Protein AF-0000000078980377 (afdb_homodimer)

Foldseek 3Di:
DEEEDDPLLLLDAQAWFDDPNDIDGQLQHSCLLVLQVLLCVLLVYDYDYFDDPDCVLQCVQAPPVQLVLLVCLQVLQVPDPPGDQWLFADDADPDLPDDQDDHSNSLSRNAEPGRNATRHPSRSVSLSRLLRQLQRLLVCVLVPDLEYEYEGPPFALQHANRHDYDSHRTHNLLSSCVSNVVSPFQEEEEEEAQADSNRSCRRCQQPLSYAYEYEHADLCPPPPNPDLDQVSQGDHNSRNRYGRDHDHFAAEQPVSVVVVVVVLVSCVVSVGQEYEYADALCLDLQRPVRRYHYHLQSLLVVLLVVLVSVHRYYYRYHYDGDDDCRSVSSSNNSNSNVVND/DEEEDDPLLLLDAQAWFDDPNDIDGQLQHSCLLVLQVLLCVLLVYDYDYFDDPDCVLQCVQAPPVQLVLLVCLQVLQVPDPPGDQWLFADDADPDLPDDQDDHSNSLSRNAEPGRNATRHPSRSVSLSRLLRQLQRLLVCVLVPDLEYEYEGPPFALQHANRHDYDSHRTHNLLSSCSSNVVSPFQEEEEEEAQADSNRSCRRCQQPLSYAYEYEHADLCPPPPNPDLDQPSQGDHNRRNRYGRDHDHFAAEQPVSVVVVVVVLVSCVVSVGQEYEYADALCLDLFRPVRRYHYHLQSLLVVLLVVLVSVHRYYYRYHYDGDDDCRSVSSSNNSNSNVVND

Nearest PDB structures (foldseek):
  3men-assembly1_B  TM=9.681E-01  e=3.713E-42  Burkholderia pseudomallei 1710b
  3q9b-assembly3_C  TM=9.750E-01  e=2.917E-39  Mycoplana ramosa
  6phr-assembly1_A  TM=9.713E-01  e=1.056E-38  Marinobacter subterrani
  3q9c-assembly1_I  TM=9.751E-01  e=1.187E-38  Mycoplana ramosa
  9gkz-assembly1_B  TM=9.531E-01  e=1.436E-36  Pseudomonas sp. M30-35

pLDDT: mean 97.23, std 2.34, range [86.38, 98.94]

Sequence (682 aa):
MKAVFDTRQWRHDPQHFMANGAVLPNPEQPRRIEVLRAGAEAAGCVFAAPGDAGLGPIAALHSPEYLTFLQTIHARWRRIPGAGAEVIPNIHPGARTDGYPKSAVGQAGYHQADTACPIAEGTWEAAYWSAQSAITGADLIIQGERSAYVLSRPPGHHAFGDLAGGFCFLNNSAIAAERLRAAGLRPAILDIDVHHGNGTQGIFYERDDVLTVSIHADPARFYPFFWGHAQERGAGRGLGYNLNLPLARGTGDDDYLDTLSVALRQVASFGSRVLVVALGLDASIDDPFQGLAITQDGFARIGAALAGTRVPVLFVQEGGYLCDSLGDTLTRVLTGFQEALMKAVFDTRQWRHDPQHFMANGAVLPNPEQPRRIEVLRAGAEAAGCVFAAPGDAGLGPIAALHSPEYLTFLQTIHARWRRIPGAGAEVIPNIHPGARTDGYPKSAVGQAGYHQADTACPIAEGTWEAAYWSAQSAITGADLIIQGERSAYVLSRPPGHHAFGDLAGGFCFLNNSAIAAERLRAAGLRPAILDIDVHHGNGTQGIFYERDDVLTVSIHADPARFYPFFWGHAQERGAGRGLGYNLNLPLARGTGDDDYLDTLSVALRQVASFGSRVLVVALGLDASIDDPFQGLAITQDGFARIGAALAGTRVPVLFVQEGGYLCDSLGDTLTRVLTGFQEAL

InterPro domains:
  IPR000286 Histone deacetylase HDAC [PR01270] (154-177)
  IPR000286 Histone deacetylase HDAC [PR01270] (186-201)
  IPR000286 Histone deacetylase HDAC [PR01270] (272-282)
  IPR023696 Ureohydrolase domain superfamily [SSF52768] (3-338)
  IPR023801 Histone deacetylase domain [PF00850] (27-335)
  IPR037138 Histone deacetylase domain superfamily [G3DSA:3.40.800.20] (1-340)

Secondary structure (DSSP, 8-state):
-EEE--GGGGG----EEEETTEEEE-S--THHHHHHHHHHHHTT-EEEPPP---SHHHHTTS-HHHHHHHHHHHHHHTTSTT--SSB---B--SBTTSPPPSSHHHHHHHHB-BSS--B-TTHHHHHHHHHHHHHHHHHHHHTT-SEEEE--SS--TT--SS-BBTTBSS-HHHHHHHHHHHTT--EEEEE-SSS--HHHHHHHTT-SSSEEEEEEE-GGGSTTSSS--TT----GGGTTSEEEEEE-TT--HHHHHHHHHHHHHHHHHHT-SEEEEEE--TTBTT-TT-S--B-HHHHHHHHHHHHTT-S-EEEEE----S-TTHHHHHHHHHHHHHHH-/-EEE--GGGGG----EEEETTEEEE-S--THHHHHHHHHHHHTT-EEEPPP---SHHHHTTS-HHHHHHHHHHHHHHTTSTT--SSB---B--SBTTSPPPSSHHHHHHHHB-BSS--B-TTHHHHHHHHHHHHHHHHHHHHTT-SEEEE--SS--TT--SS-BBTTBSS-HHHHHHHHHHHTT--EEEEE-SSS--HHHHHHHTT-SSSEEEEEEE-GGGSTTSSS--TT----GGGTTSEEEEEE-TT--HHHHHHHHHHHHHHHHHHT-SEEEEEEE-TTBTT-TT-S--B-HHHHHHHHHHHHTT-S-EEEEEEE--S-TTHHHHHHHHHHHHHHH-

Organism: Ruegeria pomeroyi (strain ATCC 700808 / DSM 15171 / DSS-3) (NCBI:txid246200)

Solvent-accessible surface area (backbone atoms only — not comparable to full-atom values): 31781 Å² total; per-residue (Å²): 83,48,25,23,38,49,76,60,25,59,47,30,62,54,62,57,23,46,51,57,44,27,82,39,75,36,75,66,45,48,64,49,55,60,41,45,51,52,12,38,42,73,42,54,36,48,75,40,69,46,62,83,80,67,63,59,64,55,52,73,60,28,43,70,70,40,53,51,43,60,72,41,42,46,69,55,41,72,68,41,86,84,39,33,88,38,52,34,44,40,42,44,59,69,32,80,84,46,50,81,34,72,28,63,65,41,39,35,10,63,32,32,38,26,23,55,44,46,34,40,91,31,30,46,61,3,34,50,42,15,36,26,13,24,42,38,41,34,49,42,43,75,72,63,42,56,48,30,38,17,63,30,35,51,20,9,40,34,6,30,35,54,30,22,17,80,46,6,66,46,30,24,54,52,37,17,38,50,54,38,34,74,71,71,44,38,26,27,37,43,30,49,17,29,46,42,42,46,6,47,46,59,62,38,27,56,30,64,70,40,38,40,36,32,45,18,31,40,16,48,72,30,66,68,20,31,43,47,49,64,84,54,26,42,38,82,68,2,50,77,27,30,46,33,46,53,34,63,70,55,45,34,42,66,65,48,51,55,51,47,51,55,53,50,50,51,43,56,72,71,58,45,56,29,38,35,32,30,38,19,55,29,25,21,52,74,27,93,78,48,36,23,31,25,43,55,67,35,34,18,50,50,19,27,55,55,32,67,68,75,46,35,38,39,36,30,36,44,46,55,58,85,49,92,55,46,23,57,35,48,19,30,20,53,34,25,19,61,71,53,95,82,47,25,22,38,49,76,60,23,58,46,32,62,54,63,58,24,48,50,57,43,28,82,40,74,37,72,67,45,50,64,49,56,59,41,45,50,51,12,38,42,73,43,54,34,47,77,40,68,47,62,84,79,66,62,59,63,57,51,72,60,27,42,68,70,38,53,51,43,60,72,42,43,49,69,55,41,70,67,41,87,83,40,33,90,38,52,33,46,38,42,44,60,69,33,79,84,45,50,80,34,72,27,62,64,41,39,37,10,63,32,32,40,26,23,55,45,44,35,40,91,31,30,46,60,3,33,50,41,15,37,26,12,26,43,38,40,32,48,44,42,75,75,64,40,57,48,31,39,18,63,31,35,53,20,8,39,35,6,30,35,53,30,22,17,78,46,6,66,47,30,26,52,53,38,18,38,51,55,36,33,74,72,72,45,37,25,28,37,42,31,49,17,28,47,43,42,46,6,46,46,60,62,36,27,56,31,66,71,41,39,39,36,32,44,18,32,39,15,49,72,32,66,71,20,31,45,46,49,63,85,55,26,42,38,82,68,2,50,79,28,30,45,34,47,52,36,64,70,54,44,34,42,67,66,47,52,55,51,47,51,55,53,52,49,52,44,5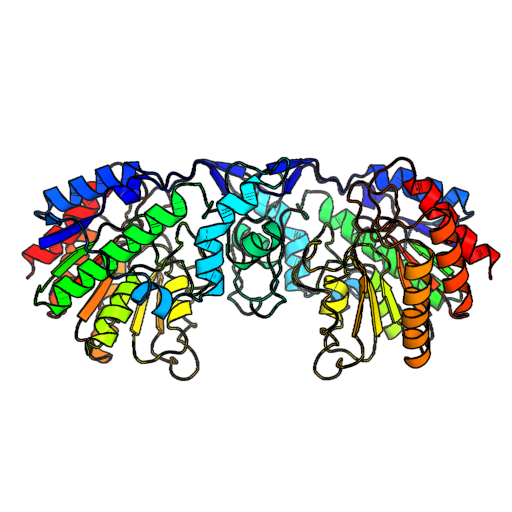5,73,71,59,46,57,30,39,36,32,30,39,19,55,28,25,22,52,75,27,93,79,48,38,23,31,26,43,55,66,35,34,18,50,50,19,27,54,56,34,67,68,74,46,34,37,38,38,30,34,42,46,54,58,86,48,91,55,45,23,57,36,48,18,28,22,54,34,26,20,60,71,54,94

Radius of gyration: 27.53 Å; Cα contacts (8 Å, |Δi|>4): 1806; chains: 2; bounding box: 44×84×58 Å

Structure (mmCIF, N/CA/C/O backbone):
data_AF-0000000078980377-model_v1
#
loop_
_entity.id
_entity.type
_entity.pdbx_description
1 polymer 'acetylputrescine deacetylase'
#
loop_
_atom_site.group_PDB
_atom_site.id
_atom_site.type_symbol
_atom_site.label_atom_id
_atom_site.label_alt_id
_atom_site.label_comp_id
_atom_site.label_asym_id
_atom_site.label_entity_id
_atom_site.label_seq_id
_atom_site.pdbx_PDB_ins_code
_atom_site.Cartn_x
_atom_site.Cartn_y
_atom_site.Cartn_z
_atom_site.occupancy
_atom_site.B_iso_or_equiv
_atom_site.auth_seq_id
_atom_site.auth_comp_id
_atom_site.auth_asym_id
_atom_site.auth_atom_id
_atom_site.pdbx_PDB_model_num
ATOM 1 N N . MET A 1 1 ? -4.973 36.188 20.078 1 96.88 1 MET A N 1
ATOM 2 C CA . MET A 1 1 ? -5.469 35.469 18.891 1 96.88 1 MET A CA 1
ATOM 3 C C . MET A 1 1 ? -6.504 34.438 19.281 1 96.88 1 MET A C 1
ATOM 5 O O . MET A 1 1 ? -6.348 33.75 20.297 1 96.88 1 MET A O 1
ATOM 9 N N . LYS A 1 2 ? -7.641 34.344 18.625 1 98.44 2 LYS A N 1
ATOM 10 C CA . LYS A 1 2 ? -8.625 33.312 18.891 1 98.44 2 LYS A CA 1
ATOM 11 C C . LYS A 1 2 ? -8.086 31.922 18.5 1 98.44 2 LYS A C 1
ATOM 13 O O . LYS A 1 2 ? -7.371 31.797 17.5 1 98.44 2 LYS A O 1
ATOM 18 N N . ALA A 1 3 ? -8.445 30.984 19.312 1 98.88 3 ALA A N 1
ATOM 19 C CA . ALA A 1 3 ? -8.062 29.609 19.031 1 98.88 3 ALA A CA 1
ATOM 20 C C . ALA A 1 3 ? -9.258 28.672 19.172 1 98.88 3 ALA A C 1
ATOM 22 O O . ALA A 1 3 ? -10.219 28.969 19.875 1 98.88 3 ALA A O 1
ATOM 23 N N . VAL A 1 4 ? -9.219 27.594 18.438 1 98.94 4 VAL A N 1
ATOM 24 C CA . VAL A 1 4 ? -10.336 26.656 18.422 1 98.94 4 VAL A CA 1
ATOM 25 C C . VAL A 1 4 ? -9.836 25.266 18.797 1 98.94 4 VAL A C 1
ATOM 27 O O . VAL A 1 4 ? -8.797 24.812 18.297 1 98.94 4 VAL A O 1
ATOM 30 N N . PHE A 1 5 ? -10.523 24.562 19.672 1 98.81 5 PHE A N 1
ATOM 31 C CA . PHE A 1 5 ? -10.234 23.188 20.062 1 98.81 5 PHE A CA 1
ATOM 32 C C . PHE A 1 5 ? -11.484 22.516 20.625 1 98.81 5 PHE A C 1
ATOM 34 O O . PHE A 1 5 ? -12.305 23.156 21.281 1 98.81 5 PHE A O 1
ATOM 41 N N . ASP A 1 6 ? -11.641 21.281 20.297 1 98.81 6 ASP A N 1
ATOM 42 C CA . ASP A 1 6 ? -12.711 20.469 20.875 1 98.81 6 ASP A CA 1
ATOM 43 C C . ASP A 1 6 ? -12.141 19.312 21.703 1 98.81 6 ASP A C 1
ATOM 45 O O . ASP A 1 6 ? -11.258 18.594 21.234 1 98.81 6 ASP A O 1
ATOM 49 N N . THR A 1 7 ? -12.719 19 22.828 1 98.44 7 THR A N 1
ATOM 50 C CA . THR A 1 7 ? -12.211 18 23.766 1 98.44 7 THR A CA 1
ATOM 51 C C . THR A 1 7 ? -12.398 16.594 23.203 1 98.44 7 THR A C 1
ATOM 53 O O . THR A 1 7 ? -11.695 15.664 23.609 1 98.44 7 THR A O 1
ATOM 56 N N . ARG A 1 8 ? -13.352 16.469 22.375 1 98.38 8 ARG A N 1
ATOM 57 C CA . ARG A 1 8 ? -13.586 15.148 21.812 1 98.38 8 ARG A CA 1
ATOM 58 C C . ARG A 1 8 ? -12.383 14.672 21 1 98.38 8 ARG A C 1
ATOM 60 O O . ARG A 1 8 ? -12.266 13.484 20.703 1 98.38 8 ARG A O 1
ATOM 67 N N . GLN A 1 9 ? -11.453 15.5 20.609 1 98.69 9 GLN A N 1
ATOM 68 C CA . GLN A 1 9 ? -10.234 15.141 19.891 1 98.69 9 GLN A CA 1
ATOM 69 C C . GLN A 1 9 ? -9.328 14.258 20.734 1 98.69 9 GLN A C 1
ATOM 71 O O . GLN A 1 9 ? -8.477 13.539 20.203 1 98.69 9 GLN A O 1
ATOM 76 N N . TRP A 1 10 ? -9.516 14.25 22.094 1 98.19 10 TRP A N 1
ATOM 77 C CA . TRP A 1 10 ? -8.734 13.43 23.016 1 98.19 10 TRP A CA 1
ATOM 78 C C . TRP A 1 10 ? -8.984 11.945 22.766 1 98.19 10 TRP A C 1
ATOM 80 O O . TRP A 1 10 ? -8.195 11.094 23.172 1 98.19 10 TRP A O 1
ATOM 90 N N . ARG A 1 11 ? -10.008 11.656 22.109 1 97.56 11 ARG A N 1
ATOM 91 C CA . ARG A 1 11 ? -10.469 10.273 22 1 97.56 11 ARG A CA 1
ATOM 92 C C . ARG A 1 11 ? -9.617 9.484 21.016 1 97.56 11 ARG A C 1
ATOM 94 O O . ARG A 1 11 ? -9.672 8.25 21 1 97.56 11 ARG A O 1
ATOM 101 N N . HIS A 1 12 ? -8.945 10.117 20.141 1 97.69 12 HIS A N 1
ATOM 102 C CA . HIS A 1 12 ? -7.992 9.422 19.281 1 97.69 12 HIS A CA 1
ATOM 103 C C . HIS A 1 12 ? -6.719 9.07 20.031 1 97.69 12 HIS A C 1
ATOM 105 O O . HIS A 1 12 ? -5.961 9.953 20.438 1 97.69 12 HIS A O 1
ATOM 111 N N . ASP A 1 13 ? -6.539 7.824 20.266 1 96.81 13 ASP A N 1
ATOM 112 C CA . ASP A 1 13 ? -5.406 7.359 21.062 1 96.81 13 ASP A CA 1
ATOM 113 C C . ASP A 1 13 ? -4.824 6.07 20.484 1 96.81 13 ASP A C 1
ATOM 115 O O . ASP A 1 13 ? -4.863 5.023 21.141 1 96.81 13 ASP A O 1
ATOM 119 N N . PRO A 1 14 ? -4.262 6.199 19.25 1 95 14 PRO A N 1
ATOM 120 C CA . PRO A 1 14 ? -3.615 5.012 18.688 1 95 14 PRO A CA 1
ATOM 121 C C . PRO A 1 14 ? -2.449 4.516 19.531 1 95 14 PRO A C 1
ATOM 123 O O . PRO A 1 14 ? -1.697 5.32 20.094 1 95 14 PRO A O 1
ATOM 126 N N . GLN A 1 15 ? -2.287 3.248 19.641 1 94.25 15 GLN A N 1
ATOM 127 C CA . GLN A 1 15 ? -1.314 2.691 20.578 1 94.25 15 GLN A CA 1
ATOM 128 C C . GLN A 1 15 ? -0.027 2.297 19.859 1 94.25 15 GLN A C 1
ATOM 130 O O . GLN A 1 15 ? 1.071 2.584 20.344 1 94.25 15 GLN A O 1
ATOM 135 N N . HIS A 1 16 ? -0.15 1.595 18.734 1 90.31 16 HIS A N 1
ATOM 136 C CA . HIS A 1 16 ? 1.033 1.072 18.062 1 90.31 16 HIS A CA 1
ATOM 137 C C . HIS A 1 16 ? 0.937 1.268 16.547 1 90.31 16 HIS A C 1
ATOM 139 O O . HIS A 1 16 ? -0.147 1.524 16.031 1 90.31 16 HIS A O 1
ATOM 145 N N . PHE A 1 17 ? 2.109 1.322 15.898 1 88.44 17 PHE A N 1
ATOM 146 C CA . PHE A 1 17 ? 2.227 1.226 14.445 1 88.44 17 PHE A CA 1
ATOM 147 C C . PHE A 1 17 ? 3.467 0.429 14.055 1 88.44 17 PHE A C 1
ATOM 149 O O . PHE A 1 17 ? 4.285 0.086 14.914 1 88.44 17 PHE A O 1
ATOM 156 N N . MET A 1 18 ? 3.48 0.041 12.82 1 88.62 18 MET A N 1
ATOM 157 C CA . MET A 1 18 ? 4.656 -0.655 12.305 1 88.62 18 MET A CA 1
ATOM 158 C C . MET A 1 18 ? 5.59 0.314 11.586 1 88.62 18 MET A C 1
ATOM 160 O O . MET A 1 18 ? 5.141 1.143 10.797 1 88.62 18 MET A O 1
ATOM 164 N N . ALA A 1 19 ? 6.852 0.294 11.938 1 88.69 19 ALA A N 1
ATOM 165 C CA . ALA A 1 19 ? 7.895 1.037 11.242 1 88.69 19 ALA A CA 1
ATOM 166 C C . ALA A 1 19 ? 9.148 0.184 11.055 1 88.69 19 ALA A C 1
ATOM 168 O O . ALA A 1 19 ? 9.633 -0.427 12.016 1 88.69 19 ALA A O 1
ATOM 169 N N . ASN A 1 20 ? 9.664 0.135 9.828 1 88.94 20 ASN A N 1
ATOM 170 C CA . ASN A 1 20 ? 10.867 -0.623 9.492 1 88.94 20 ASN A CA 1
ATOM 171 C C . ASN A 1 20 ? 10.766 -2.074 9.953 1 88.94 20 ASN A C 1
ATOM 173 O O . ASN A 1 20 ? 11.711 -2.615 10.523 1 88.94 20 ASN A O 1
ATOM 177 N N . GLY A 1 21 ? 9.602 -2.574 9.828 1 86.44 21 GLY A N 1
ATOM 178 C CA . GLY A 1 21 ? 9.406 -3.979 10.141 1 86.44 21 GLY A CA 1
ATOM 179 C C . GLY A 1 21 ? 9.258 -4.242 11.625 1 86.44 21 GLY A C 1
ATOM 180 O O . GLY A 1 21 ? 9.289 -5.391 12.07 1 86.44 21 GLY A O 1
ATOM 181 N N . ALA A 1 22 ? 9.094 -3.227 12.414 1 88.38 22 ALA A N 1
ATOM 182 C CA . ALA A 1 22 ? 8.969 -3.363 13.867 1 88.38 22 ALA A CA 1
ATOM 183 C C . ALA A 1 22 ? 7.711 -2.666 14.375 1 88.38 22 ALA A C 1
ATOM 185 O O . ALA A 1 22 ? 7.258 -1.677 13.789 1 88.38 22 ALA A O 1
ATOM 186 N N . VAL A 1 23 ? 7.141 -3.26 15.445 1 89.44 23 VAL A N 1
ATOM 187 C CA . VAL A 1 23 ? 6.016 -2.613 16.109 1 89.44 23 VAL A CA 1
ATOM 188 C C . VAL A 1 23 ? 6.535 -1.584 17.109 1 89.44 23 VAL A C 1
ATOM 190 O O . VAL A 1 23 ? 7.336 -1.911 17.984 1 89.44 23 VAL A O 1
ATOM 193 N N . LEU A 1 24 ? 6.16 -0.376 17 1 91.69 24 LEU A N 1
ATOM 194 C CA . LEU A 1 24 ? 6.59 0.724 17.859 1 91.69 24 LEU A CA 1
ATOM 195 C C . LEU A 1 24 ? 5.387 1.468 18.438 1 91.69 24 LEU A C 1
ATOM 197 O O . LEU A 1 24 ? 4.289 1.399 17.891 1 91.69 24 LEU A O 1
ATOM 201 N N . PRO A 1 25 ? 5.621 2.08 19.594 1 93.25 25 PRO A N 1
ATOM 202 C CA . PRO A 1 25 ? 4.551 2.971 20.047 1 93.25 25 PRO A CA 1
ATOM 203 C C . PRO A 1 25 ? 4.223 4.07 19.047 1 93.25 25 PRO A C 1
ATOM 205 O O . PRO A 1 25 ? 5.125 4.605 18.391 1 93.25 25 PRO A O 1
ATOM 208 N N . ASN A 1 26 ? 2.941 4.32 18.891 1 95 26 ASN A N 1
ATOM 209 C CA . ASN A 1 26 ? 2.537 5.387 17.984 1 95 26 ASN A CA 1
ATOM 210 C C . ASN A 1 26 ? 2.93 6.762 18.516 1 95 26 ASN A C 1
ATOM 212 O O . ASN A 1 26 ? 2.607 7.105 19.656 1 95 26 ASN A O 1
ATOM 216 N N . PRO A 1 27 ? 3.561 7.57 17.703 1 93.19 27 PRO A N 1
ATOM 217 C CA . PRO A 1 27 ? 3.998 8.891 18.172 1 93.19 27 PRO A CA 1
ATOM 218 C C . PRO A 1 27 ? 2.846 9.883 18.312 1 93.19 27 PRO A C 1
ATOM 220 O O . PRO A 1 27 ? 2.982 10.906 18.984 1 93.19 27 PRO A O 1
ATOM 223 N N . GLU A 1 28 ? 1.781 9.648 17.594 1 94.75 28 GLU A N 1
ATOM 224 C CA . GLU A 1 28 ? 0.603 10.5 17.703 1 94.75 28 GLU A CA 1
ATOM 225 C C . GLU A 1 28 ? -0.155 10.227 19 1 94.75 28 GLU A C 1
ATOM 227 O O . GLU A 1 28 ? -1.081 9.414 19.031 1 94.75 28 GLU A O 1
ATOM 232 N N . GLN A 1 29 ? 0.25 10.938 20.062 1 95.06 29 GLN A N 1
ATOM 233 C CA . GLN A 1 29 ? -0.258 10.695 21.406 1 95.06 29 GLN A CA 1
ATOM 234 C C . GLN A 1 29 ? -1.146 11.836 21.875 1 95.06 29 GLN A C 1
ATOM 236 O O . GLN A 1 29 ? -0.879 13 21.578 1 95.06 29 GLN A O 1
ATOM 241 N N . PRO A 1 30 ? -2.158 11.5 22.703 1 96.31 30 PRO A N 1
ATOM 242 C CA . PRO A 1 30 ? -3.088 12.531 23.188 1 96.31 30 PRO A CA 1
ATOM 243 C C . PRO A 1 30 ? -2.385 13.656 23.938 1 96.31 30 PRO A C 1
ATOM 245 O O . PRO A 1 30 ? -2.83 14.805 23.891 1 96.31 30 PRO A O 1
ATOM 248 N N . ARG A 1 31 ? -1.272 13.398 24.547 1 96.81 31 ARG A N 1
ATOM 249 C CA . ARG A 1 31 ? -0.542 14.391 25.328 1 96.81 31 ARG A CA 1
ATOM 250 C C . ARG A 1 31 ? -0.135 15.578 24.453 1 96.81 31 ARG A C 1
ATOM 252 O O . ARG A 1 31 ? 0.117 16.672 24.969 1 96.81 31 ARG A O 1
ATOM 259 N N . ARG A 1 32 ? -0.096 15.43 23.203 1 97 32 ARG A N 1
ATOM 260 C CA . ARG A 1 32 ? 0.201 16.531 22.297 1 97 32 ARG A CA 1
ATOM 261 C C . ARG A 1 32 ? -0.793 17.672 22.469 1 97 32 ARG A C 1
ATOM 263 O O . ARG A 1 32 ? -0.441 18.844 22.312 1 97 32 ARG A O 1
ATOM 270 N N . ILE A 1 33 ? -2.066 17.312 22.797 1 98 33 ILE A N 1
ATOM 271 C CA . ILE A 1 33 ? -3.104 18.328 23 1 98 33 ILE A CA 1
ATOM 272 C C . ILE A 1 33 ? -2.732 19.219 24.188 1 98 33 ILE A C 1
ATOM 274 O O . ILE A 1 33 ? -2.779 20.438 24.078 1 98 33 ILE A O 1
ATOM 278 N N . GLU A 1 34 ? -2.324 18.562 25.266 1 97.81 34 GLU A N 1
ATOM 279 C CA . GLU A 1 34 ? -1.962 19.297 26.469 1 97.81 34 GLU A CA 1
ATOM 280 C C . GLU A 1 34 ? -0.804 20.266 26.219 1 97.81 34 GLU A C 1
ATOM 282 O O . GLU A 1 34 ? -0.87 21.438 26.578 1 97.81 34 GLU A O 1
ATOM 287 N N . VAL A 1 35 ? 0.179 19.781 25.562 1 98.31 35 VAL A N 1
ATOM 288 C CA . VAL A 1 35 ? 1.411 20.531 25.344 1 98.31 35 VAL A CA 1
ATOM 289 C C . VAL A 1 35 ? 1.146 21.688 24.375 1 98.31 35 VAL A C 1
ATOM 291 O O . VAL A 1 35 ? 1.57 22.828 24.625 1 98.31 35 VAL A O 1
ATOM 294 N N . LEU A 1 36 ? 0.44 21.438 23.344 1 98.56 36 LEU A N 1
ATOM 295 C CA . LEU A 1 36 ? 0.177 22.453 22.328 1 98.56 36 LEU A CA 1
ATOM 296 C C . LEU A 1 36 ? -0.807 23.484 22.844 1 98.56 36 LEU A C 1
ATOM 298 O O . LEU A 1 36 ? -0.67 24.672 22.547 1 98.56 36 LEU A O 1
ATOM 302 N N . ARG A 1 37 ? -1.828 23.031 23.562 1 98.56 37 ARG A N 1
ATOM 303 C CA . ARG A 1 37 ? -2.76 23.984 24.156 1 98.56 37 ARG A CA 1
ATOM 304 C C . ARG A 1 37 ? -2.033 24.953 25.078 1 98.56 37 ARG A C 1
ATOM 306 O O . ARG A 1 37 ? -2.248 26.172 25.016 1 98.56 37 ARG A O 1
ATOM 313 N N . ALA A 1 38 ? -1.177 24.406 25.922 1 98.62 38 ALA A N 1
ATOM 314 C CA . ALA A 1 38 ? -0.409 25.234 26.844 1 98.62 38 ALA A CA 1
ATOM 315 C C . ALA A 1 38 ? 0.462 26.234 26.094 1 98.62 38 ALA A C 1
ATOM 317 O O . ALA A 1 38 ? 0.576 27.391 26.484 1 98.62 38 ALA A O 1
ATOM 318 N N . GLY A 1 39 ? 1.113 25.734 25.031 1 98.75 39 GLY A N 1
ATOM 319 C CA . GLY A 1 39 ? 1.938 26.625 24.203 1 98.75 39 GLY A CA 1
ATOM 320 C C . GLY A 1 39 ? 1.154 27.75 23.578 1 98.75 39 GLY A C 1
ATOM 321 O O . GLY A 1 39 ? 1.614 28.891 23.547 1 98.75 39 GLY A O 1
ATOM 322 N N . ALA A 1 40 ? 0.013 27.438 23.016 1 98.81 40 ALA A N 1
ATOM 323 C CA . ALA A 1 40 ? -0.84 28.453 22.391 1 98.81 40 ALA A CA 1
ATOM 324 C C . ALA A 1 40 ? -1.337 29.453 23.422 1 98.81 40 ALA A C 1
ATOM 326 O O . ALA A 1 40 ? -1.374 30.656 23.156 1 98.81 40 ALA A O 1
ATOM 327 N N . GLU A 1 41 ? -1.75 28.969 24.578 1 98.75 41 GLU A N 1
ATOM 328 C CA . GLU A 1 41 ? -2.199 29.859 25.656 1 98.75 41 GLU A CA 1
ATOM 329 C C . GLU A 1 41 ? -1.075 30.781 26.109 1 98.75 41 GLU A C 1
ATOM 331 O O . GLU A 1 41 ? -1.307 31.969 26.391 1 98.75 41 GLU A O 1
ATOM 336 N N . ALA A 1 42 ? 0.09 30.234 26.188 1 98.69 42 ALA A N 1
ATOM 337 C CA . ALA A 1 42 ? 1.258 31.031 26.562 1 98.69 42 ALA A CA 1
ATOM 338 C C . ALA A 1 42 ? 1.511 32.125 25.531 1 98.69 42 ALA A C 1
ATOM 340 O O . ALA A 1 42 ? 2.064 33.188 25.875 1 98.69 42 ALA A O 1
ATOM 341 N N . ALA A 1 43 ? 1.138 31.906 24.344 1 98.69 43 ALA A N 1
ATOM 342 C CA . ALA A 1 43 ? 1.283 32.906 23.281 1 98.69 43 ALA A CA 1
ATOM 343 C C . ALA A 1 43 ? 0.127 33.906 23.312 1 98.69 43 ALA A C 1
ATOM 345 O O . ALA A 1 43 ? 0.053 34.812 22.469 1 98.69 43 ALA A O 1
ATOM 346 N N . GLY A 1 44 ? -0.827 33.719 24.188 1 98.19 44 GLY A N 1
ATOM 347 C CA . GLY A 1 44 ? -1.917 34.688 24.359 1 98.19 44 GLY A CA 1
ATOM 348 C C . GLY A 1 44 ? -3.191 34.25 23.656 1 98.19 44 GLY A C 1
ATOM 349 O O . GLY A 1 44 ? -4.137 35.031 23.547 1 98.19 44 GLY A O 1
ATOM 350 N N . CYS A 1 45 ? -3.242 33 23.188 1 98.44 45 CYS A N 1
ATOM 351 C CA . CYS A 1 45 ? -4.441 32.531 22.516 1 98.44 45 CYS A CA 1
ATOM 352 C C . CYS A 1 45 ? -5.562 32.25 23.5 1 98.44 45 CYS A C 1
ATOM 354 O O . CYS A 1 45 ? -5.309 31.859 24.641 1 98.44 45 CYS A O 1
ATOM 356 N N . VAL A 1 46 ? -6.746 32.469 23.078 1 98.62 46 VAL A N 1
ATOM 357 C CA . VAL A 1 46 ? -7.938 32.156 23.859 1 98.62 46 VAL A CA 1
ATOM 358 C C . VAL A 1 46 ? -8.773 31.125 23.141 1 98.62 46 VAL A C 1
ATOM 360 O O . VAL A 1 46 ? -9.273 31.375 22.031 1 98.62 46 VAL A O 1
ATOM 363 N N . PHE A 1 47 ? -9.023 29.984 23.797 1 98.69 47 PHE A N 1
ATOM 364 C CA . PHE A 1 47 ? -9.648 28.844 23.141 1 98.69 47 PHE A CA 1
ATOM 365 C C . PHE A 1 47 ? -11.164 28.906 23.281 1 98.69 47 PHE A C 1
ATOM 367 O O . PHE A 1 47 ? -11.688 29.281 24.328 1 98.69 47 PHE A O 1
ATOM 374 N N . ALA A 1 48 ? -11.789 28.578 22.25 1 98.38 48 ALA A N 1
ATOM 375 C CA . ALA A 1 48 ? -13.219 28.312 22.25 1 98.38 48 ALA A CA 1
ATOM 376 C C . ALA A 1 48 ? -13.531 26.984 21.547 1 98.38 48 ALA A C 1
ATOM 378 O O . ALA A 1 48 ? -12.719 26.484 20.766 1 98.38 48 ALA A O 1
ATOM 379 N N . ALA A 1 49 ? -14.695 26.359 21.828 1 98.44 49 ALA A N 1
ATOM 380 C CA . ALA A 1 49 ? -15.148 25.141 21.172 1 98.44 49 ALA A CA 1
ATOM 381 C C . ALA A 1 49 ? -15.688 25.438 19.781 1 98.44 49 ALA A C 1
ATOM 383 O O . ALA A 1 49 ? -16.234 26.516 19.531 1 98.44 49 ALA A O 1
ATOM 384 N N . PRO A 1 50 ? -15.484 24.5 18.906 1 98.81 50 PRO A N 1
ATOM 385 C CA . PRO A 1 50 ? -16.031 24.703 17.562 1 98.81 50 PRO A CA 1
ATOM 386 C C . PRO A 1 50 ? -17.547 24.5 17.516 1 98.81 50 PRO A C 1
ATOM 388 O O . PRO A 1 50 ? -18.125 23.875 18.406 1 98.81 50 PRO A O 1
ATOM 391 N N . GLY A 1 51 ? -18.156 25.172 16.453 1 98.25 51 GLY A N 1
ATOM 392 C CA . GLY A 1 51 ? -19.5 24.734 16.062 1 98.25 51 GLY A CA 1
ATOM 393 C C . GLY A 1 51 ? -19.5 23.438 15.289 1 98.25 51 GLY A C 1
ATOM 394 O O . GLY A 1 51 ? -18.438 22.844 15.055 1 98.25 51 GLY A O 1
ATOM 395 N N . ASP A 1 52 ? -20.656 22.891 15.039 1 98.56 52 ASP A N 1
ATOM 396 C CA . ASP A 1 52 ? -20.859 21.734 14.188 1 98.56 52 ASP A CA 1
ATOM 397 C C . ASP A 1 52 ? -21.5 22.125 12.859 1 98.56 52 ASP A C 1
ATOM 399 O O . ASP A 1 52 ? -22.719 22.344 12.789 1 98.56 52 ASP A O 1
ATOM 403 N N . ALA A 1 53 ? -20.656 22.219 11.828 1 98.38 53 ALA A N 1
ATOM 404 C CA . ALA A 1 53 ? -21.125 22.641 10.516 1 98.38 53 ALA A CA 1
ATOM 405 C C . ALA A 1 53 ? -21.672 21.453 9.719 1 98.38 53 ALA A C 1
ATOM 407 O O . ALA A 1 53 ? -22 21.594 8.539 1 98.38 53 ALA A O 1
ATOM 408 N N . GLY A 1 54 ? -21.734 20.281 10.312 1 97.56 54 GLY A N 1
ATOM 409 C CA . GLY A 1 54 ? -22.156 19.078 9.617 1 97.56 54 GLY A CA 1
ATOM 410 C C . GLY A 1 54 ? -21.078 18.484 8.734 1 97.56 54 GLY A C 1
ATOM 411 O O . GLY A 1 54 ? -19.922 18.953 8.758 1 97.56 54 GLY A O 1
ATOM 412 N N . LEU A 1 55 ? -21.406 17.484 7.969 1 97.75 55 LEU A N 1
ATOM 413 C CA . LEU A 1 55 ? -20.469 16.703 7.18 1 97.75 55 LEU A CA 1
ATOM 414 C C . LEU A 1 55 ? -20.141 17.422 5.863 1 97.75 55 LEU A C 1
ATOM 416 O O . LEU A 1 55 ? -19.172 17.078 5.195 1 97.75 55 LEU A O 1
ATOM 420 N N . GLY A 1 56 ? -20.938 18.328 5.453 1 97.06 56 GLY A N 1
ATOM 421 C CA . GLY A 1 56 ? -20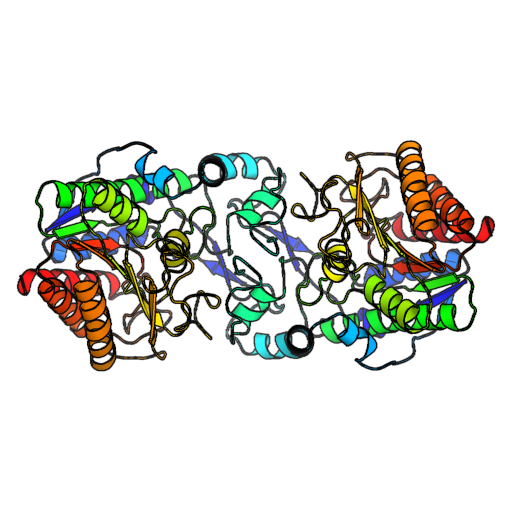.875 18.984 4.152 1 97.06 56 GLY A CA 1
ATOM 422 C C . GLY A 1 56 ? -19.484 19.5 3.805 1 97.06 56 GLY A C 1
ATOM 423 O O . GLY A 1 56 ? -18.906 19.094 2.789 1 97.06 56 GLY A O 1
ATOM 424 N N . PRO A 1 57 ? -18.922 20.391 4.648 1 97.88 57 PRO A N 1
ATOM 425 C CA . PRO A 1 57 ? -17.594 20.922 4.352 1 97.88 57 PRO A CA 1
ATOM 426 C C . PRO A 1 57 ? -16.531 19.844 4.25 1 97.88 57 PRO A C 1
ATOM 428 O O . PRO A 1 57 ? -15.586 19.969 3.469 1 97.88 57 PRO A O 1
ATOM 431 N N . ILE A 1 58 ? -16.656 18.781 5.062 1 98.69 58 ILE A N 1
ATOM 432 C CA . ILE A 1 58 ? -15.727 17.656 5.023 1 98.69 58 ILE A CA 1
ATOM 433 C C . ILE A 1 58 ? -15.906 16.891 3.719 1 98.69 58 ILE A C 1
ATOM 435 O O . ILE A 1 58 ? -14.938 16.594 3.025 1 98.69 58 ILE A O 1
ATOM 439 N N . ALA A 1 59 ? -17.156 16.688 3.285 1 97.62 59 ALA A N 1
ATOM 440 C CA . ALA A 1 59 ? -17.516 15.906 2.105 1 97.62 59 ALA A CA 1
ATOM 441 C C . ALA A 1 59 ? -17.219 16.688 0.824 1 97.62 59 ALA A C 1
ATOM 443 O O . ALA A 1 59 ? -17.219 16.109 -0.268 1 97.62 59 ALA A O 1
ATOM 444 N N . ALA A 1 60 ? -16.953 17.953 0.958 1 97.25 60 ALA A N 1
ATOM 445 C CA . ALA A 1 60 ? -16.578 18.734 -0.214 1 97.25 60 ALA A CA 1
ATOM 446 C C . ALA A 1 60 ? -15.242 18.25 -0.794 1 97.25 60 ALA A C 1
ATOM 448 O O . ALA A 1 60 ? -14.992 18.406 -1.99 1 97.25 60 ALA A O 1
ATOM 449 N N . LEU A 1 61 ? -14.414 17.625 0.052 1 98.31 61 LEU A N 1
ATOM 450 C CA . LEU A 1 61 ? -13.086 17.234 -0.408 1 98.31 61 LEU A CA 1
ATOM 451 C C . LEU A 1 61 ? -12.883 15.734 -0.276 1 98.31 61 LEU A C 1
ATOM 453 O O . LEU A 1 61 ? -12.016 15.156 -0.943 1 98.31 61 LEU A O 1
ATOM 457 N N . HIS A 1 62 ? -13.578 15.102 0.622 1 98.62 62 HIS A N 1
ATOM 458 C CA . HIS A 1 62 ? -13.422 13.672 0.86 1 98.62 62 HIS A CA 1
ATOM 459 C C . HIS A 1 62 ? -14.586 12.883 0.259 1 98.62 62 HIS A C 1
ATOM 461 O O . HIS A 1 62 ? -15.742 13.281 0.393 1 98.62 62 HIS A O 1
ATOM 467 N N . SER A 1 63 ? -14.273 11.805 -0.421 1 97.19 63 SER A N 1
ATOM 468 C CA . SER A 1 63 ? -15.297 11.039 -1.13 1 97.19 63 SER A CA 1
ATOM 469 C C . SER A 1 63 ? -16.266 10.375 -0.158 1 97.19 63 SER A C 1
ATOM 471 O O . SER A 1 63 ? -15.891 10.039 0.968 1 97.19 63 SER A O 1
ATOM 473 N N . PRO A 1 64 ? -17.531 10.203 -0.6 1 96.25 64 PRO A N 1
ATOM 474 C CA . PRO A 1 64 ? -18.5 9.523 0.264 1 96.25 64 PRO A CA 1
ATOM 475 C C . PRO A 1 64 ? -18.078 8.102 0.623 1 96.25 64 PRO A C 1
ATOM 477 O O . PRO A 1 64 ? -18.328 7.637 1.737 1 96.25 64 PRO A O 1
ATOM 480 N N . GLU A 1 65 ? -17.438 7.402 -0.331 1 96.12 65 GLU A N 1
ATOM 481 C CA . GLU A 1 65 ? -16.938 6.055 -0.086 1 96.12 65 GLU A CA 1
ATOM 482 C C . GLU A 1 65 ? -15.914 6.043 1.042 1 96.12 65 GLU A C 1
ATOM 484 O O . GLU A 1 65 ? -15.961 5.184 1.924 1 96.12 65 GLU A O 1
ATOM 489 N N . TYR A 1 66 ? -15.055 6.938 1.035 1 98.31 66 TYR A N 1
ATOM 490 C CA . TYR A 1 66 ? -14.016 7.066 2.043 1 98.31 66 TYR A CA 1
ATOM 491 C C . TYR A 1 66 ? -14.602 7.434 3.398 1 98.31 66 TYR A C 1
ATOM 493 O O . TYR A 1 66 ? -14.219 6.871 4.426 1 98.31 66 TYR A O 1
ATOM 501 N N . LEU A 1 67 ? -15.5 8.438 3.424 1 98.5 67 LEU A N 1
ATOM 502 C CA . LEU A 1 67 ? -16.125 8.859 4.668 1 98.5 67 LEU A CA 1
ATOM 503 C C . LEU A 1 67 ? -16.922 7.711 5.289 1 98.5 67 LEU A C 1
ATOM 505 O O . LEU A 1 67 ? -16.891 7.523 6.508 1 98.5 67 LEU A O 1
ATOM 509 N N . THR A 1 68 ? -17.625 6.941 4.426 1 98 68 THR A N 1
ATOM 510 C CA . THR A 1 68 ? -18.312 5.754 4.914 1 98 68 THR A CA 1
ATOM 511 C C . THR A 1 68 ? -17.328 4.766 5.527 1 98 68 THR A C 1
ATOM 513 O O . THR A 1 68 ? -17.578 4.207 6.598 1 98 68 THR A O 1
ATOM 516 N N . PHE A 1 69 ? -16.281 4.566 4.875 1 98.56 69 PHE A N 1
ATOM 517 C CA . PHE A 1 69 ? -15.227 3.695 5.391 1 98.56 69 PHE A CA 1
ATOM 518 C C . PHE A 1 69 ? -14.773 4.145 6.773 1 98.56 69 PHE A C 1
ATOM 520 O O . PHE A 1 69 ? -14.789 3.359 7.723 1 98.56 69 PHE A O 1
ATOM 527 N N . LEU A 1 70 ? -14.367 5.43 6.969 1 98.75 70 LEU A N 1
ATOM 528 C CA . LEU A 1 70 ? -13.859 5.949 8.234 1 98.75 70 LEU A CA 1
ATOM 529 C C . LEU A 1 70 ? -14.891 5.789 9.344 1 98.75 70 LEU A C 1
ATOM 531 O O . LEU A 1 70 ? -14.539 5.512 10.492 1 98.75 70 LEU A O 1
ATOM 535 N N . GLN A 1 71 ? -16.125 5.918 9 1 98.06 71 GLN A N 1
ATOM 536 C CA . GLN A 1 71 ? -17.203 5.906 9.984 1 98.06 71 GLN A CA 1
ATOM 537 C C . GLN A 1 71 ? -17.516 4.48 10.438 1 98.06 71 GLN A C 1
ATOM 539 O O . GLN A 1 71 ? -18 4.273 11.555 1 98.06 71 GLN A O 1
ATOM 544 N N . THR A 1 72 ? -17.188 3.488 9.547 1 98.06 72 THR A N 1
ATOM 545 C CA . THR A 1 72 ? -17.781 2.184 9.812 1 98.06 72 THR A CA 1
ATOM 546 C C . THR A 1 72 ? -16.703 1.118 9.977 1 98.06 72 THR A C 1
ATOM 548 O O . THR A 1 72 ? -16.984 0.025 10.477 1 98.06 72 THR A O 1
ATOM 551 N N . ILE A 1 73 ? -15.523 1.389 9.656 1 98.44 73 ILE A N 1
ATOM 552 C CA . ILE A 1 73 ? -14.539 0.335 9.453 1 98.44 73 ILE A CA 1
ATOM 553 C C . ILE A 1 73 ? -14.195 -0.317 10.789 1 98.44 73 ILE A C 1
ATOM 555 O O . ILE A 1 73 ? -13.992 -1.531 10.867 1 98.44 73 ILE A O 1
ATOM 559 N N . HIS A 1 74 ? -14.094 0.483 11.852 1 98 74 HIS A N 1
ATOM 560 C CA . HIS A 1 74 ? -13.711 -0.091 13.141 1 98 74 HIS A CA 1
ATOM 561 C C . HIS A 1 74 ? -14.711 -1.15 13.586 1 98 74 HIS A C 1
ATOM 563 O O . HIS A 1 74 ? -14.312 -2.238 14.016 1 98 74 HIS A O 1
ATOM 569 N N . ALA A 1 75 ? -15.992 -0.792 13.531 1 97.5 75 ALA A N 1
ATOM 570 C CA . ALA A 1 75 ? -17.031 -1.745 13.914 1 97.5 75 ALA A CA 1
ATOM 571 C C . ALA A 1 75 ? -16.953 -3.012 13.07 1 97.5 75 ALA A C 1
ATOM 573 O O . ALA A 1 75 ? -17.078 -4.121 13.586 1 97.5 75 ALA A O 1
ATOM 574 N N . ARG A 1 76 ? -16.75 -2.84 11.766 1 97.38 76 ARG A N 1
ATOM 575 C CA . ARG A 1 76 ? -16.656 -3.98 10.859 1 97.38 76 ARG A CA 1
ATOM 576 C C . ARG A 1 76 ? -15.422 -4.812 11.156 1 97.38 76 ARG A C 1
ATOM 578 O O . ARG A 1 76 ? -15.461 -6.043 11.109 1 97.38 76 ARG A O 1
ATOM 585 N N . TRP A 1 77 ? -14.375 -4.133 11.469 1 97.19 77 TRP A N 1
ATOM 586 C CA . TRP A 1 77 ? -13.102 -4.777 11.789 1 97.19 77 TRP A CA 1
ATOM 587 C C . TRP A 1 77 ? -13.227 -5.648 13.031 1 97.19 77 TRP A C 1
ATOM 589 O O . TRP A 1 77 ? -12.68 -6.754 13.086 1 97.19 77 TRP A O 1
ATOM 599 N N . ARG A 1 78 ? -13.961 -5.23 14.039 1 95.75 78 ARG A N 1
ATOM 600 C CA . ARG A 1 78 ? -14.125 -5.93 15.305 1 95.75 78 ARG A CA 1
ATOM 601 C C . ARG A 1 78 ? -14.859 -7.25 15.117 1 95.75 78 ARG A C 1
ATOM 603 O O . ARG A 1 78 ? -14.82 -8.125 15.984 1 95.75 78 ARG A O 1
ATOM 610 N N . ARG A 1 79 ? -15.492 -7.434 13.977 1 95.31 79 ARG A N 1
ATOM 611 C CA . ARG A 1 79 ? -16.234 -8.664 13.703 1 95.31 79 ARG A CA 1
ATOM 612 C C . ARG A 1 79 ? -15.32 -9.727 13.109 1 95.31 79 ARG A C 1
ATOM 614 O O . ARG A 1 79 ? -15.711 -10.891 12.984 1 95.31 79 ARG A O 1
ATOM 621 N N . ILE A 1 80 ? -14.164 -9.367 12.711 1 93.75 80 ILE A N 1
ATOM 622 C CA . ILE A 1 80 ? -13.227 -10.328 12.133 1 93.75 80 ILE A CA 1
ATOM 623 C C . ILE A 1 80 ? -12.602 -11.164 13.242 1 93.75 80 ILE A C 1
ATOM 625 O O . ILE A 1 80 ? -11.906 -10.633 14.117 1 93.75 80 ILE A O 1
ATOM 629 N N . PRO A 1 81 ? -12.758 -12.422 13.211 1 91.56 81 PRO A N 1
ATOM 630 C CA . PRO A 1 81 ? -12.156 -13.258 14.258 1 91.56 81 PRO A CA 1
ATOM 631 C C . PRO A 1 81 ? -10.633 -13.148 14.289 1 91.56 81 PRO A C 1
ATOM 633 O O . PRO A 1 81 ? -9.977 -13.281 13.258 1 91.56 81 PRO A O 1
ATOM 636 N N . GLY A 1 82 ? -10.117 -12.836 15.461 1 90.56 82 GLY A N 1
ATOM 637 C CA . GLY A 1 82 ? -8.672 -12.82 15.648 1 90.56 82 GLY A CA 1
ATOM 638 C C . GLY A 1 82 ? -8.023 -11.523 15.195 1 90.56 82 GLY A C 1
ATOM 639 O O . GLY A 1 82 ? -6.797 -11.391 15.25 1 90.56 82 GLY A O 1
ATOM 640 N N . ALA A 1 83 ? -8.805 -10.562 14.781 1 92.19 83 ALA A N 1
ATOM 641 C CA . ALA A 1 83 ? -8.258 -9.297 14.305 1 92.19 83 ALA A CA 1
ATOM 642 C C . ALA A 1 83 ? -7.664 -8.484 15.453 1 92.19 83 ALA A C 1
ATOM 644 O O . ALA A 1 83 ? -8.109 -8.602 16.594 1 92.19 83 ALA A O 1
ATOM 645 N N . GLY A 1 84 ? -6.59 -7.699 15.141 1 91.75 84 GLY A N 1
ATOM 646 C CA . GLY A 1 84 ? -6.062 -6.75 16.109 1 91.75 84 GLY A CA 1
ATOM 647 C C . GLY A 1 84 ? -7.086 -5.719 16.547 1 91.75 84 GLY A C 1
ATOM 648 O O . GLY A 1 84 ? -8.117 -5.547 15.898 1 91.75 84 GLY A O 1
ATOM 649 N N . ALA A 1 85 ? -6.762 -5.055 17.594 1 92.56 85 ALA A N 1
ATOM 650 C CA . ALA A 1 85 ? -7.68 -4.082 18.188 1 92.56 85 ALA A CA 1
ATOM 651 C C . ALA A 1 85 ? -7.852 -2.867 17.281 1 92.56 85 ALA A C 1
ATOM 653 O O . ALA A 1 85 ? -8.914 -2.244 17.25 1 92.56 85 ALA A O 1
ATOM 654 N N . GLU A 1 86 ? -6.852 -2.545 16.531 1 95.69 86 GLU A N 1
ATOM 655 C CA . GLU A 1 86 ? -6.859 -1.378 15.648 1 95.69 86 GLU A CA 1
ATOM 656 C C . GLU A 1 86 ? -6.828 -1.789 14.18 1 95.69 86 GLU A C 1
ATOM 658 O O . GLU A 1 86 ? -6.238 -2.812 13.828 1 95.69 86 GLU A O 1
ATOM 663 N N . VAL A 1 87 ? -7.504 -1.036 13.367 1 97.44 87 VAL A N 1
ATOM 664 C CA . VAL A 1 87 ? -7.527 -1.286 11.93 1 97.44 87 VAL A CA 1
ATOM 665 C C . VAL A 1 87 ? -6.188 -0.89 11.312 1 97.44 87 VAL A C 1
ATOM 667 O O . VAL A 1 87 ? -5.879 0.299 11.195 1 97.44 87 VAL A O 1
ATOM 670 N N . ILE A 1 88 ? -5.383 -1.836 10.953 1 96 88 ILE A N 1
ATOM 671 C CA . ILE A 1 88 ? -4.094 -1.646 10.297 1 96 88 ILE A CA 1
ATOM 672 C C . ILE A 1 88 ? -4.047 -2.471 9.008 1 96 88 ILE A C 1
ATOM 674 O O . ILE A 1 88 ? -4.262 -3.684 9.039 1 96 88 ILE A O 1
ATOM 678 N N . PRO A 1 89 ? -3.826 -1.806 7.926 1 95.69 89 PRO A N 1
ATOM 679 C CA . PRO A 1 89 ? -3.838 -2.527 6.652 1 95.69 89 PRO A CA 1
ATOM 680 C C . PRO A 1 89 ? -2.635 -3.453 6.484 1 95.69 89 PRO A C 1
ATOM 682 O O . PRO A 1 89 ? -1.563 -3.182 7.035 1 95.69 89 PRO A O 1
ATOM 685 N N . ASN A 1 90 ? -2.832 -4.52 5.664 1 95.25 90 ASN A N 1
ATOM 686 C CA . ASN A 1 90 ? -1.734 -5.445 5.414 1 95.25 90 ASN A CA 1
ATOM 687 C C . ASN A 1 90 ? -1.551 -5.703 3.92 1 95.25 90 ASN A C 1
ATOM 689 O O . ASN A 1 90 ? -0.71 -6.512 3.523 1 95.25 90 ASN A O 1
ATOM 693 N N . ILE A 1 91 ? -2.305 -5.09 3.086 1 96.31 91 ILE A N 1
ATOM 694 C CA . ILE A 1 91 ? -2.221 -5.211 1.635 1 96.31 91 ILE A CA 1
ATOM 695 C C . ILE A 1 91 ? -2.723 -3.924 0.979 1 96.31 91 ILE A C 1
ATOM 697 O O . ILE A 1 91 ? -3.633 -3.271 1.495 1 96.31 91 ILE A O 1
ATOM 701 N N . HIS A 1 92 ? -2.17 -3.58 -0.143 1 97.25 92 HIS A N 1
ATOM 702 C CA . HIS A 1 92 ? -2.535 -2.359 -0.853 1 97.25 92 HIS A CA 1
ATOM 703 C C . HIS A 1 92 ? -2.678 -2.611 -2.35 1 97.25 92 HIS A C 1
ATOM 705 O O . HIS A 1 92 ? -2.002 -3.484 -2.902 1 97.25 92 HIS A O 1
ATOM 711 N N . PRO A 1 93 ? -3.586 -1.868 -2.99 1 96.25 93 PRO A N 1
ATOM 712 C CA . PRO A 1 93 ? -3.662 -1.97 -4.449 1 96.25 93 PRO A CA 1
ATOM 713 C C . PRO A 1 93 ? -2.443 -1.367 -5.145 1 96.25 93 PRO A C 1
ATOM 715 O O . PRO A 1 93 ? -1.615 -0.721 -4.5 1 96.25 93 PRO A O 1
ATOM 718 N N . GLY A 1 94 ? -2.277 -1.66 -6.406 1 93.75 94 GLY A N 1
ATOM 719 C CA . GLY A 1 94 ? -1.222 -1.049 -7.199 1 93.75 94 GLY A CA 1
ATOM 720 C C . GLY A 1 94 ? -1.546 0.368 -7.633 1 93.75 94 GLY A C 1
ATOM 721 O O . GLY A 1 94 ? -0.644 1.162 -7.906 1 93.75 94 GLY A O 1
ATOM 722 N N . ALA A 1 95 ? -2.832 0.605 -7.738 1 93 95 ALA A N 1
ATOM 723 C CA . ALA A 1 95 ? -3.334 1.928 -8.102 1 93 95 ALA A CA 1
ATOM 724 C C . ALA A 1 95 ? -4.723 2.17 -7.516 1 93 95 ALA A C 1
ATOM 726 O O . ALA A 1 95 ? -5.441 1.22 -7.199 1 93 95 ALA A O 1
ATOM 727 N N . ARG A 1 96 ? -5.098 3.436 -7.465 1 91.38 96 ARG A N 1
ATOM 728 C CA . ARG A 1 96 ? -6.402 3.809 -6.93 1 91.38 96 ARG A CA 1
ATOM 729 C C . ARG A 1 96 ? -7.516 3.443 -7.906 1 91.38 96 ARG A C 1
ATOM 731 O O . ARG A 1 96 ? -8.695 3.445 -7.539 1 91.38 96 ARG A O 1
ATOM 738 N N . THR A 1 97 ? -7.121 3.09 -9.125 1 89 97 THR A N 1
ATOM 739 C CA . THR A 1 97 ? -8.102 2.721 -10.141 1 89 97 THR A CA 1
ATOM 740 C C . THR A 1 97 ? -8.391 1.223 -10.094 1 89 97 THR A C 1
ATOM 742 O O . THR A 1 97 ? -9.25 0.728 -10.828 1 89 97 THR A O 1
ATOM 745 N N . ASP A 1 98 ? -7.66 0.471 -9.258 1 93.5 98 ASP A N 1
ATOM 746 C CA . ASP A 1 98 ? -7.969 -0.944 -9.086 1 93.5 98 ASP A CA 1
ATOM 747 C C . ASP A 1 98 ? -9.352 -1.131 -8.453 1 93.5 98 ASP A C 1
ATOM 749 O O . ASP A 1 98 ? -9.961 -0.166 -7.988 1 93.5 98 ASP A O 1
ATOM 753 N N . GLY A 1 99 ? -9.828 -2.379 -8.484 1 93.62 99 GLY A N 1
ATOM 754 C CA . GLY A 1 99 ? -11.18 -2.658 -8.008 1 93.62 99 GLY A CA 1
ATOM 755 C C . GLY A 1 99 ? -11.367 -2.338 -6.535 1 93.62 99 GLY A C 1
ATOM 756 O O . GLY A 1 99 ? -10.461 -2.557 -5.727 1 93.62 99 GLY A O 1
ATOM 757 N N . TYR A 1 100 ? -12.477 -1.796 -6.199 1 94.44 100 TYR A N 1
ATOM 758 C CA . TYR A 1 100 ? -12.805 -1.489 -4.809 1 94.44 100 TYR A CA 1
ATOM 759 C C . TYR A 1 100 ? -13.32 -2.727 -4.086 1 94.44 100 TYR A C 1
ATOM 761 O O . TYR A 1 100 ? -14.297 -3.35 -4.52 1 94.44 100 TYR A O 1
ATOM 769 N N . PRO A 1 101 ? -12.773 -3.148 -3.072 1 94.19 101 PRO A N 1
ATOM 770 C CA . PRO A 1 101 ? -13.141 -4.383 -2.373 1 94.19 101 PRO A CA 1
ATOM 771 C C . PRO A 1 101 ? -14.359 -4.203 -1.472 1 94.19 101 PRO A C 1
ATOM 773 O O . PRO A 1 101 ? -14.695 -3.076 -1.097 1 94.19 101 PRO A O 1
ATOM 776 N N . LYS A 1 102 ? -14.938 -5.32 -1.124 1 94 102 LYS A N 1
ATOM 777 C CA . LYS A 1 102 ? -16.062 -5.297 -0.188 1 94 102 LYS A CA 1
ATOM 778 C C . LYS A 1 102 ? -15.609 -5.68 1.219 1 94 102 LYS A C 1
ATOM 780 O O . LYS A 1 102 ? -16.266 -5.344 2.201 1 94 102 LYS A O 1
ATOM 785 N N . SER A 1 103 ? -14.5 -6.355 1.328 1 94.56 103 SER A N 1
ATOM 786 C CA . SER A 1 103 ? -14.016 -6.816 2.625 1 94.56 103 SER A CA 1
ATOM 787 C C . SER A 1 103 ? -13.453 -5.66 3.445 1 94.56 103 SER A C 1
ATOM 789 O O . SER A 1 103 ? -12.891 -4.711 2.893 1 94.56 103 SER A O 1
ATOM 791 N N . ALA A 1 104 ? -13.547 -5.754 4.828 1 96.44 104 ALA A N 1
ATOM 792 C CA . ALA A 1 104 ? -12.945 -4.762 5.719 1 96.44 104 ALA A CA 1
ATOM 793 C C . ALA A 1 104 ? -11.438 -4.703 5.539 1 96.44 104 ALA A C 1
ATOM 795 O O . ALA A 1 104 ? -10.852 -3.619 5.512 1 96.44 104 ALA A O 1
ATOM 796 N N . VAL A 1 105 ? -10.883 -5.832 5.359 1 95.94 105 VAL A N 1
ATOM 797 C CA . VAL A 1 105 ? -9.438 -5.934 5.188 1 95.94 105 VAL A CA 1
ATOM 798 C C . VAL A 1 105 ? -9.016 -5.234 3.896 1 95.94 105 VAL A C 1
ATOM 800 O O . VAL A 1 105 ? -8.094 -4.414 3.895 1 95.94 105 VAL A O 1
ATOM 803 N N . GLY A 1 106 ? -9.688 -5.547 2.814 1 96.62 106 GLY A N 1
ATOM 804 C CA . GLY A 1 106 ? -9.398 -4.906 1.544 1 96.62 106 GLY A CA 1
ATOM 805 C C . GLY A 1 106 ? -9.609 -3.404 1.571 1 96.62 106 GLY A C 1
ATOM 806 O O . GLY A 1 106 ? -8.812 -2.648 1.007 1 96.62 106 GLY A O 1
ATOM 807 N N . GLN A 1 107 ? -10.68 -3.004 2.242 1 97.56 107 GLN A N 1
ATOM 808 C CA . GLN A 1 107 ? -10.969 -1.575 2.281 1 97.56 107 GLN A CA 1
ATOM 809 C C . GLN A 1 107 ? -9.953 -0.825 3.133 1 97.56 107 GLN A C 1
ATOM 811 O O . GLN A 1 107 ? -9.625 0.327 2.844 1 97.56 107 GLN A O 1
ATOM 816 N N . ALA A 1 108 ? -9.469 -1.477 4.223 1 98 108 ALA A N 1
ATOM 817 C CA . ALA A 1 108 ? -8.375 -0.875 4.98 1 98 108 ALA A CA 1
ATOM 818 C C . ALA A 1 108 ? -7.16 -0.631 4.09 1 98 108 ALA A C 1
ATOM 820 O O . ALA A 1 108 ? -6.566 0.45 4.121 1 98 108 ALA A O 1
ATOM 821 N N . GLY A 1 109 ? -6.875 -1.584 3.301 1 97.44 109 GLY A N 1
ATOM 822 C CA . GLY A 1 109 ? -5.766 -1.453 2.367 1 97.44 109 GLY A CA 1
ATOM 823 C C . GLY A 1 109 ? -5.992 -0.374 1.324 1 97.44 109 GLY A C 1
ATOM 824 O O . GLY A 1 109 ? -5.047 0.298 0.906 1 97.44 109 GLY A O 1
ATOM 825 N N . TYR A 1 110 ? -7.199 -0.226 0.898 1 97.81 110 TYR A N 1
ATOM 826 C CA . TYR A 1 110 ? -7.555 0.738 -0.137 1 97.81 110 TYR A CA 1
ATOM 827 C C . TYR A 1 110 ? -7.461 2.164 0.391 1 97.81 110 TYR A C 1
ATOM 829 O O . TYR A 1 110 ? -7.008 3.066 -0.317 1 97.81 110 TYR A O 1
ATOM 837 N N . HIS A 1 111 ? -7.805 2.367 1.688 1 98.56 111 HIS A N 1
ATOM 838 C CA . HIS A 1 111 ? -8.016 3.725 2.174 1 98.56 111 HIS A CA 1
ATOM 839 C C . HIS A 1 111 ? -6.941 4.129 3.176 1 98.56 111 HIS A C 1
ATOM 841 O O . HIS A 1 111 ? -6.938 5.262 3.664 1 98.56 111 HIS A O 1
ATOM 847 N N . GLN A 1 112 ? -6.043 3.268 3.568 1 97.94 112 GLN A N 1
ATOM 848 C CA . GLN A 1 112 ? -4.918 3.598 4.441 1 97.94 112 GLN A CA 1
ATOM 849 C C . GLN A 1 112 ? -3.588 3.309 3.756 1 97.94 112 GLN A C 1
ATOM 851 O O . GLN A 1 112 ? -3.264 2.152 3.477 1 97.94 112 GLN A O 1
ATOM 856 N N . ALA A 1 113 ? -2.807 4.336 3.6 1 97.25 113 ALA A N 1
ATOM 857 C CA . ALA A 1 113 ? -1.593 4.219 2.797 1 97.25 113 ALA A CA 1
ATOM 858 C C . ALA A 1 113 ? -0.456 3.604 3.607 1 97.25 113 ALA A C 1
ATOM 860 O O . ALA A 1 113 ? 0.557 3.18 3.047 1 97.25 113 ALA A O 1
ATOM 861 N N . ASP A 1 114 ? -0.561 3.576 4.852 1 97.25 114 ASP A N 1
ATOM 862 C CA . ASP A 1 114 ? 0.538 3.129 5.703 1 97.25 114 ASP A CA 1
ATOM 863 C C . ASP A 1 114 ? 0.015 2.561 7.023 1 97.25 114 ASP A C 1
ATOM 865 O O . ASP A 1 114 ? -1.195 2.428 7.211 1 97.25 114 ASP A O 1
ATOM 869 N N . THR A 1 115 ? 0.908 2.166 7.902 1 95.25 115 THR A N 1
ATOM 870 C CA . THR A 1 115 ? 0.551 1.576 9.188 1 95.25 115 THR A CA 1
ATOM 871 C C . THR A 1 115 ? 0.51 2.641 10.281 1 95.25 115 THR A C 1
ATOM 873 O O . THR A 1 115 ? 0.243 2.334 11.445 1 95.25 115 THR A O 1
ATOM 876 N N . ALA A 1 116 ? 0.663 3.922 9.891 1 95.88 116 ALA A N 1
ATOM 877 C CA . ALA A 1 116 ? 0.748 5.008 10.859 1 95.88 116 ALA A CA 1
ATOM 878 C C . ALA A 1 116 ? -0.633 5.586 11.156 1 95.88 116 ALA A C 1
ATOM 880 O O . ALA A 1 116 ? -0.785 6.414 12.062 1 95.88 116 ALA A O 1
ATOM 881 N N . CYS A 1 117 ? -1.633 5.082 10.508 1 96.44 117 CYS A N 1
ATOM 882 C CA . CYS A 1 117 ? -2.992 5.57 10.711 1 96.44 117 CYS A CA 1
ATOM 883 C C . CYS A 1 117 ? -3.902 4.453 11.219 1 96.44 117 CYS A C 1
ATOM 885 O O . CYS A 1 117 ? -4.949 4.184 10.625 1 96.44 117 CYS A O 1
ATOM 887 N N . PRO A 1 118 ? -3.535 3.869 12.305 1 96.75 118 PRO A N 1
ATOM 888 C CA . PRO A 1 118 ? -4.492 2.914 12.867 1 96.75 118 PRO A CA 1
ATOM 889 C C . PRO A 1 118 ? -5.824 3.561 13.234 1 96.75 118 PRO A C 1
ATOM 891 O O . PRO A 1 118 ? -5.855 4.695 13.719 1 96.75 118 PRO A O 1
ATOM 894 N N . ILE A 1 119 ? -6.859 2.879 12.961 1 98 119 ILE A N 1
ATOM 895 C CA . ILE A 1 119 ? -8.188 3.385 13.289 1 98 119 ILE A CA 1
ATOM 896 C C . ILE A 1 119 ? -8.75 2.615 14.484 1 98 119 ILE A C 1
ATOM 898 O O . ILE A 1 119 ? -8.891 1.391 14.43 1 98 119 ILE A O 1
ATOM 902 N N . ALA A 1 120 ? -8.969 3.314 15.516 1 96.12 120 ALA A N 1
ATOM 903 C CA . ALA A 1 120 ? -9.547 2.77 16.75 1 96.12 120 ALA A CA 1
ATOM 904 C C . ALA A 1 120 ? -10.93 3.354 17 1 96.12 120 ALA A C 1
ATOM 906 O O . ALA A 1 120 ? -11.461 4.109 16.188 1 96.12 120 ALA A O 1
ATOM 907 N N . GLU A 1 121 ? -11.555 2.918 18.062 1 94.94 121 GLU A N 1
ATOM 908 C CA . GLU A 1 121 ? -12.93 3.271 18.375 1 94.94 121 GLU A CA 1
ATOM 909 C C . GLU A 1 121 ? -13.125 4.785 18.391 1 94.94 121 GLU A C 1
ATOM 911 O O . GLU A 1 121 ? -14.148 5.289 17.922 1 94.94 121 GLU A O 1
ATOM 916 N N . GLY A 1 122 ? -12.25 5.578 18.844 1 97.31 122 GLY A N 1
ATOM 917 C CA . GLY A 1 122 ? -12.398 7.016 19.016 1 97.31 122 GLY A CA 1
ATOM 918 C C . GLY A 1 122 ? -11.867 7.812 17.844 1 97.31 122 GLY A C 1
ATOM 919 O O . GLY A 1 122 ? -11.992 9.039 17.812 1 97.31 122 GLY A O 1
ATOM 920 N N . THR A 1 123 ? -11.391 7.117 16.812 1 98.31 123 THR A N 1
ATOM 921 C CA . THR A 1 123 ? -10.664 7.793 15.742 1 98.31 123 THR A CA 1
ATOM 922 C C . THR A 1 123 ? -11.602 8.68 14.93 1 98.31 123 THR A C 1
ATOM 924 O O . THR A 1 123 ? -11.32 9.867 14.727 1 98.31 123 THR A O 1
ATOM 927 N N . TRP A 1 124 ? -12.742 8.156 14.523 1 98.56 124 TRP A N 1
ATOM 928 C CA . TRP A 1 124 ? -13.648 8.93 13.68 1 98.56 124 TRP A CA 1
ATOM 929 C C . TRP A 1 124 ? -14.133 10.18 14.406 1 98.56 124 TRP A C 1
ATOM 931 O O . TRP A 1 124 ? -14.094 11.281 13.859 1 98.56 124 TRP A O 1
ATOM 941 N N . GLU A 1 125 ? -14.555 9.953 15.602 1 98.56 125 GLU A N 1
ATOM 942 C CA . GLU A 1 125 ? -15.07 11.086 16.359 1 98.56 125 GLU A CA 1
ATOM 943 C C . GLU A 1 125 ? -14.016 12.18 16.516 1 98.56 125 GLU A C 1
ATOM 945 O O . GLU A 1 125 ? -14.305 13.359 16.312 1 98.56 125 GLU A O 1
ATOM 950 N N . ALA A 1 126 ? -12.836 11.797 16.875 1 98.81 126 ALA A N 1
ATOM 951 C CA . ALA A 1 126 ? -11.75 12.758 17.031 1 98.81 126 ALA A CA 1
ATOM 952 C C . ALA A 1 126 ? -11.445 13.477 15.727 1 98.81 126 ALA A C 1
ATOM 954 O O . ALA A 1 126 ? -11.273 14.703 15.703 1 98.81 126 ALA A O 1
ATOM 955 N N . ALA A 1 127 ? -11.352 12.727 14.641 1 98.88 127 ALA A N 1
ATOM 956 C CA . ALA A 1 127 ? -11.055 13.305 13.336 1 98.88 127 ALA A CA 1
ATOM 957 C C . ALA A 1 127 ? -12.141 14.281 12.906 1 98.88 127 ALA A C 1
ATOM 959 O O . ALA A 1 127 ? -11.844 15.344 12.352 1 98.88 127 ALA A O 1
ATOM 960 N N . TYR A 1 128 ? -13.375 13.898 13.141 1 98.88 128 TYR A N 1
ATOM 961 C CA . TYR A 1 128 ? -14.508 14.758 12.805 1 98.88 128 TYR A CA 1
ATOM 962 C C . TYR A 1 128 ? -14.406 16.094 13.523 1 98.88 128 TYR A C 1
ATOM 964 O O . TYR A 1 128 ? -14.531 17.156 12.898 1 98.88 128 TYR A O 1
ATOM 972 N N . TRP A 1 129 ? -14.125 16.031 14.727 1 98.88 129 TRP A N 1
ATOM 973 C CA . TRP A 1 129 ? -14.109 17.266 15.508 1 98.88 129 TRP A CA 1
ATOM 974 C C . TRP A 1 129 ? -12.82 18.047 15.266 1 98.88 129 TRP A C 1
ATOM 976 O O . TRP A 1 129 ? -12.797 19.281 15.414 1 98.88 129 TRP A O 1
ATOM 986 N N . SER A 1 130 ? -11.766 17.344 14.922 1 98.88 130 SER A N 1
ATOM 987 C CA . SER A 1 130 ? -10.586 18.031 14.414 1 98.88 130 SER A CA 1
ATOM 988 C C . SER A 1 130 ? -10.922 18.859 13.18 1 98.88 130 SER A C 1
ATOM 990 O O . SER A 1 130 ? -10.555 20.047 13.102 1 98.88 130 SER A O 1
ATOM 992 N N . ALA A 1 131 ? -11.641 18.297 12.266 1 98.94 131 ALA A N 1
ATOM 993 C CA . ALA A 1 131 ? -12.07 18.984 11.055 1 98.94 131 ALA A CA 1
ATOM 994 C C . ALA A 1 131 ? -13.031 20.125 11.383 1 98.94 131 ALA A C 1
ATOM 996 O O . ALA A 1 131 ? -12.938 21.203 10.797 1 98.94 131 ALA A O 1
ATOM 997 N N . GLN A 1 132 ? -13.945 19.875 12.297 1 98.94 132 GLN A N 1
ATOM 998 C CA . GLN A 1 132 ? -14.875 20.922 12.703 1 98.94 132 GLN A CA 1
ATOM 999 C C . GLN A 1 132 ? -14.141 22.109 13.305 1 98.94 132 GLN A C 1
ATOM 1001 O O . GLN A 1 132 ? -14.562 23.266 13.148 1 98.94 132 GLN A O 1
ATOM 1006 N N . SER A 1 133 ? -13.078 21.812 14.023 1 98.94 133 SER A N 1
ATOM 1007 C CA . SER A 1 133 ? -12.258 22.906 14.555 1 98.94 133 SER A CA 1
ATOM 1008 C C . SER A 1 133 ? -11.656 23.75 13.43 1 98.94 133 SER A C 1
ATOM 1010 O O . SER A 1 133 ? -11.648 24.969 13.508 1 98.94 133 SER A O 1
ATOM 1012 N N . ALA A 1 134 ? -11.172 23.094 12.406 1 98.94 134 ALA A N 1
ATOM 1013 C CA . ALA A 1 134 ? -10.609 23.797 11.25 1 98.94 134 ALA A CA 1
ATOM 1014 C C . ALA A 1 134 ? -11.68 24.625 10.539 1 98.94 134 ALA A C 1
ATOM 1016 O O . ALA A 1 134 ? -11.438 25.75 10.125 1 98.94 134 ALA A O 1
ATOM 1017 N N . ILE A 1 135 ? -12.859 24.047 10.375 1 98.88 135 ILE A N 1
ATOM 1018 C CA . ILE A 1 135 ? -13.992 24.734 9.75 1 98.88 135 ILE A CA 1
ATOM 1019 C C . ILE A 1 135 ? -14.336 25.984 10.555 1 98.88 135 ILE A C 1
ATOM 1021 O O . ILE A 1 135 ? -14.523 27.062 9.984 1 98.88 135 ILE A O 1
ATOM 1025 N N . THR A 1 136 ? -14.406 25.812 11.875 1 98.94 136 THR A N 1
ATOM 1026 C CA . THR A 1 136 ? -14.703 26.953 12.742 1 98.94 136 THR A CA 1
ATOM 1027 C C . THR A 1 136 ? -13.625 28.016 12.641 1 98.94 136 THR A C 1
ATOM 1029 O O . THR A 1 136 ? -13.922 29.219 12.656 1 98.94 136 THR A O 1
ATOM 1032 N N . GLY A 1 137 ? -12.359 27.609 12.586 1 98.94 137 GLY A N 1
ATOM 1033 C CA . GLY A 1 137 ? -11.281 28.547 12.344 1 98.94 137 GLY A CA 1
ATOM 1034 C C . GLY A 1 137 ? -11.477 29.344 11.062 1 98.94 137 GLY A C 1
ATOM 1035 O O . GLY A 1 137 ? -11.305 30.578 11.055 1 98.94 137 GLY A O 1
ATOM 1036 N N . ALA A 1 138 ? -11.828 28.672 9.984 1 98.88 138 ALA A N 1
ATOM 1037 C CA . ALA A 1 138 ? -12.109 29.344 8.719 1 98.88 138 ALA A CA 1
ATOM 1038 C C . ALA A 1 138 ? -13.273 30.328 8.867 1 98.88 138 ALA A C 1
ATOM 1040 O O . ALA A 1 138 ? -13.227 31.438 8.328 1 98.88 138 ALA A O 1
ATOM 1041 N N . ASP A 1 139 ? -14.32 29.906 9.57 1 98.88 139 ASP A N 1
ATOM 1042 C CA . ASP A 1 139 ? -15.477 30.766 9.789 1 98.88 139 ASP A CA 1
ATOM 1043 C C . ASP A 1 139 ? -15.078 32.031 10.531 1 98.88 139 ASP A C 1
ATOM 1045 O O . ASP A 1 139 ? -15.609 33.125 10.258 1 98.88 139 ASP A O 1
ATOM 1049 N N . LEU A 1 140 ? -14.195 31.906 11.531 1 98.81 140 LEU A N 1
ATOM 1050 C CA . LEU A 1 140 ? -13.711 33.094 12.234 1 98.81 140 LEU A CA 1
ATOM 1051 C C . LEU A 1 140 ? -13.078 34.094 11.273 1 98.81 140 LEU A C 1
ATOM 1053 O O . LEU A 1 140 ? -13.32 35.281 11.367 1 98.81 140 LEU A O 1
ATOM 1057 N N . ILE A 1 141 ? -12.266 33.562 10.336 1 98.75 141 ILE A N 1
ATOM 1058 C CA . ILE A 1 141 ? -11.625 34.406 9.336 1 98.75 141 ILE A CA 1
ATOM 1059 C C . ILE A 1 141 ? -12.688 35.062 8.453 1 98.75 141 ILE A C 1
ATOM 1061 O O . ILE A 1 141 ? -12.625 36.281 8.18 1 98.75 141 ILE A O 1
ATOM 1065 N N . ILE A 1 142 ? -13.672 34.312 8.008 1 98.5 142 ILE A N 1
ATOM 1066 C CA . ILE A 1 142 ? -14.758 34.781 7.164 1 98.5 142 ILE A CA 1
ATOM 1067 C C . ILE A 1 142 ? -15.508 35.906 7.887 1 98.5 142 ILE A C 1
ATOM 1069 O O . ILE A 1 142 ? -15.945 36.875 7.266 1 98.5 142 ILE A O 1
ATOM 1073 N N . GLN A 1 143 ? -15.609 35.781 9.18 1 98.25 143 GLN A N 1
ATOM 1074 C CA . GLN A 1 143 ? -16.359 36.75 10 1 98.25 143 GLN A CA 1
ATOM 1075 C C . GLN A 1 143 ? -15.516 37.969 10.344 1 98.25 143 GLN A C 1
ATOM 1077 O O . GLN A 1 143 ? -15.984 38.875 11.023 1 98.25 143 GLN A O 1
ATOM 1082 N N . GLY A 1 144 ? -14.258 37.969 9.945 1 97.88 144 GLY A N 1
ATOM 1083 C CA . GLY A 1 144 ? -13.516 39.219 10.023 1 97.88 144 GLY A CA 1
ATOM 1084 C C . GLY A 1 144 ? -12.266 39.125 10.875 1 97.88 144 GLY A C 1
ATOM 1085 O O . GLY A 1 144 ? -11.484 40.062 10.961 1 97.88 144 GLY A O 1
ATOM 1086 N N . GLU A 1 145 ? -12.055 38 11.555 1 98 145 GLU A N 1
ATOM 1087 C CA . GLU A 1 145 ? -10.812 37.844 12.305 1 98 145 GLU A CA 1
ATOM 1088 C C . GLU A 1 145 ? -9.602 37.875 11.375 1 98 145 GLU A C 1
ATOM 1090 O O . GLU A 1 145 ? -9.641 37.312 10.281 1 98 145 GLU A O 1
ATOM 1095 N N . ARG A 1 146 ? -8.562 38.531 11.812 1 97.31 146 ARG A N 1
ATOM 1096 C CA . ARG A 1 146 ? -7.355 38.625 11.008 1 97.31 146 ARG A CA 1
ATOM 1097 C C . ARG A 1 146 ? -6.492 37.375 11.133 1 97.31 146 ARG A C 1
ATOM 1099 O O . ARG A 1 146 ? -5.684 37.094 10.25 1 97.31 146 ARG A O 1
ATOM 1106 N N . SER A 1 147 ? -6.617 36.688 12.289 1 98.5 147 SER A N 1
ATOM 1107 C CA . SER A 1 147 ? -5.875 35.469 12.5 1 98.5 147 SER A CA 1
ATOM 1108 C C . SER A 1 147 ? -6.574 34.562 13.516 1 98.5 147 SER A C 1
ATOM 1110 O O . SER A 1 147 ? -7.391 35.031 14.312 1 98.5 147 SER A O 1
ATOM 1112 N N . ALA A 1 148 ? -6.332 33.312 13.406 1 98.81 148 ALA A N 1
ATOM 1113 C CA . ALA A 1 148 ? -6.805 32.312 14.359 1 98.81 148 ALA A CA 1
ATOM 1114 C C . ALA A 1 148 ? -5.887 31.094 14.367 1 98.81 148 ALA A C 1
ATOM 1116 O O . ALA A 1 148 ? -5.125 30.875 13.422 1 98.81 148 ALA A O 1
ATOM 1117 N N . TYR A 1 149 ? -5.898 30.391 15.484 1 98.94 149 TYR A N 1
ATOM 1118 C CA . TYR A 1 149 ? -5.172 29.141 15.633 1 98.94 149 TYR A CA 1
ATOM 1119 C C . TYR A 1 149 ? -6.133 27.984 15.891 1 98.94 149 TYR A C 1
ATOM 1121 O O . TYR A 1 149 ? -7.043 28.094 16.719 1 98.94 149 TYR A O 1
ATOM 1129 N N . VAL A 1 150 ? -5.961 26.969 15.109 1 98.94 150 VAL A N 1
ATOM 1130 C CA . VAL A 1 150 ? -6.762 25.766 15.289 1 98.94 150 VAL A CA 1
ATOM 1131 C C . VAL A 1 150 ? -5.879 24.625 15.789 1 98.94 150 VAL A C 1
ATOM 1133 O O . VAL A 1 150 ? -4.918 24.234 15.125 1 98.94 150 VAL A O 1
ATOM 1136 N N . LEU A 1 151 ? -6.184 24.141 17 1 98.81 151 LEU A N 1
ATOM 1137 C CA . LEU A 1 151 ? -5.551 22.922 17.5 1 98.81 151 LEU A CA 1
ATOM 1138 C C . LEU A 1 151 ? -6.273 21.688 16.984 1 98.81 151 LEU A C 1
ATOM 1140 O O . LEU A 1 151 ? -7.223 21.203 17.609 1 98.81 151 LEU A O 1
ATOM 1144 N N . SER A 1 152 ? -5.715 21.156 15.898 1 98.31 152 SER A N 1
ATOM 1145 C CA . SER A 1 152 ? -6.285 19.984 15.25 1 98.31 152 SER A CA 1
ATOM 1146 C C . SER A 1 152 ? -5.5 18.719 15.594 1 98.31 152 SER A C 1
ATOM 1148 O O . SER A 1 152 ? -4.285 18.672 15.391 1 98.31 152 SER A O 1
ATOM 1150 N N . ARG A 1 153 ? -6.117 17.781 16.062 1 97.75 153 ARG A N 1
ATOM 1151 C CA . ARG A 1 153 ? -5.637 16.422 16.297 1 97.75 153 ARG A CA 1
ATOM 1152 C C . ARG A 1 153 ? -6.754 15.406 16.078 1 97.75 153 ARG A C 1
ATOM 1154 O O . ARG A 1 153 ? -7.77 15.438 16.781 1 97.75 153 ARG A O 1
ATOM 1161 N N . PRO A 1 154 ? -6.566 14.406 15.336 1 98 154 PRO A N 1
ATOM 1162 C CA . PRO A 1 154 ? -5.367 14.125 14.547 1 98 154 PRO A CA 1
ATOM 1163 C C . PRO A 1 154 ? -5.09 15.188 13.484 1 98 154 PRO A C 1
ATOM 1165 O O . PRO A 1 154 ? -5.996 15.93 13.102 1 98 154 PRO A O 1
ATOM 1168 N N . PRO A 1 155 ? -3.787 15.352 13.109 1 98.31 155 PRO A N 1
ATOM 1169 C CA . PRO A 1 155 ? -3.447 16.25 12.008 1 98.31 155 PRO A CA 1
ATOM 1170 C C . PRO A 1 155 ? -4.047 15.805 10.68 1 98.31 155 PRO A C 1
ATOM 1172 O O . PRO A 1 155 ? -4.73 14.781 10.617 1 98.31 155 PRO A O 1
ATOM 1175 N N . GLY A 1 156 ? -3.775 16.625 9.578 1 98.69 156 GLY A N 1
ATOM 1176 C CA . GLY A 1 156 ? -4.605 16.297 8.43 1 98.69 156 GLY A CA 1
ATOM 1177 C C . GLY A 1 156 ? -3.852 16.359 7.117 1 98.69 156 GLY A C 1
ATOM 1178 O O . GLY A 1 156 ? -4.309 15.82 6.105 1 98.69 156 GLY A O 1
ATOM 1179 N N . HIS A 1 157 ? -2.635 16.906 6.992 1 98.69 157 HIS A N 1
ATOM 1180 C CA . HIS A 1 157 ? -2.078 17.344 5.715 1 98.69 157 HIS A CA 1
ATOM 1181 C C . HIS A 1 157 ? -1.609 16.172 4.879 1 98.69 157 HIS A C 1
ATOM 1183 O O . HIS A 1 157 ? -1.36 16.312 3.68 1 98.69 157 HIS A O 1
ATOM 1189 N N . HIS A 1 158 ? -1.571 14.961 5.438 1 98.75 158 HIS A N 1
ATOM 1190 C CA . HIS A 1 158 ? -1.225 13.781 4.66 1 98.75 158 HIS A CA 1
ATOM 1191 C C . HIS A 1 158 ? -2.473 13.102 4.102 1 98.75 158 HIS A C 1
ATOM 1193 O O . HIS A 1 158 ? -2.373 12.203 3.258 1 98.75 158 HIS A O 1
ATOM 1199 N N . ALA A 1 159 ? -3.65 13.453 4.535 1 98.75 159 ALA A N 1
ATOM 1200 C CA . ALA A 1 159 ? -4.883 12.805 4.094 1 98.75 159 ALA A CA 1
ATOM 1201 C C . ALA A 1 159 ? -5.289 13.289 2.705 1 98.75 159 ALA A C 1
ATOM 1203 O O . ALA A 1 159 ? -5.539 14.477 2.504 1 98.75 159 ALA A O 1
ATOM 1204 N N . PHE A 1 160 ? -5.336 12.352 1.731 1 98.5 160 PHE A N 1
ATOM 1205 C CA . PHE A 1 160 ? -5.918 12.633 0.425 1 98.5 160 PHE A CA 1
ATOM 1206 C C . PHE A 1 160 ? -7.438 12.68 0.509 1 98.5 160 PHE A C 1
ATOM 1208 O O . PHE A 1 160 ? -8.008 12.695 1.604 1 98.5 160 PHE A O 1
ATOM 1215 N N . GLY A 1 161 ? -8.078 12.867 -0.662 1 98.06 161 GLY A N 1
ATOM 1216 C CA . GLY A 1 161 ? -9.531 12.852 -0.696 1 98.06 161 GLY A CA 1
ATOM 1217 C C . GLY A 1 161 ? -10.125 11.523 -0.275 1 98.06 161 GLY A C 1
ATOM 1218 O O . GLY A 1 161 ? -11.25 11.477 0.224 1 98.06 161 GLY A O 1
ATOM 1219 N N . ASP A 1 162 ? -9.32 10.406 -0.43 1 98.12 162 ASP A N 1
ATOM 1220 C CA . ASP A 1 162 ? -9.875 9.094 -0.116 1 98.12 162 ASP A CA 1
ATOM 1221 C C . ASP A 1 162 ? -8.812 8.172 0.472 1 98.12 162 ASP A C 1
ATOM 1223 O O . ASP A 1 162 ? -8.898 6.949 0.349 1 98.12 162 ASP A O 1
ATOM 1227 N N . LEU A 1 163 ? -7.793 8.727 1.038 1 98.31 163 LEU A N 1
ATOM 1228 C CA . LEU A 1 163 ? -6.652 7.949 1.506 1 98.31 163 LEU A CA 1
ATOM 1229 C C . LEU A 1 163 ? -6.039 8.578 2.754 1 98.31 163 LEU A C 1
ATOM 1231 O O . LEU A 1 163 ? -5.594 9.727 2.723 1 98.31 163 LEU A O 1
ATOM 1235 N N . ALA A 1 164 ? -6.023 7.836 3.83 1 98.62 164 ALA A N 1
ATOM 1236 C CA . ALA A 1 164 ? -5.363 8.258 5.062 1 98.62 164 ALA A CA 1
ATOM 1237 C C . ALA A 1 164 ? -3.875 7.918 5.031 1 98.62 164 ALA A C 1
ATOM 1239 O O . ALA A 1 164 ? -3.449 7.023 4.297 1 98.62 164 ALA A O 1
ATOM 1240 N N . GLY A 1 165 ? -3.094 8.617 5.766 1 97.69 165 GLY A N 1
ATOM 1241 C CA . GLY A 1 165 ? -1.67 8.359 5.891 1 97.69 165 GLY A CA 1
ATOM 1242 C C . GLY A 1 165 ? -0.972 9.305 6.852 1 97.69 165 GLY A C 1
ATOM 1243 O O . GLY A 1 165 ? -1.458 10.406 7.105 1 97.69 165 GLY A O 1
ATOM 1244 N N . GLY A 1 166 ? 0.145 8.914 7.379 1 96.94 166 GLY A N 1
ATOM 1245 C CA . GLY A 1 166 ? 0.94 9.789 8.227 1 96.94 166 GLY A CA 1
ATOM 1246 C C . GLY A 1 166 ? 0.14 10.422 9.352 1 96.94 166 GLY A C 1
ATOM 1247 O O . GLY A 1 166 ? 0.139 11.641 9.5 1 96.94 166 GLY A O 1
ATOM 1248 N N . PHE A 1 167 ? -0.663 9.656 10 1 97.56 167 PHE A N 1
ATOM 1249 C CA . PHE A 1 167 ? -1.438 10.039 11.172 1 97.56 167 PHE A CA 1
ATOM 1250 C C . PHE A 1 167 ? -2.645 10.883 10.773 1 97.56 167 PHE A C 1
ATOM 1252 O O . PHE A 1 167 ? -3.363 11.391 11.633 1 97.56 167 PHE A O 1
ATOM 1259 N N . CYS A 1 168 ? -2.879 11.094 9.477 1 98.62 168 CYS A N 1
ATOM 1260 C CA . CYS A 1 168 ? -3.9 12.016 8.992 1 98.62 168 CYS A CA 1
ATOM 1261 C C . CYS A 1 168 ? -5.07 11.258 8.375 1 98.62 168 CYS A C 1
ATOM 1263 O O . CYS A 1 168 ? -4.871 10.383 7.523 1 98.62 168 CYS A O 1
ATOM 1265 N N . PHE A 1 169 ? -6.305 11.625 8.773 1 98.81 169 PHE A N 1
ATOM 1266 C CA . PHE A 1 169 ? -7.516 10.961 8.32 1 98.81 169 PHE A CA 1
ATOM 1267 C C . PHE A 1 169 ? -8.391 11.914 7.512 1 98.81 169 PHE A C 1
ATOM 1269 O O . PHE A 1 169 ? -8.938 11.531 6.473 1 98.81 169 PHE A O 1
ATOM 1276 N N . LEU A 1 170 ? -8.602 13.086 7.992 1 98.94 170 LEU A N 1
ATOM 1277 C CA . LEU A 1 170 ? -9.25 14.188 7.293 1 98.94 170 LEU A CA 1
ATOM 1278 C C . LEU A 1 170 ? -8.281 15.359 7.117 1 98.94 170 LEU A C 1
ATOM 1280 O O . LEU A 1 170 ? -7.465 15.625 7.996 1 98.94 170 LEU A O 1
ATOM 1284 N N . ASN A 1 171 ? -8.359 15.977 5.957 1 98.94 171 ASN A N 1
ATOM 1285 C CA . ASN A 1 171 ? -7.395 17.031 5.652 1 98.94 171 ASN A CA 1
ATOM 1286 C C . ASN A 1 171 ? -7.855 18.391 6.184 1 98.94 171 ASN A C 1
ATOM 1288 O O . ASN A 1 171 ? -8.461 19.172 5.453 1 98.94 171 ASN A O 1
ATOM 1292 N N . ASN A 1 172 ? -7.5 18.688 7.363 1 98.94 172 ASN A N 1
ATOM 1293 C CA . ASN A 1 172 ? -8 19.844 8.094 1 98.94 172 ASN A CA 1
ATOM 1294 C C . ASN A 1 172 ? -7.668 21.156 7.375 1 98.94 172 ASN A C 1
ATOM 1296 O O . ASN A 1 172 ? -8.547 21.984 7.168 1 98.94 172 ASN A O 1
ATOM 1300 N N . SER A 1 173 ? -6.406 21.359 6.977 1 98.88 173 SER A N 1
ATOM 1301 C CA . SER A 1 173 ? -6 22.578 6.289 1 98.88 173 SER A CA 1
ATOM 1302 C C . SER A 1 173 ? -6.738 22.75 4.961 1 98.88 173 SER A C 1
ATOM 1304 O O . SER A 1 173 ? -7.176 23.844 4.617 1 98.88 173 SER A O 1
ATOM 1306 N N . ALA A 1 174 ? -6.879 21.641 4.25 1 98.94 174 ALA A N 1
ATOM 1307 C CA . ALA A 1 174 ? -7.586 21.672 2.973 1 98.94 174 ALA A CA 1
ATOM 1308 C C . ALA A 1 174 ? -9.062 22 3.178 1 98.94 174 ALA A C 1
ATOM 1310 O O . ALA A 1 174 ? -9.648 22.766 2.41 1 98.94 174 ALA A O 1
ATOM 1311 N N . ILE A 1 175 ? -9.648 21.375 4.184 1 98.94 175 ILE A N 1
ATOM 1312 C CA . ILE A 1 175 ? -11.047 21.609 4.488 1 98.94 175 ILE A CA 1
ATOM 1313 C C . ILE A 1 175 ? -11.258 23.094 4.82 1 98.94 175 ILE A C 1
ATOM 1315 O O . ILE A 1 175 ? -12.211 23.703 4.34 1 98.94 175 ILE A O 1
ATOM 1319 N N . ALA A 1 176 ? -10.391 23.641 5.605 1 98.94 176 ALA A N 1
ATOM 1320 C CA . ALA A 1 176 ? -10.469 25.062 5.926 1 98.94 176 ALA A CA 1
ATOM 1321 C C . ALA A 1 176 ? -10.328 25.906 4.668 1 98.94 176 ALA A C 1
ATOM 1323 O O . ALA A 1 176 ? -11.102 26.844 4.457 1 98.94 176 ALA A O 1
ATOM 1324 N N . ALA A 1 177 ? -9.344 25.594 3.816 1 98.94 177 ALA A N 1
ATOM 1325 C CA . ALA A 1 177 ? -9.117 26.344 2.586 1 98.94 177 ALA A CA 1
ATOM 1326 C C . ALA A 1 177 ? -10.336 26.281 1.673 1 98.94 177 ALA A C 1
ATOM 1328 O O . ALA A 1 177 ? -10.734 27.297 1.084 1 98.94 177 ALA A O 1
ATOM 1329 N N . GLU A 1 178 ? -10.906 25.094 1.583 1 98.75 178 GLU A N 1
ATOM 1330 C CA . GLU A 1 178 ? -12.094 24.922 0.753 1 98.75 178 GLU A CA 1
ATOM 1331 C C . GLU A 1 178 ? -13.266 25.75 1.294 1 98.75 178 GLU A C 1
ATOM 1333 O O . GLU A 1 178 ? -14.047 26.312 0.522 1 98.75 178 GLU A O 1
ATOM 1338 N N . ARG A 1 179 ? -13.398 25.766 2.607 1 98.5 179 ARG A N 1
ATOM 1339 C CA . ARG A 1 179 ? -14.43 26.578 3.248 1 98.5 179 ARG A CA 1
ATOM 1340 C C . ARG A 1 179 ? -14.242 28.062 2.928 1 98.5 179 ARG A C 1
ATOM 1342 O O . ARG A 1 179 ? -15.211 28.766 2.623 1 98.5 179 ARG A O 1
ATOM 1349 N N . LEU A 1 180 ? -13.07 28.562 2.99 1 98.81 180 LEU A N 1
ATOM 1350 C CA . LEU A 1 180 ? -12.727 29.953 2.672 1 98.81 180 LEU A CA 1
ATOM 1351 C C . LEU A 1 180 ? -12.969 30.25 1.195 1 98.81 180 LEU A C 1
ATOM 1353 O O . LEU A 1 180 ? -13.516 31.297 0.848 1 98.81 180 LEU A O 1
ATOM 1357 N N . ARG A 1 181 ? -12.562 29.297 0.339 1 98.44 181 ARG A N 1
ATOM 1358 C CA . ARG A 1 181 ? -12.781 29.438 -1.097 1 98.44 181 ARG A CA 1
ATOM 1359 C C . ARG A 1 181 ? -14.273 29.562 -1.407 1 98.44 181 ARG A C 1
ATOM 1361 O O . ARG A 1 181 ? -14.672 30.438 -2.186 1 98.44 181 ARG A O 1
ATOM 1368 N N . ALA A 1 182 ? -15.062 28.734 -0.768 1 96.69 182 ALA A N 1
ATOM 1369 C CA . ALA A 1 182 ? -16.516 28.75 -0.981 1 96.69 182 ALA A CA 1
ATOM 1370 C C . ALA A 1 182 ? -17.125 30.062 -0.54 1 96.69 182 ALA A C 1
ATOM 1372 O O . ALA A 1 182 ? -18.156 30.484 -1.061 1 96.69 182 ALA A O 1
ATOM 1373 N N . ALA A 1 183 ? -16.5 30.734 0.354 1 97.62 183 ALA A N 1
ATOM 1374 C CA . ALA A 1 183 ? -16.984 32.031 0.856 1 97.62 183 ALA A CA 1
ATOM 1375 C C . ALA A 1 183 ? -16.5 33.156 -0.032 1 97.62 183 ALA A C 1
ATOM 1377 O O . ALA A 1 183 ? -16.781 34.344 0.252 1 97.62 183 ALA A O 1
ATOM 1378 N N . GLY A 1 184 ? -15.766 32.906 -1.053 1 95.94 184 GLY A N 1
ATOM 1379 C CA . GLY A 1 184 ? -15.406 33.938 -2.039 1 95.94 184 GLY A CA 1
ATOM 1380 C C . GLY A 1 184 ? -13.984 34.438 -1.884 1 95.94 184 GLY A C 1
ATOM 1381 O O . GLY A 1 184 ? -13.578 35.375 -2.562 1 95.94 184 GLY A O 1
ATOM 1382 N N . LEU A 1 185 ? -13.273 33.75 -1.047 1 96.69 185 LEU A N 1
ATOM 1383 C CA . LEU A 1 185 ? -11.875 34.156 -0.897 1 96.69 185 LEU A CA 1
ATOM 1384 C C . LEU A 1 185 ? -10.984 33.312 -1.806 1 96.69 185 LEU A C 1
ATOM 1386 O O . LEU A 1 185 ? -11.453 32.344 -2.436 1 96.69 185 LEU A O 1
ATOM 1390 N N . ARG A 1 186 ? -9.766 33.688 -2.031 1 97.38 186 ARG A N 1
ATOM 1391 C CA . ARG A 1 186 ? -8.773 32.969 -2.84 1 97.38 186 ARG A CA 1
ATOM 1392 C C . ARG A 1 186 ? -7.641 32.438 -1.972 1 97.38 186 ARG A C 1
ATOM 1394 O O . ARG A 1 186 ? -6.582 33.062 -1.866 1 97.38 186 ARG A O 1
ATOM 1401 N N . PRO A 1 187 ? -7.875 31.297 -1.371 1 98.75 187 PRO A N 1
ATOM 1402 C CA . PRO A 1 187 ? -6.941 30.812 -0.35 1 98.75 187 PRO A CA 1
ATOM 1403 C C . PRO A 1 187 ? -5.688 30.172 -0.95 1 98.75 187 PRO A C 1
ATOM 1405 O O . PRO A 1 187 ? -5.762 29.531 -2 1 98.75 187 PRO A O 1
ATOM 1408 N N . ALA A 1 188 ? -4.574 30.359 -0.302 1 98.88 188 ALA A N 1
ATOM 1409 C CA . ALA A 1 188 ? -3.357 29.562 -0.441 1 98.88 188 ALA A CA 1
ATOM 1410 C C . ALA A 1 188 ? -3.076 28.766 0.83 1 98.88 188 ALA A C 1
ATOM 1412 O O . ALA A 1 188 ? -3.422 29.203 1.932 1 98.88 188 ALA A O 1
ATOM 1413 N N . ILE A 1 189 ? -2.566 27.609 0.631 1 98.94 189 ILE A N 1
ATOM 1414 C CA . ILE A 1 189 ? -2.094 26.797 1.752 1 98.94 189 ILE A CA 1
ATOM 1415 C C . ILE A 1 189 ? -0.568 26.75 1.753 1 98.94 189 ILE A C 1
ATOM 1417 O O . ILE A 1 189 ? 0.051 26.406 0.747 1 98.94 189 ILE A O 1
ATOM 1421 N N . LEU A 1 190 ? 0.033 27.203 2.781 1 98.94 190 LEU A N 1
ATOM 1422 C CA . LEU A 1 190 ? 1.464 27.062 3.02 1 98.94 190 LEU A CA 1
ATOM 1423 C C . LEU A 1 190 ? 1.726 26.016 4.102 1 98.94 190 LEU A C 1
ATOM 1425 O O . LEU A 1 190 ? 1.372 26.219 5.266 1 98.94 190 LEU A O 1
ATOM 1429 N N . ASP A 1 191 ? 2.287 24.891 3.678 1 98.94 191 ASP A N 1
ATOM 1430 C CA . ASP A 1 191 ? 2.643 23.797 4.578 1 98.94 191 ASP A CA 1
ATOM 1431 C C . ASP A 1 191 ? 4.09 23.922 5.051 1 98.94 191 ASP A C 1
ATOM 1433 O O . ASP A 1 191 ? 5.02 23.859 4.246 1 98.94 191 ASP A O 1
ATOM 1437 N N . ILE A 1 192 ? 4.285 24.125 6.355 1 98.81 192 ILE A N 1
ATOM 1438 C CA . ILE A 1 192 ? 5.641 24.297 6.867 1 98.81 192 ILE A CA 1
ATOM 1439 C C . ILE A 1 192 ? 6.016 23.109 7.75 1 98.81 192 ILE A C 1
ATOM 1441 O O . ILE A 1 192 ? 6.93 23.203 8.57 1 98.81 192 ILE A O 1
ATOM 1445 N N . ASP A 1 193 ? 5.191 22.047 7.746 1 98.56 193 ASP A N 1
ATOM 1446 C CA . ASP A 1 193 ? 5.566 20.781 8.359 1 98.56 193 ASP A CA 1
ATOM 1447 C C . ASP A 1 193 ? 6.82 20.203 7.703 1 98.56 193 ASP A C 1
ATOM 1449 O O . ASP A 1 193 ? 7.016 20.344 6.496 1 98.56 193 ASP A O 1
ATOM 1453 N N . VAL A 1 194 ? 7.613 19.484 8.508 1 98.56 194 VAL A N 1
ATOM 1454 C CA . VAL A 1 194 ? 8.867 18.938 8.008 1 98.56 194 VAL A CA 1
ATOM 1455 C C . VAL A 1 194 ? 8.586 17.906 6.91 1 98.56 194 VAL A C 1
ATOM 1457 O O . VAL A 1 194 ? 9.406 17.734 6 1 98.56 194 VAL A O 1
ATOM 1460 N N . HIS A 1 195 ? 7.512 17.188 7.043 1 98.31 195 HIS A N 1
ATOM 1461 C CA . HIS A 1 195 ? 7.062 16.25 6.027 1 98.31 195 HIS A CA 1
ATOM 1462 C C . HIS A 1 195 ? 6.156 16.922 5.004 1 98.31 195 HIS A C 1
ATOM 1464 O O . HIS A 1 195 ? 5.312 17.734 5.367 1 98.31 195 HIS A O 1
ATOM 1470 N N . HIS A 1 196 ? 6.32 16.547 3.754 1 98.44 196 HIS A N 1
ATOM 1471 C CA . HIS A 1 196 ? 5.492 17.094 2.686 1 98.44 196 HIS A CA 1
ATOM 1472 C C . HIS A 1 196 ? 4.02 16.797 2.914 1 98.44 196 HIS A C 1
ATOM 1474 O O . HIS A 1 196 ? 3.662 15.664 3.264 1 98.44 196 HIS A O 1
ATOM 1480 N N . GLY A 1 197 ? 3.152 17.781 2.76 1 98.5 197 GLY A N 1
ATOM 1481 C CA . GLY A 1 197 ? 1.712 17.594 2.805 1 98.5 197 GLY A CA 1
ATOM 1482 C C . GLY A 1 197 ? 1.156 16.922 1.556 1 98.5 197 GLY A C 1
ATOM 1483 O O . GLY A 1 197 ? 0.381 17.547 0.818 1 98.5 197 GLY A O 1
ATOM 1484 N N . ASN A 1 198 ? 1.479 15.68 1.358 1 98.62 19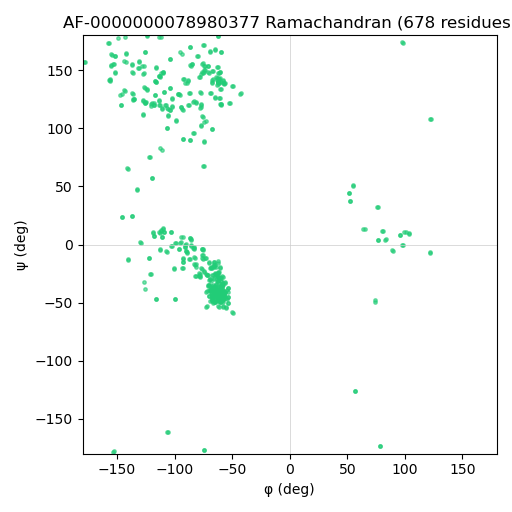8 ASN A N 1
ATOM 1485 C CA . ASN A 1 198 ? 1.127 14.953 0.143 1 98.62 198 ASN A CA 1
ATOM 1486 C C . ASN A 1 198 ? -0.385 14.844 -0.026 1 98.62 198 ASN A C 1
ATOM 1488 O O . ASN A 1 198 ? -0.891 14.844 -1.149 1 98.62 198 ASN A O 1
ATOM 1492 N N . GLY A 1 199 ? -1.132 14.781 1.051 1 98.69 199 GLY A N 1
ATOM 1493 C CA . GLY A 1 199 ? -2.582 14.773 0.955 1 98.69 199 GLY A CA 1
ATOM 1494 C C . GLY A 1 199 ? -3.152 16.062 0.396 1 98.69 199 GLY A C 1
ATOM 1495 O O . GLY A 1 199 ? -3.986 16.031 -0.513 1 98.69 199 GLY A O 1
ATOM 1496 N N . THR A 1 200 ? -2.66 17.172 0.979 1 98.88 200 THR A N 1
ATOM 1497 C CA . THR A 1 200 ? -3.102 18.484 0.509 1 98.88 200 THR A CA 1
ATOM 1498 C C . THR A 1 200 ? -2.783 18.656 -0.973 1 98.88 200 THR A C 1
ATOM 1500 O O . THR A 1 200 ? -3.637 19.094 -1.748 1 98.88 200 THR A O 1
ATOM 1503 N N . GLN A 1 201 ? -1.554 18.328 -1.333 1 98.62 201 GLN A N 1
ATOM 1504 C CA . GLN A 1 201 ? -1.173 18.375 -2.74 1 98.62 201 GLN A CA 1
ATOM 1505 C C . GLN A 1 201 ? -2.135 17.562 -3.596 1 98.62 201 GLN A C 1
ATOM 1507 O O . GLN A 1 201 ? -2.611 18.031 -4.629 1 98.62 201 GLN A O 1
ATOM 1512 N N . GLY A 1 202 ? -2.371 16.297 -3.172 1 98.31 202 GLY A N 1
ATOM 1513 C CA . GLY A 1 202 ? -3.225 15.414 -3.939 1 98.31 202 GLY A CA 1
ATOM 1514 C C . GLY A 1 202 ? -4.625 15.961 -4.152 1 98.31 202 GLY A C 1
ATOM 1515 O O . GLY A 1 202 ? -5.184 15.844 -5.242 1 98.31 202 GLY A O 1
ATOM 1516 N N . ILE A 1 203 ? -5.223 16.562 -3.145 1 98.5 203 ILE A N 1
ATOM 1517 C CA . ILE A 1 203 ? -6.582 17.078 -3.172 1 98.5 203 ILE A CA 1
ATOM 1518 C C . ILE A 1 203 ? -6.688 18.203 -4.203 1 98.5 203 ILE A C 1
ATOM 1520 O O . ILE A 1 203 ? -7.672 18.281 -4.945 1 98.5 203 ILE A O 1
ATOM 1524 N N . PHE A 1 204 ? -5.672 19.016 -4.293 1 98.69 204 PHE A N 1
ATOM 1525 C CA . PHE A 1 204 ? -5.793 20.203 -5.117 1 98.69 204 PHE A CA 1
ATOM 1526 C C . PHE A 1 204 ? -4.938 20.078 -6.375 1 98.69 204 PHE A C 1
ATOM 1528 O O . PHE A 1 204 ? -4.766 21.062 -7.109 1 98.69 204 PHE A O 1
ATOM 1535 N N . TYR A 1 205 ? -4.387 18.891 -6.684 1 98.25 205 TYR A N 1
ATOM 1536 C CA . TYR A 1 205 ? -3.357 18.688 -7.695 1 98.25 205 TYR A CA 1
ATOM 1537 C C . TYR A 1 205 ? -3.848 19.141 -9.07 1 98.25 205 TYR A C 1
ATOM 1539 O O . TYR A 1 205 ? -3.066 19.641 -9.883 1 98.25 205 TYR A O 1
ATOM 1547 N N . GLU A 1 206 ? -5.125 19.031 -9.359 1 97.5 206 GLU A N 1
ATOM 1548 C CA . GLU A 1 206 ? -5.66 19.391 -10.672 1 97.5 206 GLU A CA 1
ATOM 1549 C C . GLU A 1 206 ? -6.516 20.641 -10.594 1 97.5 206 GLU A C 1
ATOM 1551 O O . GLU A 1 206 ? -7.301 20.922 -11.5 1 97.5 206 GLU A O 1
ATOM 1556 N N . ARG A 1 207 ? -6.453 21.391 -9.492 1 97.06 207 ARG A N 1
ATOM 1557 C CA . ARG A 1 207 ? -7.266 22.578 -9.273 1 97.06 207 ARG A CA 1
ATOM 1558 C C . ARG A 1 207 ? -6.41 23.844 -9.32 1 97.06 207 ARG A C 1
ATOM 1560 O O . ARG A 1 207 ? -5.242 23.828 -8.922 1 97.06 207 ARG A O 1
ATOM 1567 N N . ASP A 1 208 ? -7.016 24.922 -9.766 1 96.88 208 ASP A N 1
ATOM 1568 C CA . ASP A 1 208 ? -6.301 26.188 -9.898 1 96.88 208 ASP A CA 1
ATOM 1569 C C . ASP A 1 208 ? -6.902 27.266 -8.992 1 96.88 208 ASP A C 1
ATOM 1571 O O . ASP A 1 208 ? -6.547 28.438 -9.094 1 96.88 208 ASP A O 1
ATOM 1575 N N . ASP A 1 209 ? -7.844 26.859 -8.141 1 97.5 209 ASP A N 1
ATOM 1576 C CA . ASP A 1 209 ? -8.539 27.828 -7.32 1 97.5 209 ASP A CA 1
ATOM 1577 C C . ASP A 1 209 ? -8.023 27.812 -5.883 1 97.5 209 ASP A C 1
ATOM 1579 O O . ASP A 1 209 ? -8.469 28.594 -5.043 1 97.5 209 ASP A O 1
ATOM 1583 N N . VAL A 1 210 ? -7.098 26.953 -5.586 1 98.5 210 VAL A N 1
ATOM 1584 C CA . VAL A 1 210 ? -6.336 26.922 -4.34 1 98.5 210 VAL A CA 1
ATOM 1585 C C . VAL A 1 210 ? -4.859 26.688 -4.645 1 98.5 210 VAL A C 1
ATOM 1587 O O . VAL A 1 210 ? -4.512 25.719 -5.332 1 98.5 210 VAL A O 1
ATOM 1590 N N . LEU A 1 211 ? -3.982 27.531 -4.203 1 98.75 211 LEU A N 1
ATOM 1591 C CA . LEU A 1 211 ? -2.543 27.328 -4.332 1 98.75 211 LEU A CA 1
ATOM 1592 C C . LEU A 1 211 ? -1.995 26.531 -3.156 1 98.75 211 LEU A C 1
ATOM 1594 O O . LEU A 1 211 ? -2.324 26.812 -2.002 1 98.75 211 LEU A O 1
ATOM 1598 N N . THR A 1 212 ? -1.255 25.531 -3.441 1 98.75 212 THR A N 1
ATOM 1599 C CA . THR A 1 212 ? -0.589 24.75 -2.412 1 98.75 212 THR A CA 1
ATOM 1600 C C . THR A 1 212 ? 0.926 24.906 -2.5 1 98.75 212 THR A C 1
ATOM 1602 O O . THR A 1 212 ? 1.515 24.719 -3.566 1 98.75 212 THR A O 1
ATOM 1605 N N . VAL A 1 213 ? 1.551 25.328 -1.432 1 98.81 213 VAL A N 1
ATOM 1606 C CA . VAL A 1 213 ? 2.998 25.469 -1.312 1 98.81 213 VAL A CA 1
ATOM 1607 C C . VAL A 1 213 ? 3.494 24.703 -0.096 1 98.81 213 VAL A C 1
ATOM 1609 O O . VAL A 1 213 ? 2.865 24.719 0.965 1 98.81 213 VAL A O 1
ATOM 1612 N N . SER A 1 214 ? 4.547 23.984 -0.284 1 98.88 214 SER A N 1
ATOM 1613 C CA . SER A 1 214 ? 5.09 23.203 0.824 1 98.88 214 SER A CA 1
ATOM 1614 C C . SER A 1 214 ? 6.605 23.344 0.911 1 98.88 214 SER A C 1
ATOM 1616 O O . SER A 1 214 ? 7.301 23.25 -0.101 1 98.88 214 SER A O 1
ATOM 1618 N N . ILE A 1 215 ? 7.121 23.734 2.051 1 98.88 215 ILE A N 1
ATOM 1619 C CA . ILE A 1 215 ? 8.539 23.672 2.395 1 98.88 215 ILE A CA 1
ATOM 1620 C C . ILE A 1 215 ? 8.789 22.469 3.314 1 98.88 215 ILE A C 1
ATOM 1622 O O . ILE A 1 215 ? 8.219 22.391 4.41 1 98.88 215 ILE A O 1
ATOM 1626 N N . HIS A 1 216 ? 9.578 21.531 2.896 1 98.81 216 HIS A N 1
ATOM 1627 C CA . HIS A 1 216 ? 9.727 20.281 3.639 1 98.81 216 HIS A CA 1
ATOM 1628 C C . HIS A 1 216 ? 11.078 19.625 3.363 1 98.81 216 HIS A C 1
ATOM 1630 O O . HIS A 1 216 ? 11.805 20.062 2.463 1 98.81 216 HIS A O 1
ATOM 1636 N N . ALA A 1 217 ? 11.438 18.719 4.215 1 98.56 217 ALA A N 1
ATOM 1637 C CA . ALA A 1 217 ? 12.648 17.938 3.963 1 98.56 217 ALA A CA 1
ATOM 1638 C C . ALA A 1 217 ? 12.539 17.156 2.656 1 98.56 217 ALA A C 1
ATOM 1640 O O . ALA A 1 217 ? 11.469 16.625 2.328 1 98.56 217 ALA A O 1
ATOM 1641 N N . ASP A 1 218 ? 13.633 17.047 1.949 1 97.94 218 ASP A N 1
ATOM 1642 C CA . ASP A 1 218 ? 13.656 16.312 0.685 1 97.94 218 ASP A CA 1
ATOM 1643 C C . ASP A 1 218 ? 13.086 14.914 0.849 1 97.94 218 ASP A C 1
ATOM 1645 O O . ASP A 1 218 ? 13.609 14.109 1.631 1 97.94 218 ASP A O 1
ATOM 1649 N N . PRO A 1 219 ? 12.055 14.633 0.076 1 97.19 219 PRO A N 1
ATOM 1650 C CA . PRO A 1 219 ? 11.344 13.367 0.288 1 97.19 219 PRO A CA 1
ATOM 1651 C C . PRO A 1 219 ? 12.109 12.164 -0.261 1 97.19 219 PRO A C 1
ATOM 1653 O O . PRO A 1 219 ? 11.68 11.023 -0.079 1 97.19 219 PRO A O 1
ATOM 1656 N N . ALA A 1 220 ? 13.219 12.328 -0.906 1 94.44 220 ALA A N 1
ATOM 1657 C CA . ALA A 1 220 ? 13.961 11.211 -1.481 1 94.44 220 ALA A CA 1
ATOM 1658 C C . ALA A 1 220 ? 14.305 10.172 -0.416 1 94.44 220 ALA A C 1
ATOM 1660 O O . ALA A 1 220 ? 14.359 8.977 -0.703 1 94.44 220 ALA A O 1
ATOM 1661 N N . ARG A 1 221 ? 14.531 10.633 0.835 1 94.75 221 ARG A N 1
ATOM 1662 C CA . ARG A 1 221 ? 14.891 9.727 1.926 1 94.75 221 ARG A CA 1
ATOM 1663 C C . ARG A 1 221 ? 14.133 10.086 3.201 1 94.75 221 ARG A C 1
ATOM 1665 O O . ARG A 1 221 ? 14.625 9.844 4.309 1 94.75 221 ARG A O 1
ATOM 1672 N N . PHE A 1 222 ? 13.023 10.719 3.01 1 95.75 222 PHE A N 1
ATOM 1673 C CA . PHE A 1 222 ? 12.242 11.195 4.145 1 95.75 222 PHE A CA 1
ATOM 1674 C C . PHE A 1 222 ? 10.75 11.07 3.863 1 95.75 222 PHE A C 1
ATOM 1676 O O . PHE A 1 222 ? 10.297 11.344 2.75 1 95.75 222 PHE A O 1
ATOM 1683 N N . TYR A 1 223 ? 9.977 10.531 4.812 1 95.94 223 TYR A N 1
ATOM 1684 C CA . TYR A 1 223 ? 8.531 10.43 4.645 1 95.94 223 TYR A CA 1
ATOM 1685 C C . TYR A 1 223 ? 7.953 11.711 4.059 1 95.94 223 TYR A C 1
ATOM 1687 O O . TYR A 1 223 ? 8.312 12.812 4.484 1 95.94 223 TYR A O 1
ATOM 1695 N N . PRO A 1 224 ? 7.137 11.609 2.992 1 97.56 224 PRO A N 1
ATOM 1696 C CA . PRO A 1 224 ? 6.355 10.445 2.557 1 97.56 224 PRO A CA 1
ATOM 1697 C C . PRO A 1 224 ? 6.977 9.727 1.361 1 97.56 224 PRO A C 1
ATOM 1699 O O . PRO A 1 224 ? 6.348 8.852 0.77 1 97.56 224 PRO A O 1
ATOM 1702 N N . PHE A 1 225 ? 8.133 10.031 1.007 1 97.38 225 PHE A N 1
ATOM 1703 C CA . PHE A 1 225 ? 9.031 9.328 0.096 1 97.38 225 PHE A CA 1
ATOM 1704 C C . PHE A 1 225 ? 8.578 9.508 -1.351 1 97.38 225 PHE A C 1
ATOM 1706 O O . PHE A 1 225 ? 9.398 9.82 -2.223 1 97.38 225 PHE A O 1
ATOM 1713 N N . PHE A 1 226 ? 7.266 9.297 -1.629 1 97.88 226 PHE A N 1
ATOM 1714 C CA . PHE A 1 226 ? 6.789 9.125 -2.994 1 97.88 226 PHE A CA 1
ATOM 1715 C C . PHE A 1 226 ? 6.332 10.453 -3.584 1 97.88 226 PHE A C 1
ATOM 1717 O O . PHE A 1 226 ? 6.172 10.578 -4.801 1 97.88 226 PHE A O 1
ATOM 1724 N N . TRP A 1 227 ? 6.047 11.375 -2.734 1 97.75 227 TRP A N 1
ATOM 1725 C CA . TRP A 1 227 ? 5.469 12.664 -3.098 1 97.75 227 TRP A CA 1
ATOM 1726 C C . TRP A 1 227 ? 6.316 13.812 -2.561 1 97.75 227 TRP A C 1
ATOM 1728 O O . TRP A 1 227 ? 7.137 13.617 -1.658 1 97.75 227 TRP A O 1
ATOM 1738 N N . GLY A 1 228 ? 6.074 15.039 -3.072 1 98.25 228 GLY A N 1
ATOM 1739 C CA . GLY A 1 228 ? 6.711 16.234 -2.549 1 98.25 228 GLY A CA 1
ATOM 1740 C C . GLY A 1 228 ? 7.949 16.641 -3.324 1 98.25 228 GLY A C 1
ATOM 1741 O O . GLY A 1 228 ? 8.672 17.547 -2.924 1 98.25 228 GLY A O 1
ATOM 1742 N N . HIS A 1 229 ? 8.188 15.961 -4.473 1 97.38 229 HIS A N 1
ATOM 1743 C CA . HIS A 1 229 ? 9.344 16.281 -5.293 1 97.38 229 HIS A CA 1
ATOM 1744 C C . HIS A 1 229 ? 9.148 17.594 -6.043 1 97.38 229 HIS A C 1
ATOM 1746 O O . HIS A 1 229 ? 8.016 17.969 -6.379 1 97.38 229 HIS A O 1
ATOM 1752 N N . ALA A 1 230 ? 10.258 18.266 -6.371 1 96.88 230 ALA A N 1
ATOM 1753 C CA . ALA A 1 230 ? 10.234 19.609 -6.934 1 96.88 230 ALA A CA 1
ATOM 1754 C C . ALA A 1 230 ? 9.523 19.625 -8.281 1 96.88 230 ALA A C 1
ATOM 1756 O O . ALA A 1 230 ? 8.914 20.625 -8.656 1 96.88 230 ALA A O 1
ATOM 1757 N N . GLN A 1 231 ? 9.531 18.531 -9 1 96 231 GLN A N 1
ATOM 1758 C CA . GLN A 1 231 ? 8.992 18.516 -10.352 1 96 231 GLN A CA 1
ATOM 1759 C C . GLN A 1 231 ? 7.477 18.344 -10.344 1 96 231 GLN A C 1
ATOM 1761 O O . GLN A 1 231 ? 6.824 18.438 -11.383 1 96 231 GLN A O 1
ATOM 1766 N N . GLU A 1 232 ? 6.934 18 -9.18 1 97.62 232 GLU A N 1
ATOM 1767 C CA . GLU A 1 232 ? 5.484 17.891 -9.055 1 97.62 232 GLU A CA 1
ATOM 1768 C C . GLU A 1 232 ? 4.84 19.281 -8.953 1 97.62 232 GLU A C 1
ATOM 1770 O O . GLU A 1 232 ? 4.758 19.844 -7.867 1 97.62 232 GLU A O 1
ATOM 1775 N N . ARG A 1 233 ? 4.246 19.781 -10.031 1 97.31 233 ARG A N 1
ATOM 1776 C CA . ARG A 1 233 ? 3.816 21.172 -10.125 1 97.31 233 ARG A CA 1
ATOM 1777 C C . ARG A 1 233 ? 2.309 21.266 -10.328 1 97.31 233 ARG A C 1
ATOM 1779 O O . ARG A 1 233 ? 1.777 22.344 -10.586 1 97.31 233 ARG A O 1
ATOM 1786 N N . GLY A 1 234 ? 1.573 20.172 -10.188 1 96.88 234 GLY A N 1
ATOM 1787 C CA . GLY A 1 234 ? 0.167 20.094 -10.555 1 96.88 234 GLY A CA 1
ATOM 1788 C C . GLY A 1 234 ? -0.06 19.484 -11.922 1 96.88 234 GLY A C 1
ATOM 1789 O O . GLY A 1 234 ? 0.893 19.078 -12.594 1 96.88 234 GLY A O 1
ATOM 1790 N N . ALA A 1 235 ? -1.293 19.266 -12.289 1 96.94 235 ALA A N 1
ATOM 1791 C CA . ALA A 1 235 ? -1.665 18.719 -13.586 1 96.94 235 ALA A CA 1
ATOM 1792 C C . ALA A 1 235 ? -2.957 19.344 -14.102 1 96.94 235 ALA A C 1
ATOM 1794 O O . ALA A 1 235 ? -3.752 19.859 -13.32 1 96.94 235 ALA A O 1
ATOM 1795 N N . GLY A 1 236 ? -3.203 19.312 -15.43 1 95.44 236 GLY A N 1
ATOM 1796 C CA . GLY A 1 236 ? -4.406 19.906 -15.992 1 95.44 236 GLY A CA 1
ATOM 1797 C C . GLY A 1 236 ? -4.562 21.375 -15.648 1 95.44 236 GLY A C 1
ATOM 1798 O O . GLY A 1 236 ? -3.641 22.172 -15.859 1 95.44 236 GLY A O 1
ATOM 1799 N N . ARG A 1 237 ? -5.695 21.719 -15.086 1 94.31 237 ARG A N 1
ATOM 1800 C CA . ARG A 1 237 ? -5.949 23.109 -14.703 1 94.31 237 ARG A CA 1
ATOM 1801 C C . ARG A 1 237 ? -5.066 23.531 -13.531 1 94.31 237 ARG A C 1
ATOM 1803 O O . ARG A 1 237 ? -4.812 24.719 -13.328 1 94.31 237 ARG A O 1
ATOM 1810 N N . GLY A 1 238 ? -4.578 22.516 -12.812 1 97.56 238 GLY A N 1
ATOM 1811 C CA . GLY A 1 238 ? -3.814 22.828 -11.609 1 97.56 238 GLY A CA 1
ATOM 1812 C C . GLY A 1 238 ? -2.33 22.984 -11.875 1 97.56 238 GLY A C 1
ATOM 1813 O O . GLY A 1 238 ? -1.555 23.234 -10.945 1 97.56 238 GLY A O 1
ATOM 1814 N N . LEU A 1 239 ? -1.918 22.812 -13.227 1 96.19 239 LEU A N 1
ATOM 1815 C CA . LEU A 1 239 ? -0.502 22.969 -13.539 1 96.19 239 LEU A CA 1
ATOM 1816 C C . LEU A 1 239 ? -0.027 24.375 -13.18 1 96.19 239 LEU A C 1
ATOM 1818 O O . LEU A 1 239 ? -0.602 25.359 -13.648 1 96.19 239 LEU A O 1
ATOM 1822 N N . GLY A 1 240 ? 0.957 24.484 -12.305 1 96.75 240 GLY A N 1
ATOM 1823 C CA . GLY A 1 240 ? 1.497 25.766 -11.883 1 96.75 240 GLY A CA 1
ATOM 1824 C C . GLY A 1 240 ? 0.917 26.25 -10.57 1 96.75 240 GLY A C 1
ATOM 1825 O O . GLY A 1 240 ? 1.292 27.328 -10.078 1 96.75 240 GLY A O 1
ATOM 1826 N N . TYR A 1 241 ? -0.02 25.438 -9.961 1 98.12 241 TYR A N 1
ATOM 1827 C CA . TYR A 1 241 ? -0.686 25.859 -8.727 1 98.12 241 TYR A CA 1
ATOM 1828 C C . TYR A 1 241 ? -0.246 25 -7.551 1 98.12 241 TYR A C 1
ATOM 1830 O O . TYR A 1 241 ? -0.943 24.922 -6.539 1 98.12 241 TYR A O 1
ATOM 1838 N N . ASN A 1 242 ? 0.776 24.234 -7.746 1 98.25 242 ASN A N 1
ATOM 1839 C CA . ASN A 1 242 ? 1.463 23.438 -6.734 1 98.25 242 ASN A CA 1
ATOM 1840 C C . ASN A 1 242 ? 2.965 23.703 -6.734 1 98.25 242 ASN A C 1
ATOM 1842 O O . ASN A 1 242 ? 3.615 23.609 -7.777 1 98.25 242 ASN A O 1
ATOM 1846 N N . LEU A 1 243 ? 3.479 24.094 -5.574 1 98.62 243 LEU A N 1
ATOM 1847 C CA . LEU A 1 243 ? 4.906 24.359 -5.465 1 98.62 243 LEU A CA 1
ATOM 1848 C C . LEU A 1 243 ? 5.516 23.594 -4.301 1 98.62 243 LEU A C 1
ATOM 1850 O O . LEU A 1 243 ? 5.18 23.844 -3.139 1 98.62 243 LEU A O 1
ATOM 1854 N N . ASN A 1 244 ? 6.312 22.672 -4.648 1 98.75 244 ASN A N 1
ATOM 1855 C CA . ASN A 1 244 ? 7.125 21.969 -3.664 1 98.75 244 ASN A CA 1
ATOM 1856 C C . ASN A 1 244 ? 8.531 22.547 -3.574 1 98.75 244 ASN A C 1
ATOM 1858 O O . ASN A 1 244 ? 9.195 22.75 -4.594 1 98.75 244 ASN A O 1
ATOM 1862 N N . LEU A 1 245 ? 8.969 22.844 -2.357 1 98.81 245 LEU A N 1
ATOM 1863 C CA . LEU A 1 245 ? 10.305 23.359 -2.084 1 98.81 245 LEU A CA 1
ATOM 1864 C C . LEU A 1 245 ? 11.055 22.438 -1.123 1 98.81 245 LEU A C 1
ATOM 1866 O O . LEU A 1 245 ? 11.195 22.75 0.06 1 98.81 245 LEU A O 1
ATOM 1870 N N . PRO A 1 246 ? 11.531 21.281 -1.644 1 98.62 246 PRO A N 1
ATOM 1871 C CA . PRO A 1 246 ? 12.273 20.359 -0.783 1 98.62 246 PRO A CA 1
ATOM 1872 C C . PRO A 1 246 ? 13.625 20.938 -0.345 1 98.62 246 PRO A C 1
ATOM 1874 O O . PRO A 1 246 ? 14.297 21.609 -1.129 1 98.62 246 PRO A O 1
ATOM 1877 N N . LEU A 1 247 ? 13.977 20.719 0.904 1 98.75 247 LEU A N 1
ATOM 1878 C CA . LEU A 1 247 ? 15.234 21.172 1.497 1 98.75 247 LEU A CA 1
ATOM 1879 C C . LEU A 1 247 ? 16.094 19.984 1.915 1 98.75 247 LEU A C 1
ATOM 1881 O O . LEU A 1 247 ? 15.57 18.922 2.248 1 98.75 247 LEU A O 1
ATOM 1885 N N . ALA A 1 248 ? 17.391 20.234 1.912 1 98 248 ALA A N 1
ATOM 1886 C CA . ALA A 1 248 ? 18.297 19.234 2.441 1 98 248 ALA A CA 1
ATOM 1887 C C . ALA A 1 248 ? 18.062 19 3.934 1 98 248 ALA A C 1
ATOM 1889 O O . ALA A 1 248 ? 17.797 19.953 4.672 1 98 248 ALA A O 1
ATOM 1890 N N . ARG A 1 249 ? 18.203 17.766 4.398 1 97.12 249 ARG A N 1
ATOM 1891 C CA . ARG A 1 249 ? 18.109 17.469 5.824 1 97.12 249 ARG A CA 1
ATOM 1892 C C . ARG A 1 249 ? 19.125 18.297 6.617 1 97.12 249 ARG A C 1
ATOM 1894 O O . ARG A 1 249 ? 20.25 18.5 6.172 1 97.12 249 ARG A O 1
ATOM 1901 N N . GLY A 1 250 ? 18.656 18.812 7.785 1 97.94 250 GLY A N 1
ATOM 1902 C CA . GLY A 1 250 ? 19.547 19.594 8.641 1 97.94 250 GLY A CA 1
ATOM 1903 C C . GLY A 1 250 ? 19.531 21.078 8.312 1 97.94 250 GLY A C 1
ATOM 1904 O O . GLY A 1 250 ? 20.156 21.875 9.016 1 97.94 250 GLY A O 1
ATOM 1905 N N . THR A 1 251 ? 18.812 21.469 7.227 1 98.56 251 THR A N 1
ATOM 1906 C CA . THR A 1 251 ? 18.703 22.891 6.898 1 98.56 251 THR A CA 1
ATOM 1907 C C . THR A 1 251 ? 18.297 23.688 8.125 1 98.56 251 THR A C 1
ATOM 1909 O O . THR A 1 251 ? 17.391 23.297 8.867 1 98.56 251 THR A O 1
ATOM 1912 N N . GLY A 1 252 ? 18.969 24.844 8.32 1 98.5 252 GLY A N 1
ATOM 1913 C CA . GLY A 1 252 ? 18.734 25.672 9.484 1 98.5 252 GLY A CA 1
ATOM 1914 C C . GLY A 1 252 ? 17.953 26.938 9.18 1 98.5 252 GLY A C 1
ATOM 1915 O O . GLY A 1 252 ? 17.312 27.031 8.125 1 98.5 252 GLY A O 1
ATOM 1916 N N . ASP A 1 253 ? 18.016 27.891 10.062 1 98.69 253 ASP A N 1
ATOM 1917 C CA . ASP A 1 253 ? 17.125 29.047 10.094 1 98.69 253 ASP A CA 1
ATOM 1918 C C . ASP A 1 253 ? 17.266 29.875 8.812 1 98.69 253 ASP A C 1
ATOM 1920 O O . ASP A 1 253 ? 16.281 30.125 8.125 1 98.69 253 ASP A O 1
ATOM 1924 N N . ASP A 1 254 ? 18.422 30.266 8.461 1 98.62 254 ASP A N 1
ATOM 1925 C CA . ASP A 1 254 ? 18.625 31.25 7.41 1 98.62 254 ASP A CA 1
ATOM 1926 C C . ASP A 1 254 ? 18.203 30.703 6.051 1 98.62 254 ASP A C 1
ATOM 1928 O O . ASP A 1 254 ? 17.453 31.359 5.309 1 98.62 254 ASP A O 1
ATOM 1932 N N . ASP A 1 255 ? 18.641 29.5 5.75 1 98.69 255 ASP A N 1
ATOM 1933 C CA . ASP A 1 255 ? 18.266 28.875 4.48 1 98.69 255 ASP A CA 1
ATOM 1934 C C . ASP A 1 255 ? 16.766 28.625 4.406 1 98.69 255 ASP A C 1
ATOM 1936 O O . ASP A 1 255 ? 16.156 28.766 3.34 1 98.69 255 ASP A O 1
ATOM 1940 N N . TYR A 1 256 ? 16.203 28.219 5.535 1 98.81 256 TYR A N 1
ATOM 1941 C CA . TYR A 1 256 ? 14.766 28 5.578 1 98.81 256 TYR A CA 1
ATOM 1942 C C . TYR A 1 256 ? 14.016 29.297 5.293 1 98.81 256 TYR A C 1
ATOM 1944 O O . TYR A 1 256 ? 13.055 29.312 4.52 1 98.81 256 TYR A O 1
ATOM 1952 N N . LEU A 1 257 ? 14.438 30.391 5.91 1 98.75 257 LEU A N 1
ATOM 1953 C CA . LEU A 1 257 ? 13.766 31.672 5.738 1 98.75 257 LEU A CA 1
ATOM 1954 C C . LEU A 1 257 ? 13.93 32.188 4.312 1 98.75 257 LEU A C 1
ATOM 1956 O O . LEU A 1 257 ? 13.031 32.844 3.77 1 98.75 257 LEU A O 1
ATOM 1960 N N . ASP A 1 258 ? 15.094 31.922 3.711 1 98.69 258 ASP A N 1
ATOM 1961 C CA . ASP A 1 258 ? 15.266 32.25 2.297 1 98.69 258 ASP A CA 1
ATOM 1962 C C . ASP A 1 258 ? 14.242 31.516 1.438 1 98.69 258 ASP A C 1
ATOM 1964 O O . ASP A 1 258 ? 13.672 32.094 0.512 1 98.69 258 ASP A O 1
ATOM 1968 N N . THR A 1 259 ? 14.062 30.25 1.739 1 98.81 259 THR A N 1
ATOM 1969 C CA . THR A 1 259 ? 13.094 29.438 1.013 1 98.81 259 THR A CA 1
ATOM 1970 C C . THR A 1 259 ? 11.672 29.938 1.269 1 98.81 259 THR A C 1
ATOM 1972 O O . THR A 1 259 ? 10.844 29.953 0.356 1 98.81 259 THR A O 1
ATOM 1975 N N . LEU A 1 260 ? 11.406 30.297 2.523 1 98.88 260 LEU A N 1
ATOM 1976 C CA . LEU A 1 260 ? 10.102 30.859 2.875 1 98.88 260 LEU A CA 1
ATOM 1977 C C . LEU A 1 260 ? 9.797 32.094 2.053 1 98.88 260 LEU A C 1
ATOM 1979 O O . LEU A 1 260 ? 8.656 32.312 1.643 1 98.88 260 LEU A O 1
ATOM 1983 N N . SER A 1 261 ? 10.797 32.906 1.835 1 98.62 261 SER A N 1
ATOM 1984 C CA . SER A 1 261 ? 10.602 34.094 1.021 1 98.62 261 SER A CA 1
ATOM 1985 C C . SER A 1 261 ? 10.125 33.719 -0.383 1 98.62 261 SER A C 1
ATOM 1987 O O . SER A 1 261 ? 9.273 34.406 -0.952 1 98.62 261 SER A O 1
ATOM 1989 N N . VAL A 1 262 ? 10.68 32.688 -0.957 1 98.44 262 VAL A N 1
ATOM 1990 C CA . VAL A 1 262 ? 10.266 32.219 -2.266 1 98.44 262 VAL A CA 1
ATOM 1991 C C . VAL A 1 262 ? 8.805 31.766 -2.205 1 98.44 262 VAL A C 1
ATOM 1993 O O . VAL A 1 262 ? 8.008 32.094 -3.086 1 98.44 262 VAL A O 1
ATOM 1996 N N . ALA A 1 263 ? 8.461 31.016 -1.188 1 98.75 263 ALA A N 1
ATOM 1997 C CA . ALA A 1 263 ? 7.102 30.531 -0.998 1 98.75 263 ALA A CA 1
ATOM 1998 C C . ALA A 1 263 ? 6.109 31.688 -0.911 1 98.75 263 ALA A C 1
ATOM 2000 O O . ALA A 1 263 ? 5.07 31.672 -1.572 1 98.75 263 ALA A O 1
ATOM 2001 N N . LEU A 1 264 ? 6.438 32.688 -0.104 1 98.62 264 LEU A N 1
ATOM 2002 C CA . LEU A 1 264 ? 5.527 33.781 0.13 1 98.62 264 LEU A CA 1
ATOM 2003 C C . LEU A 1 264 ? 5.387 34.656 -1.124 1 98.62 264 LEU A C 1
ATOM 2005 O O . LEU A 1 264 ? 4.32 35.219 -1.377 1 98.62 264 LEU A O 1
ATOM 2009 N N . ARG A 1 265 ? 6.41 34.75 -1.924 1 98 265 ARG A N 1
ATOM 2010 C CA . ARG A 1 265 ? 6.301 35.438 -3.207 1 98 265 ARG A CA 1
ATOM 2011 C C . ARG A 1 265 ? 5.297 34.719 -4.117 1 98 265 ARG A C 1
ATOM 2013 O O . ARG A 1 265 ? 4.535 35.375 -4.832 1 98 265 ARG A O 1
ATOM 2020 N N . GLN A 1 266 ? 5.352 33.375 -4.137 1 98.06 266 GLN A N 1
ATOM 2021 C CA . GLN A 1 266 ? 4.395 32.625 -4.938 1 98.06 266 GLN A CA 1
ATOM 2022 C C . GLN A 1 266 ? 2.965 32.875 -4.457 1 98.06 266 GLN A C 1
ATOM 2024 O O . GLN A 1 266 ? 2.043 32.969 -5.266 1 98.06 266 GLN A O 1
ATOM 2029 N N . VAL A 1 267 ? 2.803 32.906 -3.139 1 98.38 267 VAL A N 1
ATOM 2030 C CA . VAL A 1 267 ? 1.497 33.156 -2.547 1 98.38 267 VAL A CA 1
ATOM 2031 C C . VAL A 1 267 ? 0.997 34.531 -3.004 1 98.38 267 VAL A C 1
ATOM 2033 O O . VAL A 1 267 ? -0.165 34.688 -3.389 1 98.38 267 VAL A O 1
ATOM 2036 N N . ALA A 1 268 ? 1.842 35.5 -2.988 1 97.94 268 ALA A N 1
ATOM 2037 C CA . ALA A 1 268 ? 1.49 36.844 -3.439 1 97.94 268 ALA A CA 1
ATOM 2038 C C . ALA A 1 268 ? 1.136 36.844 -4.922 1 97.94 268 ALA A C 1
ATOM 2040 O O . ALA A 1 268 ? 0.168 37.469 -5.332 1 97.94 268 ALA A O 1
ATOM 2041 N N . SER A 1 269 ? 1.92 36.156 -5.715 1 97.69 269 SER A N 1
ATOM 2042 C CA . SER A 1 269 ? 1.689 36.094 -7.156 1 97.69 269 SER A CA 1
ATOM 2043 C C . SER A 1 269 ? 0.354 35.438 -7.473 1 97.69 269 SER A C 1
ATOM 2045 O O . SER A 1 269 ? -0.281 35.75 -8.477 1 97.69 269 SER A O 1
ATOM 2047 N N . PHE A 1 270 ? -0.074 34.5 -6.637 1 97.5 270 PHE A N 1
ATOM 2048 C CA . PHE A 1 270 ? -1.361 33.844 -6.777 1 97.5 270 PHE A CA 1
ATOM 2049 C C . PHE A 1 270 ? -2.508 34.812 -6.508 1 97.5 270 PHE A C 1
ATOM 2051 O O . PHE A 1 270 ? -3.637 34.594 -6.941 1 97.5 270 PHE A O 1
ATOM 2058 N N . GLY A 1 271 ? -2.15 35.906 -5.816 1 97.19 271 GLY A N 1
ATOM 2059 C CA . GLY A 1 271 ? -3.178 36.875 -5.457 1 97.19 271 GLY A CA 1
ATOM 2060 C C . GLY A 1 271 ? -4.043 36.406 -4.297 1 97.19 271 GLY A C 1
ATOM 2061 O O . GLY A 1 271 ? -5.238 36.719 -4.25 1 97.19 271 GLY A O 1
ATOM 2062 N N . SER A 1 272 ? -3.459 35.656 -3.389 1 97.88 272 SER A N 1
ATOM 2063 C CA . SER A 1 272 ? -4.203 35.125 -2.262 1 97.88 272 SER A CA 1
ATOM 2064 C C . SER A 1 272 ? -4.758 36.219 -1.369 1 97.88 272 SER A C 1
ATOM 2066 O O . SER A 1 272 ? -4.078 37.219 -1.103 1 97.88 272 SER A O 1
ATOM 2068 N N . ARG A 1 273 ? -5.969 36 -0.898 1 97.75 273 ARG A N 1
ATOM 2069 C CA . ARG A 1 273 ? -6.621 36.938 0.017 1 97.75 273 ARG A CA 1
ATOM 2070 C C . ARG A 1 273 ? -6.656 36.375 1.436 1 97.75 273 ARG A C 1
ATOM 2072 O O . ARG A 1 273 ? -7.07 37.062 2.369 1 97.75 273 ARG A O 1
ATOM 2079 N N . VAL A 1 274 ? -6.266 35.219 1.587 1 98.75 274 VAL A N 1
ATOM 2080 C CA . VAL A 1 274 ? -6.215 34.531 2.879 1 98.75 274 VAL A CA 1
ATOM 2081 C C . VAL A 1 274 ? -5.188 33.406 2.83 1 98.75 274 VAL A C 1
ATOM 2083 O O . VAL A 1 274 ? -5.027 32.75 1.801 1 98.75 274 VAL A O 1
ATOM 2086 N N . LEU A 1 275 ? -4.473 33.219 3.885 1 98.94 275 LEU A N 1
ATOM 2087 C CA . LEU A 1 275 ? -3.439 32.188 3.971 1 98.94 275 LEU A CA 1
ATOM 2088 C C . LEU A 1 275 ? -3.771 31.172 5.055 1 98.94 275 LEU A C 1
ATOM 2090 O O . LEU A 1 275 ? -4.035 31.547 6.199 1 98.94 275 LEU A O 1
ATOM 2094 N N . VAL A 1 276 ? -3.906 29.906 4.648 1 98.94 276 VAL A N 1
ATOM 2095 C CA . VAL A 1 276 ? -3.977 28.812 5.598 1 98.94 276 VAL A CA 1
ATOM 2096 C C . VAL A 1 276 ? -2.588 28.203 5.797 1 98.94 276 VAL A C 1
ATOM 2098 O O . VAL A 1 276 ? -1.959 27.75 4.836 1 98.94 276 VAL A O 1
ATOM 2101 N N . VAL A 1 277 ? -2.066 28.25 7 1 98.94 277 VAL A N 1
ATOM 2102 C CA . VAL A 1 277 ? -0.764 27.688 7.32 1 98.94 277 VAL A CA 1
ATOM 2103 C C . VAL A 1 277 ? -0.948 26.312 7.961 1 98.94 277 VAL A C 1
ATOM 2105 O O . VAL A 1 277 ? -1.494 26.203 9.062 1 98.94 277 VAL A O 1
ATOM 2108 N N . ALA A 1 278 ? -0.615 25.234 7.184 1 98.88 278 ALA A N 1
ATOM 2109 C CA . ALA A 1 278 ? -0.453 23.922 7.812 1 98.88 278 ALA A CA 1
ATOM 2110 C C . ALA A 1 278 ? 0.77 23.906 8.727 1 98.88 278 ALA A C 1
ATOM 2112 O O . ALA A 1 278 ? 1.897 23.719 8.258 1 98.88 278 ALA A O 1
ATOM 2113 N N . LEU A 1 279 ? 0.495 24.062 9.961 1 98.81 279 LEU A N 1
ATOM 2114 C CA . LEU A 1 279 ? 1.535 24.359 10.938 1 98.81 279 LEU A CA 1
ATOM 2115 C C . LEU A 1 279 ? 2.074 23.094 11.57 1 98.81 279 LEU A C 1
ATOM 2117 O O . LEU A 1 279 ? 1.52 22.594 12.555 1 98.81 279 LEU A O 1
ATOM 2121 N N . GLY A 1 280 ? 3.086 22.562 10.992 1 98.06 280 GLY A N 1
ATOM 2122 C CA . GLY A 1 280 ? 3.904 21.562 11.648 1 98.06 280 GLY A CA 1
ATOM 2123 C C . GLY A 1 280 ? 5.094 22.141 12.383 1 98.06 280 GLY A C 1
ATOM 2124 O O . GLY A 1 280 ? 5.723 23.094 11.906 1 98.06 280 GLY A O 1
ATOM 2125 N N . LEU A 1 281 ? 5.434 21.609 13.508 1 98.25 281 LEU A N 1
ATOM 2126 C CA . LEU A 1 281 ? 6.516 22.141 14.336 1 98.25 281 LEU A CA 1
ATOM 2127 C C . LEU A 1 281 ? 7.703 21.172 14.344 1 98.25 281 LEU A C 1
ATOM 2129 O O . LEU A 1 281 ? 8.68 21.391 15.07 1 98.25 281 LEU A O 1
ATOM 2133 N N . ASP A 1 282 ? 7.625 20.125 13.531 1 97.75 282 ASP A N 1
ATOM 2134 C CA . ASP A 1 282 ? 8.617 19.062 13.562 1 97.75 282 ASP A CA 1
ATOM 2135 C C . ASP A 1 282 ? 9.805 19.391 12.664 1 97.75 282 ASP A C 1
ATOM 2137 O O . ASP A 1 282 ? 10.719 18.578 12.508 1 97.75 282 ASP A O 1
ATOM 2141 N N . ALA A 1 283 ? 9.859 20.594 12.086 1 98.06 283 ALA A N 1
ATOM 2142 C CA . ALA A 1 283 ? 11.07 21.109 11.461 1 98.06 283 ALA A CA 1
ATOM 2143 C C . ALA A 1 283 ? 12.078 21.578 12.508 1 98.06 283 ALA A C 1
ATOM 2145 O O . ALA A 1 283 ? 13.211 21.938 12.18 1 98.06 283 ALA A O 1
ATOM 2146 N N . SER A 1 284 ? 11.703 21.531 13.719 1 98 284 SER A N 1
ATOM 2147 C CA . SER A 1 284 ? 12.5 21.984 14.852 1 98 284 SER A CA 1
ATOM 2148 C C . SER A 1 284 ? 13.789 21.172 14.984 1 98 284 SER A C 1
ATOM 2150 O O . SER A 1 284 ? 13.789 19.969 14.758 1 98 284 SER A O 1
ATOM 2152 N N . ILE A 1 285 ? 14.773 21.844 15.445 1 97.31 285 ILE A N 1
ATOM 2153 C CA . ILE A 1 285 ? 16.062 21.203 15.695 1 97.31 285 ILE A CA 1
ATOM 2154 C C . ILE A 1 285 ? 15.922 20.172 16.812 1 97.31 285 ILE A C 1
ATOM 2156 O O . ILE A 1 285 ? 16.734 19.25 16.906 1 97.31 285 ILE A O 1
ATOM 2160 N N . ASP A 1 286 ? 14.867 20.266 17.609 1 95.94 286 ASP A N 1
ATOM 2161 C CA . ASP A 1 286 ? 14.664 19.391 18.766 1 95.94 286 ASP A CA 1
ATOM 2162 C C . ASP A 1 286 ? 13.75 18.219 18.406 1 95.94 286 ASP A C 1
ATOM 2164 O O . ASP A 1 286 ? 13.508 17.344 19.234 1 95.94 286 ASP A O 1
ATOM 2168 N N . ASP A 1 287 ? 13.234 18.219 17.188 1 94.19 287 ASP A N 1
ATOM 2169 C CA . ASP A 1 287 ? 12.344 17.141 16.781 1 94.19 287 ASP A CA 1
ATOM 2170 C C . ASP A 1 287 ? 13.07 15.789 16.797 1 94.19 287 ASP A C 1
ATOM 2172 O O . ASP A 1 287 ? 14.227 15.703 16.375 1 94.19 287 ASP A O 1
ATOM 2176 N N . PRO A 1 288 ? 12.43 14.766 17.281 1 90.69 288 PRO A N 1
ATOM 2177 C CA . PRO A 1 288 ? 13.102 13.469 17.406 1 90.69 288 PRO A CA 1
ATOM 2178 C C . PRO A 1 288 ? 13.539 12.906 16.047 1 90.69 288 PRO A C 1
ATOM 2180 O O . PRO A 1 288 ? 14.484 12.109 15.992 1 90.69 288 PRO A O 1
ATOM 2183 N N . PHE A 1 289 ? 12.914 13.305 14.938 1 87.81 289 PHE A N 1
ATOM 2184 C CA . PHE A 1 289 ? 13.219 12.719 13.633 1 87.81 289 PHE A CA 1
ATOM 2185 C C . PHE A 1 289 ? 14.289 13.531 12.914 1 87.81 289 PHE A C 1
ATOM 2187 O O . PHE A 1 289 ? 14.828 13.094 11.898 1 87.81 289 PHE A O 1
ATOM 2194 N N . GLN A 1 290 ? 14.547 14.672 13.328 1 90.12 290 GLN A N 1
ATOM 2195 C CA . GLN A 1 290 ? 15.664 15.492 12.891 1 90.12 290 GLN A CA 1
ATOM 2196 C C . GLN A 1 290 ? 15.664 15.672 11.375 1 90.12 290 GLN A C 1
ATOM 2198 O O . GLN A 1 290 ? 16.672 15.438 10.711 1 90.12 290 GLN A O 1
ATOM 2203 N N . GLY A 1 291 ? 14.547 16.062 10.805 1 95.06 291 GLY A N 1
ATOM 2204 C CA . GLY A 1 291 ? 14.461 16.391 9.391 1 95.06 291 GLY A CA 1
ATOM 2205 C C . GLY A 1 291 ? 15.148 17.688 9.031 1 95.06 291 GLY A C 1
ATOM 2206 O O . GLY A 1 291 ? 15.992 17.734 8.133 1 95.06 291 GLY A O 1
ATOM 2207 N N . LEU A 1 292 ? 14.797 18.734 9.719 1 98.25 292 LEU A N 1
ATOM 2208 C CA . LEU A 1 292 ? 15.414 20.047 9.602 1 98.25 292 LEU A CA 1
ATOM 2209 C C . LEU A 1 292 ? 15.922 20.531 10.953 1 98.25 292 LEU A C 1
ATOM 2211 O O . LEU A 1 292 ? 15.984 19.75 11.914 1 98.25 292 LEU A O 1
ATOM 2215 N N . ALA A 1 293 ? 16.516 21.734 10.969 1 98.44 293 ALA A N 1
ATOM 2216 C CA . ALA A 1 293 ? 17.141 22.203 12.203 1 98.44 293 ALA A CA 1
ATOM 2217 C C . ALA A 1 293 ? 16.734 23.641 12.523 1 98.44 293 ALA A C 1
ATOM 2219 O O . ALA A 1 293 ? 17.578 24.484 12.789 1 98.44 293 ALA A O 1
ATOM 2220 N N . ILE A 1 294 ? 15.516 23.875 12.445 1 98.62 294 ILE A N 1
ATOM 2221 C CA . ILE A 1 294 ? 15.016 25.203 12.734 1 98.62 294 ILE A CA 1
ATOM 2222 C C . ILE A 1 294 ? 14.984 25.438 14.242 1 98.62 294 ILE A C 1
ATOM 2224 O O . ILE A 1 294 ? 14.461 24.594 14.992 1 98.62 294 ILE A O 1
ATOM 2228 N N . THR A 1 295 ? 15.492 26.5 14.719 1 98.5 295 THR A N 1
ATOM 2229 C CA . THR A 1 295 ? 15.523 26.828 16.141 1 98.5 295 THR A CA 1
ATOM 2230 C C . THR A 1 295 ? 14.242 27.531 16.547 1 98.5 295 THR A C 1
ATOM 2232 O O . THR A 1 295 ? 13.414 27.891 15.703 1 98.5 295 THR A O 1
ATOM 2235 N N . GLN A 1 296 ? 14.047 27.703 17.891 1 97.94 296 GLN A N 1
ATOM 2236 C CA . GLN A 1 296 ? 12.914 28.484 18.391 1 97.94 296 GLN A CA 1
ATOM 2237 C C . GLN A 1 296 ? 12.922 29.891 17.812 1 97.94 296 GLN A C 1
ATOM 2239 O O . GLN A 1 296 ? 11.867 30.438 17.484 1 97.94 296 GLN A O 1
ATOM 2244 N N . ASP A 1 297 ? 14.109 30.469 17.734 1 98.25 297 ASP A N 1
ATOM 2245 C CA . ASP A 1 297 ? 14.227 31.781 17.109 1 98.25 297 ASP A CA 1
ATOM 2246 C C . ASP A 1 297 ? 13.812 31.75 15.641 1 98.25 297 ASP A C 1
ATOM 2248 O O . ASP A 1 297 ? 13.18 32.688 15.148 1 98.25 297 ASP A O 1
ATOM 2252 N N . GLY A 1 298 ? 14.242 30.719 14.984 1 98.75 298 GLY A N 1
ATOM 2253 C CA . GLY A 1 298 ? 13.812 30.547 13.609 1 98.75 298 GLY A CA 1
ATOM 2254 C C . GLY A 1 298 ? 12.297 30.5 13.453 1 98.75 298 GLY A C 1
ATOM 2255 O O . GLY A 1 298 ? 11.75 31.125 12.547 1 98.75 298 GLY A O 1
ATOM 2256 N N . PHE A 1 299 ? 11.609 29.797 14.367 1 98.75 299 PHE A N 1
ATOM 2257 C CA . PHE A 1 299 ? 10.156 29.703 14.305 1 98.75 299 PHE A CA 1
ATOM 2258 C C . PHE A 1 299 ? 9.516 31.062 14.57 1 98.75 299 PHE A C 1
ATOM 2260 O O . PHE A 1 299 ? 8.492 31.406 13.969 1 98.75 299 PHE A O 1
ATOM 2267 N N . ALA A 1 300 ? 10.133 31.812 15.492 1 98.75 300 ALA A N 1
ATOM 2268 C CA . ALA A 1 300 ? 9.641 33.188 15.711 1 98.75 300 ALA A CA 1
ATOM 2269 C C . ALA A 1 300 ? 9.766 34 14.438 1 98.75 300 ALA A C 1
ATOM 2271 O O . ALA A 1 300 ? 8.859 34.781 14.102 1 98.75 300 ALA A O 1
ATOM 2272 N N . ARG A 1 301 ? 10.859 33.875 13.758 1 98.81 301 ARG A N 1
ATOM 2273 C CA . ARG A 1 301 ? 11.086 34.625 12.516 1 98.81 301 ARG A CA 1
ATOM 2274 C C . ARG A 1 301 ? 10.125 34.156 11.422 1 98.81 301 ARG A C 1
ATOM 2276 O O . ARG A 1 301 ? 9.695 34.969 10.594 1 98.81 301 ARG A O 1
ATOM 2283 N N . ILE A 1 302 ? 9.836 32.875 11.391 1 98.88 302 ILE A N 1
ATOM 2284 C CA . ILE A 1 302 ? 8.836 32.375 10.469 1 98.88 302 ILE A CA 1
ATOM 2285 C C . ILE A 1 302 ? 7.492 33.031 10.734 1 98.88 302 ILE A C 1
ATOM 2287 O O . ILE A 1 302 ? 6.836 33.531 9.812 1 98.88 302 ILE A O 1
ATOM 2291 N N . GLY A 1 303 ? 7.074 33.062 12.055 1 98.81 303 GLY A N 1
ATOM 2292 C CA . GLY A 1 303 ? 5.852 33.75 12.422 1 98.81 303 GLY A CA 1
ATOM 2293 C C . GLY A 1 303 ? 5.824 35.188 11.945 1 98.81 303 GLY A C 1
ATOM 2294 O O . GLY A 1 303 ? 4.832 35.656 11.367 1 98.81 303 GLY A O 1
ATOM 2295 N N . ALA A 1 304 ? 6.914 35.875 12.148 1 98.75 304 ALA A N 1
ATOM 2296 C CA . ALA A 1 304 ? 7.008 37.25 11.75 1 98.75 304 ALA A CA 1
ATOM 2297 C C . ALA A 1 304 ? 6.867 37.406 10.234 1 98.75 304 ALA A C 1
ATOM 2299 O O . ALA A 1 304 ? 6.215 38.344 9.75 1 98.75 304 ALA A O 1
ATOM 2300 N N . ALA A 1 305 ? 7.527 36.531 9.516 1 98.75 305 ALA A N 1
ATOM 2301 C CA . ALA A 1 305 ? 7.457 36.594 8.055 1 98.75 305 ALA A CA 1
ATOM 2302 C C . ALA A 1 305 ? 6.023 36.375 7.574 1 98.75 305 ALA A C 1
ATOM 2304 O O . ALA A 1 305 ? 5.594 37.031 6.609 1 98.75 305 ALA A O 1
ATOM 2305 N N . LEU A 1 306 ? 5.297 35.5 8.227 1 98.75 306 LEU A N 1
ATOM 2306 C CA . LEU A 1 306 ? 3.904 35.25 7.867 1 98.75 306 LEU A CA 1
ATOM 2307 C C . LEU A 1 306 ? 3.049 36.469 8.109 1 98.75 306 LEU A C 1
ATOM 2309 O O . LEU A 1 306 ? 2.135 36.781 7.336 1 98.75 306 LEU A O 1
ATOM 2313 N N . ALA A 1 307 ? 3.305 37.188 9.18 1 98.38 307 ALA A N 1
ATOM 2314 C CA . ALA A 1 307 ? 2.594 38.438 9.461 1 98.38 307 ALA A CA 1
ATOM 2315 C C . ALA A 1 307 ? 2.811 39.469 8.344 1 98.38 307 ALA A C 1
ATOM 2317 O O . ALA A 1 307 ? 1.926 40.281 8.055 1 98.38 307 ALA A O 1
ATOM 2318 N N . GLY A 1 308 ? 3.938 39.344 7.699 1 97.06 308 GLY A N 1
ATOM 2319 C CA . GLY A 1 308 ? 4.309 40.281 6.641 1 97.06 308 GLY A CA 1
ATOM 2320 C C . GLY A 1 308 ? 3.453 40.125 5.395 1 97.06 308 GLY A C 1
ATOM 2321 O O . GLY A 1 308 ? 3.436 41 4.543 1 97.06 308 GLY A O 1
ATOM 2322 N N . THR A 1 309 ? 2.732 39.031 5.277 1 96.62 309 THR A N 1
ATOM 2323 C CA . THR A 1 309 ? 1.877 38.812 4.113 1 96.62 309 THR A CA 1
ATOM 2324 C C . THR A 1 309 ? 0.723 39.812 4.113 1 96.62 309 THR A C 1
ATOM 2326 O O . THR A 1 309 ? 0.13 40.094 3.068 1 96.62 309 THR A O 1
ATOM 2329 N N . ARG A 1 310 ? 0.279 40.344 5.223 1 95.81 310 ARG A N 1
ATOM 2330 C CA . ARG A 1 310 ? -0.748 41.344 5.445 1 95.81 310 ARG A CA 1
ATOM 2331 C C . ARG A 1 310 ? -2.119 40.844 5.008 1 95.81 310 ARG A C 1
ATOM 2333 O O . ARG A 1 310 ? -3.021 41.625 4.734 1 95.81 310 ARG A O 1
ATOM 2340 N N . VAL A 1 311 ? -2.287 39.594 4.766 1 97.69 311 VAL A N 1
ATOM 2341 C CA . VAL A 1 311 ? -3.59 38.969 4.578 1 97.69 311 VAL A CA 1
ATOM 2342 C C . VAL A 1 311 ? -3.969 38.188 5.832 1 97.69 311 VAL A C 1
ATOM 2344 O O . VAL A 1 311 ? -3.113 37.875 6.672 1 97.69 311 VAL A O 1
ATOM 2347 N N . PRO A 1 312 ? -5.332 37.906 6.012 1 98.62 312 PRO A N 1
ATOM 2348 C CA . PRO A 1 312 ? -5.703 37.062 7.145 1 98.62 312 PRO A CA 1
ATOM 2349 C C . PRO A 1 312 ? -5.016 35.688 7.117 1 98.62 312 PRO A C 1
ATOM 2351 O O . PRO A 1 312 ? -4.84 35.094 6.043 1 98.62 312 PRO A O 1
ATOM 2354 N N . VAL A 1 313 ? -4.602 35.188 8.32 1 98.88 313 VAL A N 1
ATOM 2355 C CA . VAL A 1 313 ? -3.852 33.938 8.422 1 98.88 313 VAL A CA 1
ATOM 2356 C C . VAL A 1 313 ? -4.562 33 9.375 1 98.88 313 VAL A C 1
ATOM 2358 O O . VAL A 1 313 ? -4.863 33.344 10.516 1 98.88 313 VAL A O 1
ATOM 2361 N N . LEU A 1 314 ? -4.891 31.859 8.914 1 98.94 314 LEU A N 1
ATOM 2362 C CA . LEU A 1 314 ? -5.387 30.766 9.742 1 98.94 314 LEU A CA 1
ATOM 2363 C C . LEU A 1 314 ? -4.309 29.703 9.961 1 98.94 314 LEU A C 1
ATOM 2365 O O . LEU A 1 314 ? -3.84 29.078 9.008 1 98.94 314 LEU A O 1
ATOM 2369 N N . PHE A 1 315 ? -3.889 29.531 11.219 1 98.94 315 PHE A N 1
ATOM 2370 C CA . PHE A 1 315 ? -2.961 28.469 11.57 1 98.94 315 PHE A CA 1
ATOM 2371 C C . PHE A 1 315 ? -3.713 27.188 11.914 1 98.94 315 PHE A C 1
ATOM 2373 O O . PHE A 1 315 ? -4.559 27.172 12.805 1 98.94 315 PHE A O 1
ATOM 2380 N N . VAL A 1 316 ? -3.465 26.141 11.195 1 98.94 316 VAL A N 1
ATOM 2381 C CA . VAL A 1 316 ? -4.023 24.828 11.484 1 98.94 316 VAL A CA 1
ATOM 2382 C C . VAL A 1 316 ? -2.908 23.859 11.906 1 98.94 316 VAL A C 1
ATOM 2384 O O . VAL A 1 316 ? -1.993 23.594 11.125 1 98.94 316 VAL A O 1
ATOM 2387 N N . GLN A 1 317 ? -3.012 23.344 13.094 1 98.75 317 GLN A N 1
ATOM 2388 C CA . GLN A 1 317 ? -1.977 22.453 13.617 1 98.75 317 GLN A CA 1
ATOM 2389 C C . GLN A 1 317 ? -1.898 21.172 12.812 1 98.75 317 GLN A C 1
ATOM 2391 O O . GLN A 1 317 ? -2.895 20.453 12.68 1 98.75 317 GLN A O 1
ATOM 2396 N N . GLU A 1 318 ? -0.758 20.719 12.273 1 95.69 318 GLU A N 1
ATOM 2397 C CA . GLU A 1 318 ? -0.612 19.5 11.477 1 95.69 318 GLU A CA 1
ATOM 2398 C C . GLU A 1 318 ? 0.473 18.594 12.055 1 95.69 318 GLU A C 1
ATOM 2400 O O . GLU A 1 318 ? 0.416 17.375 11.898 1 95.69 318 GLU A O 1
ATOM 2405 N N . GLY A 1 319 ? 1.514 19.125 12.523 1 91.44 319 GLY A N 1
ATOM 2406 C CA . GLY A 1 319 ? 2.629 18.297 12.969 1 91.44 319 GLY A CA 1
ATOM 2407 C C . GLY A 1 319 ? 3.32 18.844 14.203 1 91.44 319 GLY A C 1
ATOM 2408 O O . GLY A 1 319 ? 2.975 19.922 14.688 1 91.44 319 GLY A O 1
ATOM 2409 N N . GLY A 1 320 ? 4.281 18.109 14.625 1 93.62 320 GLY A N 1
ATOM 2410 C CA . GLY A 1 320 ? 5.008 18.359 15.859 1 93.62 320 GLY A CA 1
ATOM 2411 C C . GLY A 1 320 ? 4.945 17.188 16.828 1 93.62 320 GLY A C 1
ATOM 2412 O O . GLY A 1 320 ? 3.934 17 17.5 1 93.62 320 GLY A O 1
ATOM 2413 N N . TYR A 1 321 ? 6.055 16.5 16.969 1 93.56 321 TYR A N 1
ATOM 2414 C CA . TYR A 1 321 ? 6.105 15.352 17.875 1 93.56 321 TYR A CA 1
ATOM 2415 C C . TYR A 1 321 ? 6.418 15.781 19.297 1 93.56 321 TYR A C 1
ATOM 2417 O O . TYR A 1 321 ? 7.043 16.828 19.516 1 93.56 321 TYR A O 1
ATOM 2425 N N . LEU A 1 322 ? 5.957 14.945 20.188 1 93.44 322 LEU A N 1
ATOM 2426 C CA . LEU A 1 322 ? 6.199 15.234 21.594 1 93.44 322 LEU A CA 1
ATOM 2427 C C . LEU A 1 322 ? 7.691 15.305 21.891 1 93.44 322 LEU A C 1
ATOM 2429 O O . LEU A 1 322 ? 8.438 14.375 21.578 1 93.44 322 LEU A O 1
ATOM 2433 N N . CYS A 1 323 ? 8.07 16.375 22.344 1 93.31 323 CYS A N 1
ATOM 2434 C CA . CYS A 1 323 ? 9.391 16.656 22.875 1 93.31 323 CYS A CA 1
ATOM 2435 C C . CYS A 1 323 ? 9.352 17.844 23.828 1 93.31 323 CYS A C 1
ATOM 2437 O O . CYS A 1 323 ? 8.328 18.531 23.938 1 93.31 323 CYS A O 1
ATOM 2439 N N . ASP A 1 324 ? 10.43 18.125 24.469 1 92.88 324 ASP A N 1
ATOM 2440 C CA . ASP A 1 324 ? 10.438 19.125 25.547 1 92.88 324 ASP A CA 1
ATOM 2441 C C . ASP A 1 324 ? 10.148 20.516 25 1 92.88 324 ASP A C 1
ATOM 2443 O O . ASP A 1 324 ? 9.539 21.344 25.688 1 92.88 324 ASP A O 1
ATOM 2447 N N . SER A 1 325 ? 10.516 20.75 23.781 1 96.06 325 SER A N 1
ATOM 2448 C CA . SER A 1 325 ? 10.445 22.109 23.266 1 96.06 325 SER A CA 1
ATOM 2449 C C . SER A 1 325 ? 9.188 22.328 22.438 1 96.06 325 SER A C 1
ATOM 2451 O O . SER A 1 325 ? 8.953 23.422 21.922 1 96.06 325 SER A O 1
ATOM 2453 N N . LEU A 1 326 ? 8.328 21.359 22.297 1 97.31 326 LEU A N 1
ATOM 2454 C CA . LEU A 1 326 ? 7.203 21.438 21.375 1 97.31 326 LEU A CA 1
ATOM 2455 C C . LEU A 1 326 ? 6.312 22.625 21.688 1 97.31 326 LEU A C 1
ATOM 2457 O O . LEU A 1 326 ? 6.031 23.453 20.812 1 97.31 326 LEU A O 1
ATOM 2461 N N . GLY A 1 327 ? 5.863 22.734 22.953 1 98.19 327 GLY A N 1
ATOM 2462 C CA . GLY A 1 327 ? 5.016 23.844 23.375 1 98.19 327 GLY A CA 1
ATOM 2463 C C . GLY A 1 327 ? 5.668 25.203 23.188 1 98.19 327 GLY A C 1
ATOM 2464 O O . GLY A 1 327 ? 5.035 26.141 22.688 1 98.19 327 GLY A O 1
ATOM 2465 N N . ASP A 1 328 ? 6.941 25.281 23.547 1 98.31 328 ASP A N 1
ATOM 2466 C CA . ASP A 1 328 ? 7.688 26.531 23.406 1 98.31 328 ASP A CA 1
ATOM 2467 C C . ASP A 1 328 ? 7.812 26.938 21.938 1 98.31 328 ASP A C 1
ATOM 2469 O O . ASP A 1 328 ? 7.758 28.125 21.625 1 98.31 328 ASP A O 1
ATOM 2473 N N . THR A 1 329 ? 8.023 25.984 21.156 1 98.38 329 THR A N 1
ATOM 2474 C CA . THR A 1 329 ? 8.141 26.266 19.734 1 98.38 329 THR A CA 1
ATOM 2475 C C . THR A 1 329 ? 6.852 26.859 19.188 1 98.38 329 THR A C 1
ATOM 2477 O O . THR A 1 329 ? 6.883 27.812 18.406 1 98.38 329 THR A O 1
ATOM 2480 N N . LEU A 1 330 ? 5.703 26.25 19.594 1 98.75 330 LEU A N 1
ATOM 2481 C CA . LEU A 1 330 ? 4.422 26.828 19.188 1 98.75 330 LEU A CA 1
ATOM 2482 C C . LEU A 1 330 ? 4.277 28.25 19.703 1 98.75 330 LEU A C 1
ATOM 2484 O O . LEU A 1 330 ? 3.844 29.141 18.953 1 98.75 330 LEU A O 1
ATOM 2488 N N . THR A 1 331 ? 4.672 28.469 20.953 1 98.81 331 THR A N 1
ATOM 2489 C CA . THR A 1 331 ? 4.605 29.812 21.531 1 98.81 331 THR A CA 1
ATOM 2490 C C . THR A 1 331 ? 5.41 30.797 20.688 1 98.81 331 THR A C 1
ATOM 2492 O O . THR A 1 331 ? 4.938 31.906 20.406 1 98.81 331 THR A O 1
ATOM 2495 N N . ARG A 1 332 ? 6.559 30.391 20.281 1 98.62 332 ARG A N 1
ATOM 2496 C CA . ARG A 1 332 ? 7.48 31.266 19.578 1 98.62 332 ARG A CA 1
ATOM 2497 C C . ARG A 1 332 ? 6.93 31.641 18.203 1 98.62 332 ARG A C 1
ATOM 2499 O O . ARG A 1 332 ? 7.039 32.781 17.781 1 98.62 332 ARG A O 1
ATOM 2506 N N . VAL A 1 333 ? 6.387 30.703 17.484 1 98.5 333 VAL A N 1
ATOM 2507 C CA . VAL A 1 333 ? 5.887 31.016 16.156 1 98.5 333 VAL A CA 1
ATOM 2508 C C . VAL A 1 333 ? 4.676 31.938 16.25 1 98.5 333 VAL A C 1
ATOM 2510 O O . VAL A 1 333 ? 4.582 32.938 15.523 1 98.5 333 VAL A O 1
ATOM 2513 N N . LEU A 1 334 ? 3.715 31.656 17.156 1 98.75 334 LEU A N 1
ATOM 2514 C CA . LEU A 1 334 ? 2.5 32.438 17.281 1 98.75 334 LEU A CA 1
ATOM 2515 C C . LEU A 1 334 ? 2.818 33.844 17.828 1 98.75 334 LEU A C 1
ATOM 2517 O O . LEU A 1 334 ? 2.242 34.844 17.375 1 98.75 334 LEU A O 1
ATOM 2521 N N . THR A 1 335 ? 3.758 33.906 18.797 1 98.62 335 THR A N 1
ATOM 2522 C CA . THR A 1 335 ? 4.16 35.219 19.328 1 98.62 335 THR A CA 1
ATOM 2523 C C . THR A 1 335 ? 4.895 36.031 18.266 1 98.62 335 THR A C 1
ATOM 2525 O O . THR A 1 335 ? 4.672 37.219 18.125 1 98.62 335 THR A O 1
ATOM 2528 N N . GLY A 1 336 ? 5.828 35.312 17.578 1 98.62 336 GLY A N 1
ATOM 2529 C CA . GLY A 1 336 ? 6.508 36 16.484 1 98.62 336 GLY A CA 1
ATOM 2530 C C . GLY A 1 336 ? 5.551 36.625 15.477 1 98.62 336 GLY A C 1
ATOM 2531 O O . GLY A 1 336 ? 5.762 37.719 15.008 1 98.62 336 GLY A O 1
ATOM 2532 N N . PHE A 1 337 ? 4.508 35.938 15.148 1 98.69 337 PHE A N 1
ATOM 2533 C CA . PHE A 1 337 ? 3.477 36.438 14.234 1 98.69 337 PHE A CA 1
ATOM 2534 C C . PHE A 1 337 ? 2.746 37.625 14.828 1 98.69 337 PHE A C 1
ATOM 2536 O O . PHE A 1 337 ? 2.605 38.656 14.172 1 98.69 337 PHE A O 1
ATOM 2543 N N . GLN A 1 338 ? 2.271 37.531 16.062 1 97.75 338 GLN A N 1
ATOM 2544 C CA . GLN A 1 338 ? 1.447 38.562 16.719 1 97.75 338 GLN A CA 1
ATOM 2545 C C . GLN A 1 338 ? 2.232 39.844 16.922 1 97.75 338 GLN A C 1
ATOM 2547 O O . GLN A 1 338 ? 1.688 40.938 16.75 1 97.75 338 GLN A O 1
ATOM 2552 N N . GLU A 1 339 ? 3.469 39.688 17.25 1 97.19 339 GLU A N 1
ATOM 2553 C CA . GLU A 1 339 ? 4.293 40.875 17.531 1 97.19 339 GLU A CA 1
ATOM 2554 C C . GLU A 1 339 ? 4.613 41.656 16.25 1 97.19 339 GLU A C 1
ATOM 2556 O O . GLU A 1 339 ? 4.898 42.844 16.297 1 97.19 339 GLU A O 1
ATOM 2561 N N . ALA A 1 340 ? 4.602 40.938 15.188 1 95.19 340 ALA A N 1
ATOM 2562 C CA . ALA A 1 340 ? 4.973 41.562 13.914 1 95.19 340 ALA A CA 1
ATOM 2563 C C . ALA A 1 340 ? 3.756 42.156 13.219 1 95.19 340 ALA A C 1
ATOM 2565 O O . ALA A 1 340 ? 3.887 42.812 12.188 1 95.19 340 ALA A O 1
ATOM 2566 N N . LEU A 1 341 ? 2.51 41.969 13.711 1 91.5 341 LEU A N 1
ATOM 2567 C CA . LEU A 1 341 ? 1.307 42.531 13.125 1 91.5 341 LEU A CA 1
ATOM 2568 C C . LEU A 1 341 ? 1.275 44.062 13.344 1 91.5 341 LEU A C 1
ATOM 2570 O O . LEU A 1 341 ? 1.707 44.531 14.391 1 91.5 341 LEU A O 1
ATOM 2574 N N . MET B 1 1 ? 6.5 -38.344 -15.539 1 96.88 1 MET B N 1
ATOM 2575 C CA . MET B 1 1 ? 6.617 -36.938 -15.93 1 96.88 1 MET B CA 1
ATOM 2576 C C . MET B 1 1 ? 7.887 -36.312 -15.352 1 96.88 1 MET B C 1
ATOM 2578 O O . MET B 1 1 ? 8.242 -36.594 -14.203 1 96.88 1 MET B O 1
ATOM 2582 N N . LYS B 1 2 ? 8.68 -35.594 -16.125 1 98.38 2 LYS B N 1
ATOM 2583 C CA . LYS B 1 2 ? 9.852 -34.906 -15.602 1 98.38 2 LYS B CA 1
ATOM 2584 C C . LYS B 1 2 ? 9.445 -33.781 -14.672 1 98.38 2 LYS B C 1
ATOM 2586 O O . LYS B 1 2 ? 8.438 -33.094 -14.906 1 98.38 2 LYS B O 1
ATOM 2591 N N . ALA B 1 3 ? 10.227 -33.656 -13.648 1 98.88 3 ALA B N 1
ATOM 2592 C CA . ALA B 1 3 ? 10 -32.562 -12.688 1 98.88 3 ALA B CA 1
ATOM 2593 C C . ALA B 1 3 ? 11.297 -31.797 -12.406 1 98.88 3 ALA B C 1
ATOM 2595 O O . ALA B 1 3 ? 12.391 -32.344 -12.562 1 98.88 3 ALA B O 1
ATOM 2596 N N . VAL B 1 4 ? 11.172 -30.562 -12.07 1 98.94 4 VAL B N 1
ATOM 2597 C CA . VAL B 1 4 ? 12.336 -29.703 -11.844 1 98.94 4 VAL B CA 1
ATOM 2598 C C . VAL B 1 4 ? 12.258 -29.094 -10.445 1 98.94 4 VAL B C 1
ATOM 2600 O O . VAL B 1 4 ? 11.203 -28.609 -10.031 1 98.94 4 VAL B O 1
ATOM 2603 N N . PHE B 1 5 ? 13.328 -29.125 -9.672 1 98.81 5 PHE B N 1
ATOM 2604 C CA . PHE B 1 5 ? 13.445 -28.5 -8.359 1 98.81 5 PHE B CA 1
ATOM 2605 C C . PHE B 1 5 ? 14.898 -28.219 -8.016 1 98.81 5 PHE B C 1
ATOM 2607 O O . PHE B 1 5 ? 15.789 -28.984 -8.391 1 98.81 5 PHE B O 1
ATOM 2614 N N . ASP B 1 6 ? 15.133 -27.109 -7.418 1 98.81 6 ASP B N 1
ATOM 2615 C CA . ASP B 1 6 ? 16.469 -26.781 -6.902 1 98.81 6 ASP B CA 1
ATOM 2616 C C . ASP B 1 6 ? 16.453 -26.656 -5.383 1 98.81 6 ASP B C 1
ATOM 2618 O O . ASP B 1 6 ? 15.594 -25.984 -4.809 1 98.81 6 ASP B O 1
ATOM 2622 N N . THR B 1 7 ? 17.453 -27.141 -4.695 1 98.44 7 THR B N 1
ATOM 2623 C CA . THR B 1 7 ? 17.516 -27.203 -3.238 1 98.44 7 THR B CA 1
ATOM 2624 C C . THR B 1 7 ? 17.703 -25.797 -2.652 1 98.44 7 THR B C 1
ATOM 2626 O O . THR B 1 7 ? 17.375 -25.562 -1.493 1 98.44 7 THR B O 1
ATOM 2629 N N . ARG B 1 8 ? 18.281 -24.969 -3.441 1 98.31 8 ARG B N 1
ATOM 2630 C CA . ARG B 1 8 ? 18.5 -23.625 -2.932 1 98.31 8 ARG B CA 1
ATOM 2631 C C . ARG B 1 8 ? 17.188 -22.922 -2.625 1 98.31 8 ARG B C 1
ATOM 2633 O O . ARG B 1 8 ? 17.156 -21.922 -1.921 1 98.31 8 ARG B O 1
ATOM 2640 N N . GLN B 1 9 ? 16.031 -23.391 -3.074 1 98.69 9 GLN B N 1
ATOM 2641 C CA . GLN B 1 9 ? 14.719 -22.828 -2.793 1 98.69 9 GLN B CA 1
ATOM 2642 C C . GLN B 1 9 ? 14.359 -22.969 -1.314 1 98.69 9 GLN B C 1
ATOM 2644 O O . GLN B 1 9 ? 13.5 -22.25 -0.806 1 98.69 9 GLN B O 1
ATOM 2649 N N . TRP B 1 10 ? 15.062 -23.891 -0.574 1 98.12 10 TRP B N 1
ATOM 2650 C CA . TRP B 1 10 ? 14.836 -24.094 0.853 1 98.12 10 TRP B CA 1
ATOM 2651 C C . TRP B 1 10 ? 15.227 -22.859 1.652 1 98.12 10 TRP B C 1
ATOM 2653 O O . TRP B 1 10 ? 14.805 -22.703 2.799 1 98.12 10 TRP B O 1
ATOM 2663 N N . ARG B 1 11 ? 15.953 -22.016 1.072 1 97.56 11 ARG B N 1
ATOM 2664 C CA . ARG B 1 11 ? 16.562 -20.922 1.805 1 97.56 11 ARG B CA 1
ATOM 2665 C C . ARG B 1 11 ? 15.547 -19.812 2.098 1 97.56 11 ARG B C 1
ATOM 2667 O O . ARG B 1 11 ? 15.797 -18.938 2.928 1 97.56 11 ARG B O 1
ATOM 2674 N N . HIS B 1 12 ? 14.484 -19.75 1.389 1 97.69 12 HIS B N 1
ATOM 2675 C CA . HIS B 1 12 ? 13.414 -18.828 1.727 1 97.69 12 HIS B CA 1
ATOM 2676 C C . HIS B 1 12 ? 12.602 -19.344 2.91 1 97.69 12 HIS B C 1
ATOM 2678 O O . HIS B 1 12 ? 11.914 -20.359 2.805 1 97.69 12 HIS B O 1
ATOM 2684 N N . ASP B 1 13 ? 12.742 -18.672 3.996 1 96.69 13 ASP B N 1
ATOM 2685 C CA . ASP B 1 13 ? 12.086 -19.109 5.227 1 96.69 13 ASP B CA 1
ATOM 2686 C C . ASP B 1 13 ? 11.555 -17.922 6.02 1 96.69 13 ASP B C 1
ATOM 2688 O O . ASP B 1 13 ? 12.016 -17.656 7.133 1 96.69 13 ASP B O 1
ATOM 2692 N N . PRO B 1 14 ? 10.555 -17.234 5.406 1 94.81 14 PRO B N 1
ATOM 2693 C CA . PRO B 1 14 ? 9.953 -16.125 6.156 1 94.81 14 PRO B CA 1
ATOM 2694 C C . PRO B 1 14 ? 9.297 -16.578 7.461 1 94.81 14 PRO B C 1
ATOM 2696 O O . PRO B 1 14 ? 8.688 -17.641 7.508 1 94.81 14 PRO B O 1
ATOM 2699 N N . GLN B 1 15 ? 9.406 -15.805 8.477 1 94.12 15 GLN B N 1
ATOM 2700 C CA . GLN B 1 15 ? 8.969 -16.25 9.797 1 94.12 15 GLN B CA 1
ATOM 2701 C C . GLN B 1 15 ? 7.586 -15.688 10.141 1 94.12 15 GLN B C 1
ATOM 2703 O O . GLN B 1 15 ? 6.723 -16.406 10.641 1 94.12 15 GLN B O 1
ATOM 2708 N N . HIS B 1 16 ? 7.387 -14.398 9.922 1 90.12 16 HIS B N 1
ATOM 2709 C CA . HIS B 1 16 ? 6.141 -13.758 10.328 1 90.12 16 HIS B CA 1
ATOM 2710 C C . HIS B 1 16 ? 5.625 -12.812 9.25 1 90.12 16 HIS B C 1
ATOM 2712 O O . HIS B 1 16 ? 6.367 -12.438 8.336 1 90.12 16 HIS B O 1
ATOM 2718 N N . PHE B 1 17 ? 4.297 -12.594 9.266 1 88.31 17 PHE B N 1
ATOM 2719 C CA . PHE B 1 17 ? 3.654 -11.531 8.508 1 88.31 17 PHE B CA 1
ATOM 2720 C C . PHE B 1 17 ? 2.514 -10.906 9.305 1 88.31 17 PHE B C 1
ATOM 2722 O O . PHE B 1 17 ? 2.152 -11.406 10.375 1 88.31 17 PHE B O 1
ATOM 2729 N N . MET B 1 18 ? 2.104 -9.766 8.852 1 88.62 18 MET B N 1
ATOM 2730 C CA . MET B 1 18 ? 0.955 -9.117 9.477 1 88.62 18 MET B CA 1
ATOM 2731 C C . MET B 1 18 ? -0.329 -9.438 8.719 1 88.62 18 MET B C 1
ATOM 2733 O O . MET B 1 18 ? -0.363 -9.375 7.484 1 88.62 18 MET B O 1
ATOM 2737 N N . ALA B 1 19 ? -1.351 -9.891 9.406 1 88.62 19 ALA B N 1
ATOM 2738 C CA . ALA B 1 19 ? -2.689 -10.086 8.867 1 88.62 19 ALA B CA 1
ATOM 2739 C C . ALA B 1 19 ? -3.756 -9.57 9.828 1 88.62 19 ALA B C 1
ATOM 2741 O O . ALA B 1 19 ? -3.738 -9.898 11.016 1 88.62 19 ALA B O 1
ATOM 2742 N N . ASN B 1 20 ? -4.68 -8.758 9.32 1 88.94 20 ASN B N 1
ATOM 2743 C CA . ASN B 1 20 ? -5.773 -8.188 10.102 1 88.94 20 ASN B CA 1
ATOM 2744 C C . ASN B 1 20 ? -5.262 -7.492 11.359 1 88.94 20 ASN B C 1
ATOM 2746 O O . ASN B 1 20 ? -5.816 -7.676 12.445 1 88.94 20 ASN B O 1
ATOM 2750 N N . GLY B 1 21 ? -4.176 -6.871 11.195 1 86.38 21 GLY B N 1
ATOM 2751 C CA . GLY B 1 21 ? -3.639 -6.094 12.297 1 86.38 21 GLY B CA 1
ATOM 2752 C C . GLY B 1 21 ? -2.9 -6.934 13.32 1 86.38 21 GLY B C 1
ATOM 2753 O O . GLY B 1 21 ? -2.566 -6.453 14.406 1 86.38 21 GLY B O 1
ATOM 2754 N N . ALA B 1 22 ? -2.623 -8.164 13.023 1 88.5 22 ALA B N 1
ATOM 2755 C CA . ALA B 1 22 ? -1.942 -9.07 13.945 1 88.5 22 ALA B CA 1
ATOM 2756 C C . ALA B 1 22 ? -0.722 -9.711 13.289 1 88.5 22 ALA B C 1
ATOM 2758 O O . ALA B 1 22 ? -0.705 -9.922 12.07 1 88.5 22 ALA B O 1
ATOM 2759 N N . VAL B 1 23 ? 0.301 -9.953 14.125 1 89.38 23 VAL B N 1
ATOM 2760 C CA . VAL B 1 23 ? 1.47 -10.68 13.648 1 89.38 23 VAL B CA 1
ATOM 2761 C C . VAL B 1 23 ? 1.205 -12.188 13.719 1 89.38 23 VAL B C 1
ATOM 2763 O O . VAL B 1 23 ? 0.86 -12.711 14.781 1 89.38 23 VAL B O 1
ATOM 2766 N N . LEU B 1 24 ? 1.322 -12.875 12.672 1 91.56 24 LEU B N 1
ATOM 2767 C CA . LEU B 1 24 ? 1.075 -14.312 12.57 1 91.56 24 LEU B CA 1
ATOM 2768 C C . LEU B 1 24 ? 2.262 -15.023 11.93 1 91.56 24 LEU B C 1
ATOM 2770 O O . LEU B 1 24 ? 3.061 -14.406 11.227 1 91.56 24 LEU B O 1
ATOM 2774 N N . PRO B 1 25 ? 2.383 -16.297 12.281 1 93.12 25 PRO B N 1
ATOM 2775 C CA . PRO B 1 25 ? 3.381 -17.062 11.523 1 93.12 25 PRO B CA 1
ATOM 2776 C C . PRO B 1 25 ? 3.111 -17.047 10.016 1 93.12 25 PRO B C 1
ATOM 2778 O O . PRO B 1 25 ? 1.955 -17.125 9.594 1 93.12 25 PRO B O 1
ATOM 2781 N N . ASN B 1 26 ? 4.184 -16.906 9.266 1 94.88 26 ASN B N 1
ATOM 2782 C CA . ASN B 1 26 ? 4.023 -16.922 7.812 1 94.88 26 ASN B CA 1
ATOM 2783 C C . ASN B 1 26 ? 3.635 -18.312 7.312 1 94.88 26 ASN B C 1
ATOM 2785 O O . ASN B 1 26 ? 4.305 -19.297 7.621 1 94.88 26 ASN B O 1
ATOM 2789 N N . PRO B 1 27 ? 2.611 -18.406 6.504 1 93.06 27 PRO B N 1
ATOM 2790 C CA . PRO B 1 27 ? 2.164 -19.703 6.02 1 93.06 27 PRO B CA 1
ATOM 2791 C C . PRO B 1 27 ? 3.084 -20.281 4.949 1 93.06 27 PRO B C 1
ATOM 2793 O O . PRO B 1 27 ? 3.033 -21.484 4.672 1 93.06 27 PRO B O 1
ATOM 2796 N N . GLU B 1 28 ? 3.818 -19.438 4.281 1 94.62 28 GLU B N 1
ATOM 2797 C CA . GLU B 1 28 ? 4.789 -19.906 3.299 1 94.62 28 GLU B CA 1
ATOM 2798 C C . GLU B 1 28 ? 6.02 -20.516 3.979 1 94.62 28 GLU B C 1
ATOM 2800 O O . GLU B 1 28 ? 6.988 -19.797 4.246 1 94.62 28 GLU B O 1
ATOM 2805 N N . GLN B 1 29 ? 5.945 -21.812 4.238 1 94.94 29 GLN B N 1
ATOM 2806 C CA . GLN B 1 29 ? 6.957 -22.516 5.027 1 94.94 29 GLN B CA 1
ATOM 2807 C C . GLN B 1 29 ? 7.754 -23.484 4.164 1 94.94 29 GLN B C 1
ATOM 2809 O O . GLN B 1 29 ? 7.203 -24.125 3.262 1 94.94 29 GLN B O 1
ATOM 2814 N N . PRO B 1 30 ? 9.047 -23.672 4.508 1 96.25 30 PRO B N 1
ATOM 2815 C CA . PRO B 1 30 ? 9.906 -24.547 3.715 1 96.25 30 PRO B CA 1
ATOM 2816 C C . PRO B 1 30 ? 9.367 -25.984 3.637 1 96.25 30 PRO B C 1
ATOM 2818 O O . PRO B 1 30 ? 9.562 -26.656 2.629 1 96.25 30 PRO B O 1
ATOM 2821 N N . ARG B 1 31 ? 8.625 -26.422 4.609 1 96.69 31 ARG B N 1
ATOM 2822 C CA . ARG B 1 31 ? 8.102 -27.781 4.656 1 96.69 31 ARG B CA 1
ATOM 2823 C C . ARG B 1 31 ? 7.203 -28.062 3.457 1 96.69 31 ARG B C 1
ATOM 2825 O O . ARG B 1 31 ? 6.988 -29.219 3.092 1 96.69 31 ARG B O 1
ATOM 2832 N N . ARG B 1 32 ? 6.711 -27.078 2.82 1 96.94 32 ARG B N 1
ATOM 2833 C CA . ARG B 1 32 ? 5.914 -27.25 1.613 1 96.94 32 ARG B CA 1
ATOM 2834 C C . ARG B 1 32 ? 6.695 -28 0.541 1 96.94 32 ARG B C 1
ATOM 2836 O O . ARG B 1 32 ? 6.117 -28.75 -0.249 1 96.94 32 ARG B O 1
ATOM 2843 N N . ILE B 1 33 ? 8.039 -27.75 0.505 1 98 33 ILE B N 1
ATOM 2844 C CA . ILE B 1 33 ? 8.891 -28.422 -0.474 1 98 33 ILE B CA 1
ATOM 2845 C C . ILE B 1 33 ? 8.852 -29.938 -0.256 1 98 33 ILE B C 1
ATOM 2847 O O . ILE B 1 33 ? 8.648 -30.703 -1.201 1 98 33 ILE B O 1
ATOM 2851 N N . GLU B 1 34 ? 9.008 -30.328 1.003 1 97.75 34 GLU B N 1
ATOM 2852 C CA . GLU B 1 34 ? 9.016 -31.75 1.344 1 97.75 34 GLU B CA 1
ATOM 2853 C C . GLU B 1 34 ? 7.699 -32.406 0.952 1 97.75 34 GLU B C 1
ATOM 2855 O O . GLU B 1 34 ? 7.703 -33.469 0.316 1 97.75 34 GLU B O 1
ATOM 2860 N N . VAL B 1 35 ? 6.645 -31.797 1.275 1 98.31 35 VAL B N 1
ATOM 2861 C CA . VAL B 1 35 ? 5.312 -32.375 1.081 1 98.31 35 VAL B CA 1
ATOM 2862 C C . VAL B 1 35 ? 4.992 -32.438 -0.41 1 98.31 35 VAL B C 1
ATOM 2864 O O . VAL B 1 35 ? 4.512 -33.469 -0.901 1 98.31 35 VAL B O 1
ATOM 2867 N N . LEU B 1 36 ? 5.277 -31.406 -1.118 1 98.56 36 LEU B N 1
ATOM 2868 C CA . LEU B 1 36 ? 4.961 -31.344 -2.541 1 98.56 36 LEU B CA 1
ATOM 2869 C C . LEU B 1 36 ? 5.875 -32.25 -3.344 1 98.56 36 LEU B C 1
ATOM 2871 O O . LEU B 1 36 ? 5.438 -32.875 -4.309 1 98.56 36 LEU B O 1
ATOM 2875 N N . ARG B 1 37 ? 7.16 -32.281 -2.973 1 98.5 37 ARG B N 1
ATOM 2876 C CA . ARG B 1 37 ? 8.07 -33.188 -3.648 1 98.5 37 ARG B CA 1
ATOM 2877 C C . ARG B 1 37 ? 7.602 -34.625 -3.504 1 98.5 37 ARG B C 1
ATOM 2879 O O . ARG B 1 37 ? 7.57 -35.375 -4.48 1 98.5 37 ARG B O 1
ATOM 2886 N N . ALA B 1 38 ? 7.238 -35 -2.279 1 98.62 38 ALA B N 1
ATOM 2887 C CA . ALA B 1 38 ? 6.75 -36.344 -2.027 1 98.62 38 ALA B CA 1
ATOM 2888 C C . ALA B 1 38 ? 5.5 -36.656 -2.854 1 98.62 38 ALA B C 1
ATOM 2890 O O . ALA B 1 38 ? 5.352 -37.75 -3.393 1 98.62 38 ALA B O 1
ATOM 2891 N N . GLY B 1 39 ? 4.586 -35.688 -2.898 1 98.75 39 GLY B N 1
ATOM 2892 C CA . GLY B 1 39 ? 3.381 -35.844 -3.693 1 98.75 39 GLY B CA 1
ATOM 2893 C C . GLY B 1 39 ? 3.662 -36.031 -5.172 1 98.75 39 GLY B C 1
ATOM 2894 O O . GLY B 1 39 ? 3.049 -36.906 -5.816 1 98.75 39 GLY B O 1
ATOM 2895 N N . ALA B 1 40 ? 4.535 -35.25 -5.719 1 98.81 40 ALA B N 1
ATOM 2896 C CA . ALA B 1 40 ? 4.906 -35.344 -7.129 1 98.81 40 ALA B CA 1
ATOM 2897 C C . ALA B 1 40 ? 5.582 -36.688 -7.41 1 98.81 40 ALA B C 1
ATOM 2899 O O . ALA B 1 40 ? 5.312 -37.312 -8.438 1 98.81 40 ALA B O 1
ATOM 2900 N N . GLU B 1 41 ? 6.492 -37.094 -6.523 1 98.75 41 GLU B N 1
ATOM 2901 C CA . GLU B 1 41 ? 7.16 -38.375 -6.68 1 98.75 41 GLU B CA 1
ATOM 2902 C C . GLU B 1 41 ? 6.156 -39.531 -6.633 1 98.75 41 GLU B C 1
ATOM 2904 O O . GLU B 1 41 ? 6.273 -40.5 -7.387 1 98.75 41 GLU B O 1
ATOM 2909 N N . ALA B 1 42 ? 5.211 -39.406 -5.75 1 98.69 42 ALA B N 1
ATOM 2910 C CA . ALA B 1 42 ? 4.156 -40.406 -5.648 1 98.69 42 ALA B CA 1
ATOM 2911 C C . ALA B 1 42 ? 3.352 -40.5 -6.941 1 98.69 42 ALA B C 1
ATOM 2913 O O . ALA B 1 42 ? 2.801 -41.562 -7.273 1 98.69 42 ALA B O 1
ATOM 2914 N N . ALA B 1 43 ? 3.275 -39.438 -7.641 1 98.69 43 ALA B N 1
ATOM 2915 C CA . ALA B 1 43 ? 2.574 -39.406 -8.922 1 98.69 43 ALA B CA 1
ATOM 2916 C C . ALA B 1 43 ? 3.467 -39.906 -10.047 1 98.69 43 ALA B C 1
ATOM 2918 O O . ALA B 1 43 ? 3.062 -39.938 -11.211 1 98.69 43 ALA B O 1
ATOM 2919 N N . GLY B 1 44 ? 4.707 -40.25 -9.758 1 98.12 44 GLY B N 1
ATOM 2920 C CA . GLY B 1 44 ? 5.602 -40.844 -10.742 1 98.12 44 GLY B CA 1
ATOM 2921 C C . GLY B 1 44 ? 6.566 -39.844 -11.344 1 98.12 44 GLY B C 1
ATOM 2922 O O . GLY B 1 44 ? 7.25 -40.125 -12.328 1 98.12 44 GLY B O 1
ATOM 2923 N N . CYS B 1 45 ? 6.641 -38.656 -10.766 1 98.44 45 CYS B N 1
ATOM 2924 C CA . CYS B 1 45 ? 7.547 -37.625 -11.297 1 98.44 45 CYS B CA 1
ATOM 2925 C C . CYS B 1 45 ? 8.992 -37.969 -10.938 1 98.44 45 CYS B C 1
ATOM 2927 O O . CYS B 1 45 ? 9.258 -38.531 -9.875 1 98.44 45 CYS B O 1
ATOM 2929 N N . VAL B 1 46 ? 9.875 -37.594 -11.797 1 98.62 46 VAL B N 1
ATOM 2930 C CA . VAL B 1 46 ? 11.312 -37.75 -11.555 1 98.62 46 VAL B CA 1
ATOM 2931 C C . VAL B 1 46 ? 11.969 -36.375 -11.57 1 98.62 46 VAL B C 1
ATOM 2933 O O . VAL B 1 46 ? 11.953 -35.688 -12.594 1 98.62 46 VAL B O 1
ATOM 2936 N N . PHE B 1 47 ? 12.625 -36 -10.469 1 98.69 47 PHE B N 1
ATOM 2937 C CA . PHE B 1 47 ? 13.141 -34.656 -10.289 1 98.69 47 PHE B CA 1
ATOM 2938 C C . PHE B 1 47 ? 14.555 -34.531 -10.836 1 98.69 47 PHE B C 1
ATOM 2940 O O . PHE B 1 47 ? 15.367 -35.438 -10.672 1 98.69 47 PHE B O 1
ATOM 2947 N N . ALA B 1 48 ? 14.789 -33.469 -11.453 1 98.44 48 ALA B N 1
ATOM 2948 C CA . ALA B 1 48 ? 16.141 -33.031 -11.812 1 98.44 48 ALA B CA 1
ATOM 2949 C C . ALA B 1 48 ? 16.375 -31.594 -11.414 1 98.44 48 ALA B C 1
ATOM 2951 O O . ALA B 1 48 ? 15.422 -30.828 -11.219 1 98.44 48 ALA B O 1
ATOM 2952 N N . ALA B 1 49 ? 17.641 -31.172 -11.234 1 98.44 49 ALA B N 1
ATOM 2953 C CA . ALA B 1 49 ? 18 -29.781 -10.938 1 98.44 49 ALA B CA 1
ATOM 2954 C C . ALA B 1 49 ? 17.906 -28.922 -12.195 1 98.44 49 ALA B C 1
ATOM 2956 O O . ALA B 1 49 ? 18.141 -29.391 -13.305 1 98.44 49 ALA B O 1
ATOM 2957 N N . PRO B 1 50 ? 17.562 -27.688 -11.977 1 98.81 50 PRO B N 1
ATOM 2958 C CA . PRO B 1 50 ? 17.516 -26.797 -13.133 1 98.81 50 PRO B CA 1
ATOM 2959 C C . PRO B 1 50 ? 18.906 -26.359 -13.594 1 98.81 50 PRO B C 1
ATOM 2961 O O . PRO B 1 50 ? 19.875 -26.453 -12.828 1 98.81 50 PRO B O 1
ATOM 2964 N N . GLY B 1 51 ? 18.969 -25.984 -14.938 1 98.31 51 GLY B N 1
ATOM 2965 C CA . GLY B 1 51 ? 20.094 -25.172 -15.367 1 98.31 51 GLY B CA 1
ATOM 2966 C C . GLY B 1 51 ? 20.016 -23.734 -14.922 1 98.31 51 GLY B C 1
ATOM 2967 O O . GLY B 1 51 ? 19.047 -23.328 -14.266 1 98.31 51 GLY B O 1
ATOM 2968 N N . ASP B 1 52 ? 21.062 -23 -15.125 1 98.56 52 ASP B N 1
ATOM 2969 C CA . ASP B 1 52 ? 21.109 -21.562 -14.891 1 98.56 52 ASP B CA 1
ATOM 2970 C C . ASP B 1 52 ? 21.109 -20.781 -16.203 1 98.56 52 ASP B C 1
ATOM 2972 O O . ASP B 1 52 ? 22.156 -20.672 -16.859 1 98.56 52 ASP B O 1
ATOM 2976 N N . ALA B 1 53 ? 19.953 -20.266 -16.562 1 98.38 53 ALA B N 1
ATOM 2977 C CA . ALA B 1 53 ? 19.812 -19.547 -17.828 1 98.38 53 ALA B CA 1
ATOM 2978 C C . ALA B 1 53 ? 20.188 -18.078 -17.688 1 98.38 53 ALA B C 1
ATOM 2980 O O . ALA B 1 53 ? 20.016 -17.281 -18.609 1 98.38 53 ALA B O 1
ATOM 2981 N N . GLY B 1 54 ? 20.672 -17.672 -16.516 1 97.56 54 GLY B N 1
ATOM 2982 C CA . GLY B 1 54 ? 20.984 -16.281 -16.25 1 97.56 54 GLY B CA 1
ATOM 2983 C C . GLY B 1 54 ? 19.766 -15.438 -15.953 1 97.56 54 GLY B C 1
ATOM 2984 O O . GLY B 1 54 ? 18.656 -15.961 -15.812 1 97.56 54 GLY B O 1
ATOM 2985 N N . LEU B 1 55 ? 19.953 -14.156 -15.828 1 97.81 55 LEU B N 1
ATOM 2986 C CA . LEU B 1 55 ? 18.906 -13.227 -15.398 1 97.81 55 LEU B CA 1
ATOM 2987 C C . LEU B 1 55 ? 18 -12.844 -16.562 1 97.81 55 LEU B C 1
ATOM 2989 O O . LEU B 1 55 ? 16.922 -12.305 -16.359 1 97.81 55 LEU B O 1
ATOM 2993 N N . GLY B 1 56 ? 18.422 -13.047 -17.766 1 97.06 56 GLY B N 1
ATOM 2994 C CA . GLY B 1 56 ? 17.766 -12.586 -18.969 1 97.06 56 GLY B CA 1
ATOM 2995 C C . GLY B 1 56 ? 16.281 -12.93 -19.016 1 97.06 56 GLY B C 1
ATOM 2996 O O . GLY B 1 56 ? 15.445 -12.039 -19.125 1 97.06 56 GLY B O 1
ATOM 2997 N N . PRO B 1 57 ? 15.953 -14.234 -18.922 1 97.81 57 PRO B N 1
ATOM 2998 C CA . PRO B 1 57 ? 14.539 -14.617 -18.984 1 97.81 57 PRO B CA 1
ATOM 2999 C C . PRO B 1 57 ? 13.711 -13.984 -17.875 1 97.81 57 PRO B C 1
ATOM 3001 O O . PRO B 1 57 ? 12.531 -13.68 -18.062 1 97.81 57 PRO B O 1
ATOM 3004 N N . ILE B 1 58 ? 14.312 -13.812 -16.688 1 98.69 58 ILE B N 1
ATOM 3005 C CA . ILE B 1 58 ? 13.641 -13.164 -15.57 1 98.69 58 ILE B CA 1
ATOM 3006 C C . ILE B 1 58 ? 13.438 -11.68 -15.875 1 98.69 58 ILE B C 1
ATOM 3008 O O . ILE B 1 58 ? 12.336 -11.156 -15.703 1 98.69 58 ILE B O 1
ATOM 3012 N N . ALA B 1 59 ? 14.43 -11.031 -16.469 1 97.62 59 ALA B N 1
ATOM 3013 C CA . ALA B 1 59 ? 14.445 -9.602 -16.75 1 97.62 59 ALA B CA 1
ATOM 3014 C C . ALA B 1 59 ? 13.555 -9.281 -17.953 1 97.62 59 ALA B C 1
ATOM 3016 O O . ALA B 1 59 ? 13.242 -8.117 -18.203 1 97.62 59 ALA B O 1
ATOM 3017 N N . ALA B 1 60 ? 13.148 -10.297 -18.656 1 97.25 60 ALA B N 1
ATOM 3018 C CA . ALA B 1 60 ? 12.227 -10.078 -19.766 1 97.25 60 ALA B CA 1
ATOM 3019 C C . ALA B 1 60 ? 10.875 -9.562 -19.266 1 97.25 60 ALA B C 1
ATOM 3021 O O . ALA B 1 60 ? 10.164 -8.867 -20 1 97.25 60 ALA B O 1
ATOM 3022 N N . LEU B 1 61 ? 10.547 -9.867 -18.016 1 98.31 61 LEU B N 1
ATOM 3023 C CA . LEU B 1 61 ? 9.227 -9.5 -17.5 1 98.31 61 LEU B CA 1
ATOM 3024 C C . LEU B 1 61 ? 9.344 -8.586 -16.281 1 98.31 61 LEU B C 1
ATOM 3026 O O . LEU B 1 61 ? 8.398 -7.871 -15.953 1 98.31 61 LEU B O 1
ATOM 3030 N N . HIS B 1 62 ? 10.43 -8.664 -15.57 1 98.62 62 HIS B N 1
ATOM 3031 C CA . HIS B 1 62 ? 10.625 -7.871 -14.359 1 98.62 62 HIS B CA 1
ATOM 3032 C C . HIS B 1 62 ? 11.578 -6.711 -14.609 1 98.62 62 HIS B C 1
ATOM 3034 O O . HIS B 1 62 ? 12.617 -6.887 -15.25 1 98.62 62 HIS B O 1
ATOM 3040 N N . SER B 1 63 ? 11.227 -5.535 -14.141 1 97.19 63 SER B N 1
ATOM 3041 C CA . SER B 1 63 ? 12.008 -4.336 -14.414 1 97.19 63 SER B CA 1
ATOM 3042 C C . SER B 1 63 ? 13.375 -4.398 -13.727 1 97.19 63 SER B C 1
ATOM 3044 O O . SER B 1 63 ? 13.516 -5.023 -12.68 1 97.19 63 SER B O 1
ATOM 3046 N N . PRO B 1 64 ? 14.391 -3.756 -14.359 1 96.25 64 PRO B N 1
ATOM 3047 C CA . PRO B 1 64 ? 15.711 -3.73 -13.727 1 96.25 64 PRO B CA 1
ATOM 3048 C C . PRO B 1 64 ? 15.695 -3.078 -12.352 1 96.25 64 PRO B C 1
ATOM 3050 O O . PRO B 1 64 ? 16.422 -3.502 -11.453 1 96.25 64 PRO B O 1
ATOM 3053 N N . GLU B 1 65 ? 14.875 -2.025 -12.188 1 96.12 65 GLU B N 1
ATOM 3054 C CA . GLU B 1 65 ? 14.734 -1.354 -10.906 1 96.12 65 GLU B CA 1
ATOM 3055 C C . GLU B 1 65 ? 14.234 -2.316 -9.828 1 96.12 65 GLU B C 1
ATOM 3057 O O . GLU B 1 65 ? 14.758 -2.338 -8.711 1 96.12 65 GLU B O 1
ATOM 3062 N N . TYR B 1 66 ? 13.305 -3.074 -10.141 1 98.31 66 TYR B N 1
ATOM 3063 C CA . TYR B 1 66 ? 12.719 -4.051 -9.234 1 98.31 66 TYR B CA 1
ATOM 3064 C C . TYR B 1 66 ? 13.711 -5.16 -8.906 1 98.31 66 TYR B C 1
ATOM 3066 O O . TYR B 1 66 ? 13.844 -5.559 -7.746 1 98.31 66 TYR B O 1
ATOM 3074 N N . LEU B 1 67 ? 14.367 -5.719 -9.93 1 98.5 67 LEU B N 1
ATOM 3075 C CA . LEU B 1 67 ? 15.344 -6.777 -9.727 1 98.5 67 LEU B CA 1
ATOM 3076 C C . LEU B 1 67 ? 16.5 -6.289 -8.844 1 98.5 67 LEU B C 1
ATOM 3078 O O . LEU B 1 67 ? 16.969 -7.023 -7.977 1 98.5 67 LEU B O 1
ATOM 3082 N N . THR B 1 68 ? 16.938 -5.031 -9.094 1 98 68 THR B N 1
ATOM 3083 C CA . THR B 1 68 ? 17.953 -4.441 -8.227 1 98 68 THR B CA 1
ATOM 3084 C C . THR B 1 68 ? 17.438 -4.363 -6.785 1 98 68 THR B C 1
ATOM 3086 O O . THR B 1 68 ? 18.172 -4.688 -5.848 1 98 68 THR B O 1
ATOM 3089 N N . PHE B 1 69 ? 16.266 -3.945 -6.629 1 98.56 69 PHE B N 1
ATOM 3090 C CA . PHE B 1 69 ? 15.656 -3.885 -5.305 1 98.56 69 PHE B CA 1
ATOM 3091 C C . PHE B 1 69 ? 15.703 -5.25 -4.625 1 98.56 69 PHE B C 1
ATOM 3093 O O . PHE B 1 69 ? 16.203 -5.375 -3.508 1 98.56 69 PHE B O 1
ATOM 3100 N N . LEU B 1 70 ? 15.188 -6.336 -5.258 1 98.75 70 LEU B N 1
ATOM 3101 C CA . LEU B 1 70 ? 15.125 -7.672 -4.676 1 98.75 70 LEU B CA 1
ATOM 3102 C C . LEU B 1 70 ? 16.516 -8.172 -4.297 1 98.75 70 LEU B C 1
ATOM 3104 O O . LEU B 1 70 ? 16.688 -8.852 -3.281 1 98.75 70 LEU B O 1
ATOM 3108 N N . GLN B 1 71 ? 17.484 -7.801 -5.062 1 98.06 71 GLN B N 1
ATOM 3109 C CA . GLN B 1 71 ? 18.844 -8.305 -4.875 1 98.06 71 GLN B CA 1
ATOM 3110 C C . GLN B 1 71 ? 19.547 -7.59 -3.723 1 98.06 71 GLN B C 1
ATOM 3112 O O . GLN B 1 71 ? 20.438 -8.156 -3.082 1 98.06 71 GLN B O 1
ATOM 3117 N N . THR B 1 72 ? 19.078 -6.34 -3.426 1 98.06 72 THR B N 1
ATOM 3118 C CA . THR B 1 72 ? 19.938 -5.523 -2.574 1 98.06 72 THR B CA 1
ATOM 3119 C C . THR B 1 72 ? 19.188 -5.09 -1.312 1 98.06 72 THR B C 1
ATOM 3121 O O . THR B 1 72 ? 19.812 -4.648 -0.343 1 98.06 72 THR B O 1
ATOM 3124 N N . ILE B 1 73 ? 17.953 -5.266 -1.238 1 98.5 73 ILE B N 1
ATOM 3125 C CA . ILE B 1 73 ? 17.141 -4.562 -0.242 1 98.5 73 ILE B CA 1
ATOM 3126 C C . ILE B 1 73 ? 17.453 -5.113 1.149 1 98.5 73 ILE B C 1
ATOM 3128 O O . ILE B 1 73 ? 17.5 -4.359 2.125 1 98.5 73 ILE B O 1
ATOM 3132 N N . HIS B 1 74 ? 17.641 -6.434 1.256 1 98 74 HIS B N 1
ATOM 3133 C CA . HIS B 1 74 ? 17.875 -7.008 2.576 1 98 74 HIS B CA 1
ATOM 3134 C C . HIS B 1 74 ? 19.125 -6.426 3.211 1 98 74 HIS B C 1
ATOM 3136 O O . HIS B 1 74 ? 19.125 -6.039 4.383 1 98 74 HIS B O 1
ATOM 3142 N N . ALA B 1 75 ? 20.219 -6.41 2.439 1 97.5 75 ALA B N 1
ATOM 3143 C CA . ALA B 1 75 ? 21.469 -5.844 2.943 1 97.5 75 ALA B CA 1
ATOM 3144 C C . ALA B 1 75 ? 21.281 -4.387 3.357 1 97.5 75 ALA B C 1
ATOM 3146 O O . ALA B 1 75 ? 21.781 -3.963 4.398 1 97.5 75 ALA B O 1
ATOM 3147 N N . ARG B 1 76 ? 20.578 -3.617 2.527 1 97.38 76 ARG B N 1
ATOM 3148 C CA . ARG B 1 76 ? 20.328 -2.209 2.824 1 97.38 76 ARG B CA 1
ATOM 3149 C C . ARG B 1 76 ? 19.469 -2.055 4.066 1 97.38 76 ARG B C 1
ATOM 3151 O O . ARG B 1 76 ? 19.703 -1.163 4.887 1 97.38 76 ARG B O 1
ATOM 3158 N N . TRP B 1 77 ? 18.531 -2.922 4.172 1 97.19 77 TRP B N 1
ATOM 3159 C CA . TRP B 1 77 ? 17.594 -2.918 5.301 1 97.19 77 TRP B CA 1
ATOM 3160 C C . TRP B 1 77 ? 18.328 -3.172 6.609 1 97.19 77 TRP B C 1
ATOM 3162 O O . TRP B 1 77 ? 18.047 -2.539 7.629 1 97.19 77 TRP B O 1
ATOM 3172 N N . ARG B 1 78 ? 19.312 -4.047 6.637 1 95.75 78 ARG B N 1
ATOM 3173 C CA . ARG B 1 78 ? 20.062 -4.434 7.828 1 95.75 78 ARG B CA 1
ATOM 3174 C C . ARG B 1 78 ? 20.875 -3.264 8.367 1 95.75 78 ARG B C 1
ATOM 3176 O O . ARG B 1 78 ? 21.312 -3.281 9.516 1 95.75 78 ARG B O 1
ATOM 3183 N N . ARG B 1 79 ? 21.047 -2.229 7.566 1 95.31 79 ARG B N 1
ATOM 3184 C CA . ARG B 1 79 ? 21.828 -1.064 7.984 1 95.31 79 ARG B CA 1
ATOM 3185 C C . ARG B 1 79 ? 20.953 -0.063 8.727 1 95.31 79 ARG B C 1
ATOM 3187 O O . ARG B 1 79 ? 21.453 0.895 9.32 1 95.31 79 ARG B O 1
ATOM 3194 N N . ILE B 1 80 ? 19.688 -0.23 8.68 1 93.81 80 ILE B N 1
ATOM 3195 C CA . ILE B 1 80 ? 18.766 0.677 9.367 1 93.81 80 ILE B CA 1
ATOM 3196 C C . ILE B 1 80 ? 18.766 0.365 10.859 1 93.81 80 ILE B C 1
ATOM 3198 O O . ILE B 1 80 ? 18.391 -0.735 11.266 1 93.81 80 ILE B O 1
ATOM 3202 N N . PRO B 1 81 ? 19.109 1.29 11.672 1 91.56 81 PRO B N 1
ATOM 3203 C CA . PRO B 1 81 ? 19.094 1.031 13.117 1 91.56 81 PRO B CA 1
ATOM 3204 C C . PRO B 1 81 ? 17.703 0.67 13.641 1 91.56 81 PRO B C 1
ATOM 3206 O O . PRO B 1 81 ? 16.734 1.378 13.367 1 91.56 81 PRO B O 1
ATOM 3209 N N . GLY B 1 82 ? 17.625 -0.456 14.312 1 90.5 82 GLY B N 1
ATOM 3210 C CA . GLY B 1 82 ? 16.391 -0.842 14.969 1 90.5 82 GLY B CA 1
ATOM 3211 C C . GLY B 1 82 ? 15.414 -1.527 14.031 1 90.5 82 GLY B C 1
ATOM 3212 O O . GLY B 1 82 ? 14.297 -1.858 14.43 1 90.5 82 GLY B O 1
ATOM 3213 N N . ALA B 1 83 ? 15.805 -1.768 12.805 1 92.25 83 ALA B N 1
ATOM 3214 C CA . ALA B 1 83 ? 14.906 -2.396 11.836 1 92.25 83 ALA B CA 1
ATOM 3215 C C . ALA B 1 83 ? 14.672 -3.863 12.18 1 92.25 83 ALA B C 1
ATOM 3217 O O . ALA B 1 83 ? 15.531 -4.512 12.781 1 92.25 83 ALA B O 1
ATOM 3218 N N . GLY B 1 84 ? 13.445 -4.352 11.844 1 91.75 84 GLY B N 1
ATOM 3219 C CA . GLY B 1 84 ? 13.172 -5.777 11.953 1 91.75 84 GLY B CA 1
ATOM 3220 C C . GLY B 1 84 ? 14.094 -6.629 11.102 1 91.75 84 GLY B C 1
ATOM 3221 O O . GLY B 1 84 ? 14.766 -6.121 10.195 1 91.75 84 GLY B O 1
ATOM 3222 N N . ALA B 1 85 ? 14.086 -7.891 11.383 1 92.5 85 ALA B N 1
ATOM 3223 C CA . ALA B 1 85 ? 14.984 -8.828 10.703 1 92.5 85 ALA B CA 1
ATOM 3224 C C . ALA B 1 85 ? 14.586 -8.992 9.242 1 92.5 85 ALA B C 1
ATOM 3226 O O . ALA B 1 85 ? 15.438 -9.234 8.383 1 92.5 85 ALA B O 1
ATOM 3227 N N . GLU B 1 86 ? 13.344 -8.852 8.945 1 95.56 86 GLU B N 1
ATOM 3228 C CA . GLU B 1 86 ? 12.82 -9.031 7.594 1 95.56 86 GLU B CA 1
ATOM 3229 C C . GLU B 1 86 ? 12.305 -7.719 7.016 1 95.56 86 GLU B C 1
ATOM 3231 O O . GLU B 1 86 ? 11.812 -6.859 7.754 1 95.56 86 GLU B O 1
ATOM 3236 N N . VAL B 1 87 ? 12.469 -7.551 5.734 1 97.38 87 VAL B N 1
ATOM 3237 C CA . VAL B 1 87 ? 11.992 -6.359 5.043 1 97.38 87 VAL B CA 1
ATOM 3238 C C . VAL B 1 87 ? 10.469 -6.422 4.902 1 97.38 87 VAL B C 1
ATOM 3240 O O . VAL B 1 87 ? 9.945 -7.203 4.105 1 97.38 87 VAL B O 1
ATOM 3243 N N . ILE B 1 88 ? 9.758 -5.66 5.668 1 96 88 ILE B N 1
ATOM 3244 C CA . ILE B 1 88 ? 8.305 -5.543 5.633 1 96 88 ILE B CA 1
ATOM 3245 C C . ILE B 1 88 ? 7.906 -4.078 5.461 1 96 88 ILE B C 1
ATOM 3247 O O . ILE B 1 88 ? 8.312 -3.221 6.25 1 96 88 ILE B O 1
ATOM 3251 N N . PRO B 1 89 ? 7.176 -3.803 4.43 1 95.62 89 PRO B N 1
ATOM 3252 C CA . PRO B 1 89 ? 6.824 -2.404 4.172 1 95.62 89 PRO B CA 1
ATOM 3253 C C . PRO B 1 89 ? 5.82 -1.854 5.18 1 95.62 89 PRO B C 1
ATOM 3255 O O . PRO B 1 89 ? 5.004 -2.605 5.719 1 95.62 89 PRO B O 1
ATOM 3258 N N . ASN B 1 90 ? 5.871 -0.504 5.367 1 95.25 90 ASN B N 1
ATOM 3259 C CA . ASN B 1 90 ? 4.934 0.128 6.289 1 95.25 90 ASN B CA 1
ATOM 3260 C C . ASN B 1 90 ? 4.23 1.319 5.641 1 95.25 90 ASN B C 1
ATOM 3262 O O . ASN B 1 90 ? 3.441 2.008 6.289 1 95.25 90 ASN B O 1
ATOM 3266 N N . ILE B 1 91 ? 4.504 1.61 4.422 1 96.31 91 ILE B N 1
ATOM 3267 C CA . ILE B 1 91 ? 3.893 2.701 3.668 1 96.31 91 ILE B CA 1
ATOM 3268 C C . ILE B 1 91 ? 3.887 2.359 2.18 1 96.31 91 ILE B C 1
ATOM 3270 O O . ILE B 1 91 ? 4.801 1.694 1.685 1 96.31 91 ILE B O 1
ATOM 3274 N N . HIS B 1 92 ? 2.9 2.828 1.478 1 97.31 92 HIS B N 1
ATOM 3275 C CA . HIS B 1 92 ? 2.762 2.549 0.053 1 97.31 92 HIS B CA 1
ATOM 3276 C C . HIS B 1 92 ? 2.363 3.803 -0.718 1 97.31 92 HIS B C 1
ATOM 3278 O O . HIS B 1 92 ? 1.688 4.68 -0.177 1 97.31 92 HIS B O 1
ATOM 3284 N N . PRO B 1 93 ? 2.82 3.891 -1.974 1 96.31 93 PRO B N 1
ATOM 3285 C CA . PRO B 1 93 ? 2.35 5.004 -2.803 1 96.31 93 PRO B CA 1
ATOM 3286 C C . PRO B 1 93 ? 0.875 4.875 -3.18 1 96.31 93 PRO B C 1
ATOM 3288 O O . PRO B 1 93 ? 0.256 3.84 -2.922 1 96.31 93 PRO B O 1
ATOM 3291 N N . GLY B 1 94 ? 0.296 5.934 -3.672 1 93.94 94 GLY B N 1
ATOM 3292 C CA . GLY B 1 94 ? -1.07 5.895 -4.168 1 93.94 94 GLY B CA 1
ATOM 3293 C C . GLY B 1 94 ? -1.184 5.285 -5.555 1 93.94 94 GLY B C 1
ATOM 3294 O O . GLY B 1 94 ? -2.246 4.785 -5.934 1 93.94 94 GLY B O 1
ATOM 3295 N N . ALA B 1 95 ? -0.1 5.402 -6.273 1 93.12 95 ALA B N 1
ATOM 3296 C CA . ALA B 1 95 ? -0.009 4.832 -7.613 1 93.12 95 ALA B CA 1
ATOM 3297 C C . ALA B 1 95 ? 1.435 4.484 -7.965 1 93.12 95 ALA B C 1
ATOM 3299 O O . ALA B 1 95 ? 2.371 5.035 -7.383 1 93.12 95 ALA B O 1
ATOM 3300 N N . ARG B 1 96 ? 1.587 3.643 -8.977 1 91.5 96 ARG B N 1
ATOM 3301 C CA . ARG B 1 96 ? 2.914 3.232 -9.422 1 91.5 96 ARG B CA 1
ATOM 3302 C C . ARG B 1 96 ? 3.617 4.363 -10.164 1 91.5 96 ARG B C 1
ATOM 3304 O O . ARG B 1 96 ? 4.824 4.305 -10.398 1 91.5 96 ARG B O 1
ATOM 3311 N N . THR B 1 97 ? 2.848 5.406 -10.484 1 89.19 97 THR B N 1
ATOM 3312 C CA . THR B 1 97 ? 3.412 6.547 -11.195 1 89.19 97 THR B CA 1
ATOM 3313 C C . THR B 1 97 ? 3.947 7.59 -10.219 1 89.19 97 THR B C 1
ATOM 3315 O O . THR B 1 97 ? 4.523 8.594 -10.633 1 89.19 97 THR B O 1
ATOM 3318 N N . ASP B 1 98 ? 3.738 7.391 -8.922 1 93.69 98 ASP B N 1
ATOM 3319 C CA . ASP B 1 98 ? 4.324 8.289 -7.934 1 93.69 98 ASP B CA 1
ATOM 3320 C C . ASP B 1 98 ? 5.848 8.211 -7.953 1 93.69 98 ASP B C 1
ATOM 3322 O O . ASP B 1 98 ? 6.418 7.328 -8.594 1 93.69 98 ASP B O 1
ATOM 3326 N N . GLY B 1 99 ? 6.484 9.172 -7.273 1 93.75 99 GLY B N 1
ATOM 3327 C CA . GLY B 1 99 ? 7.938 9.258 -7.301 1 93.75 99 GLY B CA 1
ATOM 3328 C C . GLY B 1 99 ? 8.617 8.031 -6.723 1 93.75 99 GLY B C 1
ATOM 3329 O O . GLY B 1 99 ? 8.141 7.457 -5.738 1 93.75 99 GLY B O 1
ATOM 3330 N N . TYR B 1 100 ? 9.664 7.605 -7.324 1 94.38 100 TYR B N 1
ATOM 3331 C CA . TYR B 1 100 ? 10.445 6.473 -6.84 1 94.38 100 TYR B CA 1
ATOM 3332 C C . TYR B 1 100 ? 11.398 6.902 -5.734 1 94.38 100 TYR B C 1
ATOM 3334 O O . TYR B 1 100 ? 12.219 7.801 -5.93 1 94.38 100 TYR B O 1
ATOM 3342 N N . PRO B 1 101 ? 11.359 6.391 -4.621 1 94.19 101 PRO B N 1
ATOM 3343 C CA . PRO B 1 101 ? 12.172 6.812 -3.48 1 94.19 101 PRO B CA 1
ATOM 3344 C C . PRO B 1 101 ? 13.594 6.258 -3.533 1 94.19 101 PRO B C 1
ATOM 3346 O O . PRO B 1 101 ? 13.852 5.27 -4.227 1 94.19 101 PRO B O 1
ATOM 3349 N N . LYS B 1 102 ? 14.438 6.883 -2.76 1 94.06 102 LYS B N 1
ATOM 3350 C CA . LYS B 1 102 ? 15.812 6.391 -2.643 1 94.06 102 LYS B CA 1
ATOM 3351 C C . LYS B 1 102 ? 16 5.59 -1.357 1 94.06 102 LYS B C 1
ATOM 3353 O O . LYS B 1 102 ? 16.922 4.785 -1.253 1 94.06 102 LYS B O 1
ATOM 3358 N N . SER B 1 103 ? 15.133 5.793 -0.397 1 94.56 103 SER B N 1
ATOM 3359 C CA . SER B 1 103 ? 15.266 5.113 0.89 1 94.56 103 SER B CA 1
ATOM 3360 C C . SER B 1 103 ? 14.875 3.645 0.781 1 94.56 103 SER B C 1
ATOM 3362 O O . SER B 1 103 ? 14 3.283 -0.003 1 94.56 103 SER B O 1
ATOM 3364 N N . ALA B 1 104 ? 15.516 2.75 1.642 1 96.5 104 ALA B N 1
ATOM 3365 C CA . ALA B 1 104 ? 15.148 1.338 1.707 1 96.5 104 ALA B CA 1
ATOM 3366 C C . ALA B 1 104 ? 13.688 1.172 2.137 1 96.5 104 ALA B C 1
ATOM 3368 O O . ALA B 1 104 ? 12.961 0.345 1.582 1 96.5 104 ALA B O 1
ATOM 3369 N N . VAL B 1 105 ? 13.305 1.977 3.041 1 95.94 105 VAL B N 1
ATOM 3370 C CA . VAL B 1 105 ? 11.945 1.922 3.559 1 95.94 105 VAL B CA 1
ATOM 3371 C C . VAL B 1 105 ? 10.953 2.281 2.453 1 95.94 105 VAL B C 1
ATOM 3373 O O . VAL B 1 105 ? 9.977 1.562 2.225 1 95.94 105 VAL B O 1
ATOM 3376 N N . GLY B 1 106 ? 11.203 3.377 1.77 1 96.62 106 GLY B N 1
ATOM 3377 C CA . GLY B 1 106 ? 10.344 3.781 0.667 1 96.62 106 GLY B CA 1
ATOM 3378 C C . GLY B 1 106 ? 10.297 2.76 -0.454 1 96.62 106 GLY B C 1
ATOM 3379 O O . GLY B 1 106 ? 9.227 2.504 -1.018 1 96.62 106 GLY B O 1
ATOM 3380 N N . GLN B 1 107 ? 11.453 2.191 -0.74 1 97.56 107 GLN B N 1
ATOM 3381 C CA . GLN B 1 107 ? 11.5 1.229 -1.837 1 97.56 107 GLN B CA 1
ATOM 3382 C C . GLN B 1 107 ? 10.773 -0.061 -1.466 1 97.56 107 GLN B C 1
ATOM 3384 O O . GLN B 1 107 ? 10.164 -0.707 -2.322 1 97.56 107 GLN B O 1
ATOM 3389 N N . ALA B 1 108 ? 10.859 -0.466 -0.169 1 98 108 ALA B N 1
ATOM 3390 C CA . ALA B 1 108 ? 10.055 -1.599 0.278 1 98 108 ALA B CA 1
ATOM 3391 C C . ALA B 1 108 ? 8.57 -1.344 0.038 1 98 108 ALA B C 1
ATOM 3393 O O . ALA B 1 108 ? 7.859 -2.211 -0.479 1 98 108 ALA B O 1
ATOM 3394 N N . GLY B 1 109 ? 8.164 -0.177 0.344 1 97.5 109 GLY B N 1
ATOM 3395 C CA . GLY B 1 109 ? 6.781 0.206 0.115 1 97.5 109 GLY B CA 1
ATOM 3396 C C . GLY B 1 109 ? 6.406 0.232 -1.354 1 97.5 109 GLY B C 1
ATOM 3397 O O . GLY B 1 109 ? 5.277 -0.103 -1.719 1 97.5 109 GLY B O 1
ATOM 3398 N N . TYR B 1 110 ? 7.312 0.637 -2.174 1 97.81 110 TYR B N 1
ATOM 3399 C CA . TYR B 1 110 ? 7.078 0.763 -3.607 1 97.81 110 TYR B CA 1
ATOM 3400 C C . TYR B 1 110 ? 6.957 -0.608 -4.262 1 97.81 110 TYR B C 1
ATOM 3402 O O . TYR B 1 110 ? 6.121 -0.807 -5.148 1 97.81 110 TYR B O 1
ATOM 3410 N N . HIS B 1 111 ? 7.734 -1.606 -3.768 1 98.56 111 HIS B N 1
ATOM 3411 C CA . HIS B 1 111 ? 7.883 -2.85 -4.516 1 98.56 111 HIS B CA 1
ATOM 3412 C C . HIS B 1 111 ? 7.223 -4.016 -3.787 1 98.56 111 HIS B C 1
ATOM 3414 O O . HIS B 1 111 ? 7.215 -5.141 -4.289 1 98.56 111 HIS B O 1
ATOM 3420 N N . GLN B 1 112 ? 6.691 -3.85 -2.607 1 97.88 112 GLN B N 1
ATOM 3421 C CA . GLN B 1 112 ? 5.945 -4.879 -1.892 1 97.88 112 GLN B CA 1
ATOM 3422 C C . GLN B 1 112 ? 4.52 -4.418 -1.597 1 97.88 112 GLN B C 1
ATOM 3424 O O . GLN B 1 112 ? 4.312 -3.463 -0.844 1 97.88 112 GLN B O 1
ATOM 3429 N N . ALA B 1 113 ? 3.576 -5.16 -2.098 1 97.19 113 ALA B N 1
ATOM 3430 C CA . ALA B 1 113 ? 2.186 -4.715 -2.035 1 97.19 113 ALA B CA 1
ATOM 3431 C C . ALA B 1 113 ? 1.564 -5.047 -0.682 1 97.19 113 ALA B C 1
ATOM 3433 O O . ALA B 1 113 ? 0.504 -4.523 -0.333 1 97.19 113 ALA B O 1
ATOM 3434 N N . ASP B 1 114 ? 2.137 -5.883 0.04 1 97.19 114 ASP B N 1
ATOM 3435 C CA . ASP B 1 114 ? 1.534 -6.359 1.282 1 97.19 114 ASP B CA 1
ATOM 3436 C C . ASP B 1 114 ? 2.604 -6.816 2.271 1 97.19 114 ASP B C 1
ATOM 3438 O O . ASP B 1 114 ? 3.801 -6.668 2.014 1 97.19 114 ASP B O 1
ATOM 3442 N N . THR B 1 115 ? 2.195 -7.297 3.42 1 95.25 115 THR B N 1
ATOM 3443 C CA . THR B 1 115 ? 3.104 -7.742 4.473 1 95.25 115 THR B CA 1
ATOM 3444 C C . THR B 1 115 ? 3.381 -9.234 4.352 1 95.25 115 THR B C 1
ATOM 3446 O O . THR B 1 115 ? 4.129 -9.797 5.156 1 95.25 115 THR B O 1
ATOM 3449 N N . ALA B 1 116 ? 2.887 -9.867 3.279 1 95.81 116 ALA B N 1
ATOM 3450 C CA . ALA B 1 116 ? 2.998 -11.312 3.123 1 95.81 116 ALA B CA 1
ATOM 3451 C C . ALA B 1 116 ? 4.273 -11.688 2.373 1 95.81 116 ALA B C 1
ATOM 3453 O O . ALA B 1 116 ? 4.621 -12.867 2.271 1 95.81 116 ALA B O 1
ATOM 3454 N N . CYS B 1 117 ? 5.02 -10.719 1.964 1 96.38 117 CYS B N 1
ATOM 3455 C CA . CYS B 1 117 ? 6.25 -10.969 1.222 1 96.38 117 CYS B CA 1
ATOM 3456 C C . CYS B 1 117 ? 7.457 -10.406 1.963 1 96.38 117 CYS B C 1
ATOM 3458 O O . CYS B 1 117 ? 8.234 -9.633 1.4 1 96.38 117 CYS B O 1
ATOM 3460 N N . PRO B 1 118 ? 7.637 -10.836 3.172 1 96.69 118 PRO B N 1
ATOM 3461 C CA . PRO B 1 118 ? 8.883 -10.414 3.816 1 96.69 118 PRO B CA 1
ATOM 3462 C C . PRO B 1 118 ? 10.125 -10.906 3.072 1 96.69 118 PRO B C 1
ATOM 3464 O O . PRO B 1 118 ? 10.141 -12.023 2.551 1 96.69 118 PRO B O 1
ATOM 3467 N N . ILE B 1 119 ? 11.078 -10.062 2.988 1 97.94 119 ILE B N 1
ATOM 3468 C CA . ILE B 1 119 ? 12.328 -10.43 2.322 1 97.94 119 ILE B CA 1
ATOM 3469 C C . ILE B 1 119 ? 13.422 -10.648 3.363 1 97.94 119 ILE B C 1
ATOM 3471 O O . ILE B 1 119 ? 13.742 -9.742 4.145 1 97.94 119 ILE B O 1
ATOM 3475 N N . ALA B 1 120 ? 13.891 -11.828 3.416 1 96.06 120 ALA B N 1
ATOM 3476 C CA . ALA B 1 120 ? 14.977 -12.219 4.309 1 96.06 120 ALA B CA 1
ATOM 3477 C C . ALA B 1 120 ? 16.234 -12.562 3.52 1 96.06 120 ALA B C 1
ATOM 3479 O O . ALA B 1 120 ? 16.281 -12.414 2.297 1 96.06 120 ALA B O 1
ATOM 3480 N N . GLU B 1 121 ? 17.281 -12.906 4.223 1 94.94 121 GLU B N 1
ATOM 3481 C CA . GLU B 1 121 ? 18.594 -13.133 3.637 1 94.94 121 GLU B CA 1
ATOM 3482 C C . GLU B 1 121 ? 18.531 -14.148 2.502 1 94.94 121 GLU B C 1
ATOM 3484 O O . GLU B 1 121 ? 19.188 -13.984 1.475 1 94.94 121 GLU B O 1
ATOM 3489 N N . GLY B 1 122 ? 17.766 -15.156 2.551 1 97.31 122 GLY 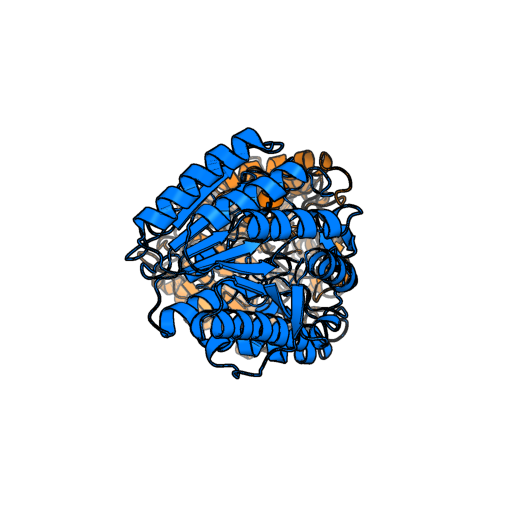B N 1
ATOM 3490 C CA . GLY B 1 122 ? 17.734 -16.234 1.581 1 97.31 122 GLY B CA 1
ATOM 3491 C C . GLY B 1 122 ? 16.672 -16.047 0.515 1 97.31 122 GLY B C 1
ATOM 3492 O O . GLY B 1 122 ? 16.562 -16.844 -0.42 1 97.31 122 GLY B O 1
ATOM 3493 N N . THR B 1 123 ? 15.945 -14.938 0.574 1 98.31 123 THR B N 1
ATOM 3494 C CA . THR B 1 123 ? 14.766 -14.773 -0.266 1 98.31 123 THR B CA 1
ATOM 3495 C C . THR B 1 123 ? 15.156 -14.656 -1.735 1 98.31 123 THR B C 1
ATOM 3497 O O . THR B 1 123 ? 14.633 -15.367 -2.586 1 98.31 123 THR B O 1
ATOM 3500 N N . TRP B 1 124 ? 16.125 -13.805 -2.041 1 98.5 124 TRP B N 1
ATOM 3501 C CA . TRP B 1 124 ? 16.5 -13.594 -3.436 1 98.5 124 TRP B CA 1
ATOM 3502 C C . TRP B 1 124 ? 17.016 -14.883 -4.066 1 98.5 124 TRP B C 1
ATOM 3504 O O . TRP B 1 124 ? 16.578 -15.266 -5.156 1 98.5 124 TRP B O 1
ATOM 3514 N N . GLU B 1 125 ? 17.891 -15.5 -3.354 1 98.56 125 GLU B N 1
ATOM 3515 C CA . GLU B 1 125 ? 18.469 -16.734 -3.891 1 98.56 125 GLU B CA 1
ATOM 3516 C C . GLU B 1 125 ? 17.375 -17.766 -4.168 1 98.56 125 GLU B C 1
ATOM 3518 O O . GLU B 1 125 ? 17.375 -18.391 -5.23 1 98.56 125 GLU B O 1
ATOM 3523 N N . ALA B 1 126 ? 16.5 -17.953 -3.238 1 98.75 126 ALA B N 1
ATOM 3524 C CA . ALA B 1 126 ? 15.414 -18.922 -3.404 1 98.75 126 ALA B CA 1
ATOM 3525 C C . ALA B 1 126 ? 14.516 -18.547 -4.578 1 98.75 126 ALA B C 1
ATOM 3527 O O . ALA B 1 126 ? 14.156 -19.391 -5.391 1 98.75 126 ALA B O 1
ATOM 3528 N N . ALA B 1 127 ? 14.156 -17.281 -4.664 1 98.88 127 ALA B N 1
ATOM 3529 C CA . ALA B 1 127 ? 13.281 -16.812 -5.738 1 98.88 127 ALA B CA 1
ATOM 3530 C C . ALA B 1 127 ? 13.945 -17 -7.102 1 98.88 127 ALA B C 1
ATOM 3532 O O . ALA B 1 127 ? 13.289 -17.391 -8.07 1 98.88 127 ALA B O 1
ATOM 3533 N N . TYR B 1 128 ? 15.227 -16.688 -7.156 1 98.88 128 TYR B N 1
ATOM 3534 C CA . TYR B 1 128 ? 15.984 -16.844 -8.391 1 98.88 128 TYR B CA 1
ATOM 3535 C C . TYR B 1 128 ? 15.938 -18.297 -8.875 1 98.88 128 TYR B C 1
ATOM 3537 O O . TYR B 1 128 ? 15.641 -18.562 -10.039 1 98.88 128 TYR B O 1
ATOM 3545 N N . TRP B 1 129 ? 16.156 -19.156 -8 1 98.88 129 TRP B N 1
ATOM 3546 C CA . TRP B 1 129 ? 16.234 -20.562 -8.398 1 98.88 129 TRP B CA 1
ATOM 3547 C C . TRP B 1 129 ? 14.836 -21.141 -8.609 1 98.88 129 TRP B C 1
ATOM 3549 O O . TRP B 1 129 ? 14.656 -22.094 -9.375 1 98.88 129 TRP B O 1
ATOM 3559 N N . SER B 1 130 ? 13.844 -20.594 -7.91 1 98.81 130 SER B N 1
ATOM 3560 C CA . SER B 1 130 ? 12.461 -20.906 -8.258 1 98.81 130 SER B CA 1
ATOM 3561 C C . SER B 1 130 ? 12.164 -20.547 -9.711 1 98.81 130 SER B C 1
ATOM 3563 O O . SER B 1 130 ? 11.609 -21.375 -10.445 1 98.81 130 SER B O 1
ATOM 3565 N N . ALA B 1 131 ? 12.57 -19.391 -10.117 1 98.88 131 ALA B N 1
ATOM 3566 C CA . ALA B 1 131 ? 12.383 -18.938 -11.492 1 98.88 131 ALA B CA 1
ATOM 3567 C C . ALA B 1 131 ? 13.188 -19.797 -12.469 1 98.88 131 ALA B C 1
ATOM 3569 O O . ALA B 1 131 ? 12.695 -20.141 -13.547 1 98.88 131 ALA B O 1
ATOM 3570 N N . GLN B 1 132 ? 14.422 -20.109 -12.094 1 98.94 132 GLN B N 1
ATOM 3571 C CA . GLN B 1 132 ? 15.242 -20.969 -12.945 1 98.94 132 GLN B CA 1
ATOM 3572 C C . GLN B 1 132 ? 14.602 -22.328 -13.141 1 98.94 132 GLN B C 1
ATOM 3574 O O . GLN B 1 132 ? 14.734 -22.938 -14.211 1 98.94 132 GLN B O 1
ATOM 3579 N N . SER B 1 133 ? 13.961 -22.812 -12.109 1 98.94 133 SER B N 1
ATOM 3580 C CA . SER B 1 133 ? 13.234 -24.078 -12.242 1 98.94 133 SER B CA 1
ATOM 3581 C C . SER B 1 133 ? 12.117 -23.969 -13.273 1 98.94 133 SER B C 1
ATOM 3583 O O . SER B 1 133 ? 11.93 -24.859 -14.094 1 98.94 133 SER B O 1
ATOM 3585 N N . ALA B 1 134 ? 11.383 -22.875 -13.25 1 98.94 134 ALA B N 1
ATOM 3586 C CA . ALA B 1 134 ? 10.32 -22.641 -14.227 1 98.94 134 ALA B CA 1
ATOM 3587 C C . ALA B 1 134 ? 10.883 -22.516 -15.633 1 98.94 134 ALA B C 1
ATOM 3589 O O . ALA B 1 134 ? 10.312 -23.047 -16.594 1 98.94 134 ALA B O 1
ATOM 3590 N N . ILE B 1 135 ? 12 -21.812 -15.781 1 98.88 135 ILE B N 1
ATOM 3591 C CA . ILE B 1 135 ? 12.672 -21.656 -17.062 1 98.88 135 ILE B CA 1
ATOM 3592 C C . ILE B 1 135 ? 13.086 -23.016 -17.594 1 98.88 135 ILE B C 1
ATOM 3594 O O . ILE B 1 135 ? 12.859 -23.328 -18.766 1 98.88 135 ILE B O 1
ATOM 3598 N N . THR B 1 136 ? 13.68 -23.828 -16.703 1 98.94 136 THR B N 1
ATOM 3599 C CA . THR B 1 136 ? 14.094 -25.156 -17.109 1 98.94 136 THR B CA 1
ATOM 3600 C C . THR B 1 136 ? 12.891 -26 -17.5 1 98.94 136 THR B C 1
ATOM 3602 O O . THR B 1 136 ? 12.961 -26.797 -18.453 1 98.94 136 THR B O 1
ATOM 3605 N N . GLY B 1 137 ? 11.789 -25.906 -16.766 1 98.94 137 GLY B N 1
ATOM 3606 C CA . GLY B 1 137 ? 10.555 -26.562 -17.172 1 98.94 137 GLY B CA 1
ATOM 3607 C C . GLY B 1 137 ? 10.117 -26.188 -18.578 1 98.94 137 GLY B C 1
ATOM 3608 O O . GLY B 1 137 ? 9.75 -27.047 -19.375 1 98.94 137 GLY B O 1
ATOM 3609 N N . ALA B 1 138 ? 10.125 -24.891 -18.891 1 98.94 138 ALA B N 1
ATOM 3610 C CA . ALA B 1 138 ? 9.789 -24.422 -20.219 1 98.94 138 ALA B CA 1
ATOM 3611 C C . ALA B 1 138 ? 10.734 -25 -21.266 1 98.94 138 ALA B C 1
ATOM 3613 O O . ALA B 1 138 ? 10.297 -25.391 -22.359 1 98.94 138 ALA B O 1
ATOM 3614 N N . ASP B 1 139 ? 12.031 -25.031 -20.953 1 98.88 139 ASP B N 1
ATOM 3615 C CA . ASP B 1 139 ? 13.023 -25.594 -21.859 1 98.88 139 ASP B CA 1
ATOM 3616 C C . ASP B 1 139 ? 12.734 -27.062 -22.172 1 98.88 139 ASP B C 1
ATOM 3618 O O . ASP B 1 139 ? 12.93 -27.516 -23.297 1 98.88 139 ASP B O 1
ATOM 3622 N N . LEU B 1 140 ? 12.328 -27.812 -21.141 1 98.81 140 LEU B N 1
ATOM 3623 C CA . LEU B 1 140 ? 11.961 -29.203 -21.359 1 98.81 140 LEU B CA 1
ATOM 3624 C C . LEU B 1 140 ? 10.852 -29.312 -22.406 1 98.81 140 LEU B C 1
ATOM 3626 O O . LEU B 1 140 ? 10.906 -30.172 -23.281 1 98.81 140 LEU B O 1
ATOM 3630 N N . ILE B 1 141 ? 9.844 -28.438 -22.297 1 98.75 141 ILE B N 1
ATOM 3631 C CA . ILE B 1 141 ? 8.734 -28.438 -23.25 1 98.75 141 ILE B CA 1
ATOM 3632 C C . ILE B 1 141 ? 9.258 -28.078 -24.641 1 98.75 141 ILE B C 1
ATOM 3634 O O . ILE B 1 141 ? 8.891 -28.719 -25.625 1 98.75 141 ILE B O 1
ATOM 3638 N N . ILE B 1 142 ? 10.109 -27.062 -24.734 1 98.5 142 ILE B N 1
ATOM 3639 C CA . ILE B 1 142 ? 10.695 -26.625 -26 1 98.5 142 ILE B CA 1
ATOM 3640 C C . ILE B 1 142 ? 11.469 -27.766 -26.641 1 98.5 142 ILE B C 1
ATOM 3642 O O . ILE B 1 142 ? 11.461 -27.922 -27.859 1 98.5 142 ILE B O 1
ATOM 3646 N N . GLN B 1 143 ? 12.07 -28.594 -25.828 1 98.25 143 GLN B N 1
ATOM 3647 C CA . GLN B 1 143 ? 12.906 -29.703 -26.297 1 98.25 143 GLN B CA 1
ATOM 3648 C C . GLN B 1 143 ? 12.062 -30.922 -26.625 1 98.25 143 GLN B C 1
ATOM 3650 O O . GLN B 1 143 ? 12.602 -31.953 -27.047 1 98.25 143 GLN B O 1
ATOM 3655 N N . GLY B 1 144 ? 10.758 -30.859 -26.391 1 97.88 144 GLY B N 1
ATOM 3656 C CA . GLY B 1 144 ? 9.914 -31.906 -26.953 1 97.88 144 GLY B CA 1
ATOM 3657 C C . GLY B 1 144 ? 9.117 -32.656 -25.891 1 97.88 144 GLY B C 1
ATOM 3658 O O . GLY B 1 144 ? 8.281 -33.5 -26.219 1 97.88 144 GLY B O 1
ATOM 3659 N N . GLU B 1 145 ? 9.367 -32.406 -24.609 1 97.94 145 GLU B N 1
ATOM 3660 C CA . GLU B 1 145 ? 8.555 -33.031 -23.578 1 97.94 145 GLU B CA 1
ATOM 3661 C C . GLU B 1 145 ? 7.098 -32.594 -23.688 1 97.94 145 GLU B C 1
ATOM 3663 O O . GLU B 1 145 ? 6.805 -31.422 -23.969 1 97.94 145 GLU B O 1
ATOM 3668 N N . ARG B 1 146 ? 6.219 -33.531 -23.484 1 97.31 146 ARG B N 1
ATOM 3669 C CA . ARG B 1 146 ? 4.789 -33.25 -23.594 1 97.31 146 ARG B CA 1
ATOM 3670 C C . ARG B 1 146 ? 4.266 -32.625 -22.297 1 97.31 146 ARG B C 1
ATOM 3672 O O . ARG B 1 146 ? 3.244 -31.922 -22.312 1 97.31 146 ARG B O 1
ATOM 3679 N N . SER B 1 147 ? 4.926 -32.938 -21.172 1 98.5 147 SER B N 1
ATOM 3680 C CA . SER B 1 147 ? 4.539 -32.344 -19.891 1 98.5 147 SER B CA 1
ATOM 3681 C C . SER B 1 147 ? 5.715 -32.344 -18.922 1 98.5 147 SER B C 1
ATOM 3683 O O . SER B 1 147 ? 6.68 -33.094 -19.078 1 98.5 147 SER B O 1
ATOM 3685 N N . ALA B 1 148 ? 5.676 -31.438 -18.016 1 98.81 148 ALA B N 1
ATOM 3686 C CA . ALA B 1 148 ? 6.633 -31.328 -16.922 1 98.81 148 ALA B CA 1
ATOM 3687 C C . ALA B 1 148 ? 6.008 -30.656 -15.703 1 98.81 148 ALA B C 1
ATOM 3689 O O . ALA B 1 148 ? 4.988 -29.969 -15.82 1 98.81 148 ALA B O 1
ATOM 3690 N N . TYR B 1 149 ? 6.559 -30.953 -14.555 1 98.94 149 TYR B N 1
ATOM 3691 C CA . TYR B 1 149 ? 6.164 -30.328 -13.297 1 98.94 149 TYR B CA 1
ATOM 3692 C C . TYR B 1 149 ? 7.324 -29.547 -12.695 1 98.94 149 TYR B C 1
ATOM 3694 O O . TYR B 1 149 ? 8.453 -30.047 -12.625 1 98.94 149 TYR B O 1
ATOM 3702 N N . VAL B 1 150 ? 7.047 -28.328 -12.375 1 98.94 150 VAL B N 1
ATOM 3703 C CA . VAL B 1 150 ? 8.039 -27.484 -11.727 1 98.94 150 VAL B CA 1
ATOM 3704 C C . VAL B 1 150 ? 7.621 -27.203 -10.281 1 98.94 150 VAL B C 1
ATOM 3706 O O . VAL B 1 150 ? 6.555 -26.641 -10.039 1 98.94 150 VAL B O 1
ATOM 3709 N N . LEU B 1 151 ? 8.438 -27.672 -9.328 1 98.81 151 LEU B N 1
ATOM 3710 C CA . LEU B 1 151 ? 8.258 -27.297 -7.934 1 98.81 151 LEU B CA 1
ATOM 3711 C C . LEU B 1 151 ? 8.922 -25.953 -7.641 1 98.81 151 LEU B C 1
ATOM 3713 O O . LEU B 1 151 ? 10.102 -25.906 -7.285 1 98.81 151 LEU B O 1
ATOM 3717 N N . SER B 1 152 ? 8.086 -24.922 -7.711 1 98.25 152 SER B N 1
ATOM 3718 C CA . SER B 1 152 ? 8.547 -23.562 -7.488 1 98.25 152 SER B CA 1
ATOM 3719 C C . SER B 1 152 ? 8.18 -23.062 -6.094 1 98.25 152 SER B C 1
ATOM 3721 O O . SER B 1 152 ? 7.004 -23.109 -5.711 1 98.25 152 SER B O 1
ATOM 3723 N N . ARG B 1 153 ? 9.07 -22.625 -5.383 1 97.69 153 ARG B N 1
ATOM 3724 C CA . ARG B 1 153 ? 8.953 -21.938 -4.102 1 97.69 153 ARG B CA 1
ATOM 3725 C C . ARG B 1 153 ? 10.062 -20.906 -3.934 1 97.69 153 ARG B C 1
ATOM 3727 O O . ARG B 1 153 ? 11.242 -21.25 -3.934 1 97.69 153 ARG B O 1
ATOM 3734 N N . PRO B 1 154 ? 9.781 -19.719 -3.615 1 98 154 PRO B N 1
ATOM 3735 C CA . PRO B 1 154 ? 8.438 -19.172 -3.428 1 98 154 PRO B CA 1
ATOM 3736 C C . PRO B 1 154 ? 7.602 -19.203 -4.707 1 98 154 PRO B C 1
ATOM 3738 O O . PRO B 1 154 ? 8.156 -19.297 -5.805 1 98 154 PRO B O 1
ATOM 3741 N N . PRO B 1 155 ? 6.246 -19.281 -4.547 1 98.25 155 PRO B N 1
ATOM 3742 C CA . PRO B 1 155 ? 5.363 -19.172 -5.711 1 98.25 155 PRO B CA 1
ATOM 3743 C C . PRO B 1 155 ? 5.477 -17.828 -6.418 1 98.25 155 PRO B C 1
ATOM 3745 O O . PRO B 1 155 ? 6.254 -16.969 -6 1 98.25 155 PRO B O 1
ATOM 3748 N N . GLY B 1 156 ? 4.676 -17.656 -7.547 1 98.69 156 GLY B N 1
ATOM 3749 C CA . GLY B 1 156 ? 5.047 -16.484 -8.328 1 98.69 156 GLY B CA 1
ATOM 3750 C C . GLY B 1 156 ? 3.85 -15.734 -8.867 1 98.69 156 GLY B C 1
ATOM 3751 O O . GLY B 1 156 ? 3.971 -14.57 -9.273 1 98.69 156 GLY B O 1
ATOM 3752 N N . HIS B 1 157 ? 2.607 -16.234 -8.867 1 98.69 157 HIS B N 1
ATOM 3753 C CA . HIS B 1 157 ? 1.542 -15.727 -9.727 1 98.69 157 HIS B CA 1
ATOM 3754 C C . HIS B 1 157 ? 0.994 -14.406 -9.219 1 98.69 157 HIS B C 1
ATOM 3756 O O . HIS B 1 157 ? 0.285 -13.695 -9.945 1 98.69 157 HIS B O 1
ATOM 3762 N N . HIS B 1 158 ? 1.376 -13.969 -8.023 1 98.75 158 HIS B N 1
ATOM 3763 C CA . HIS B 1 158 ? 0.964 -12.664 -7.516 1 98.75 158 HIS B CA 1
ATOM 3764 C C . HIS B 1 158 ? 1.997 -11.594 -7.852 1 98.75 158 HIS B C 1
ATOM 3766 O O . HIS B 1 158 ? 1.735 -10.398 -7.684 1 98.75 158 HIS B O 1
ATOM 3772 N N . ALA B 1 159 ? 3.17 -11.938 -8.289 1 98.75 159 ALA B N 1
ATOM 3773 C CA . ALA B 1 159 ? 4.23 -10.977 -8.562 1 98.75 159 ALA B CA 1
ATOM 3774 C C . ALA B 1 159 ? 3.996 -10.266 -9.891 1 98.75 159 ALA B C 1
ATOM 3776 O O . ALA B 1 159 ? 3.949 -10.898 -10.945 1 98.75 159 ALA B O 1
ATOM 3777 N N . PHE B 1 160 ? 3.818 -8.922 -9.836 1 98.5 160 PHE B N 1
ATOM 3778 C CA . PHE B 1 160 ? 3.803 -8.102 -11.039 1 98.5 160 PHE B CA 1
ATOM 3779 C C . PHE B 1 160 ? 5.207 -7.934 -11.602 1 98.5 160 PHE B C 1
ATOM 3781 O O . PHE B 1 160 ? 6.141 -8.617 -11.172 1 98.5 160 PHE B O 1
ATOM 3788 N N . GLY B 1 161 ? 5.312 -7.133 -12.68 1 98.06 161 GLY B N 1
ATOM 3789 C CA . GLY B 1 161 ? 6.625 -6.855 -13.25 1 98.06 161 GLY B CA 1
ATOM 3790 C C . GLY B 1 161 ? 7.555 -6.141 -12.289 1 98.06 161 GLY B C 1
ATOM 3791 O O . GLY B 1 161 ? 8.773 -6.27 -12.383 1 98.06 161 GLY B O 1
ATOM 3792 N N . ASP B 1 162 ? 6.949 -5.391 -11.281 1 98.12 162 ASP B N 1
ATOM 3793 C CA . ASP B 1 162 ? 7.793 -4.617 -10.375 1 98.12 162 ASP B CA 1
ATOM 3794 C C . ASP B 1 162 ? 7.203 -4.582 -8.969 1 98.12 162 ASP B C 1
ATOM 3796 O O . ASP B 1 162 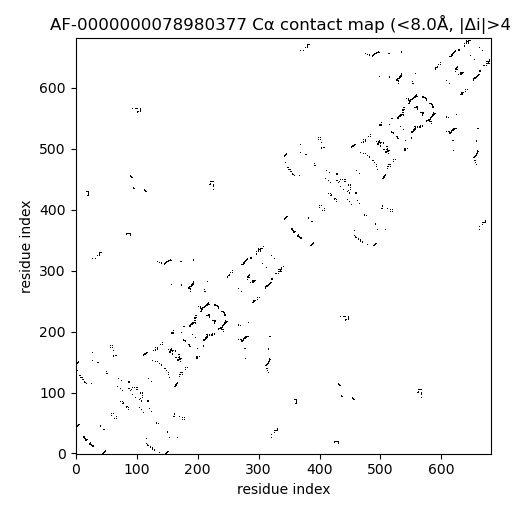? 7.445 -3.639 -8.211 1 98.12 162 ASP B O 1
ATOM 3800 N N . LEU B 1 163 ? 6.398 -5.535 -8.641 1 98.31 163 LEU B N 1
ATOM 3801 C CA . LEU B 1 163 ? 5.676 -5.52 -7.375 1 98.31 163 LEU B CA 1
ATOM 3802 C C . LEU B 1 163 ? 5.488 -6.934 -6.836 1 98.31 163 LEU B C 1
ATOM 3804 O O . LEU B 1 163 ? 4.871 -7.773 -7.492 1 98.31 163 LEU B O 1
ATOM 3808 N N . ALA B 1 164 ? 6.012 -7.184 -5.656 1 98.56 164 ALA B N 1
ATOM 3809 C CA . ALA B 1 164 ? 5.809 -8.453 -4.961 1 98.56 164 ALA B CA 1
ATOM 3810 C C . ALA B 1 164 ? 4.5 -8.445 -4.176 1 98.56 164 ALA B C 1
ATOM 3812 O O . ALA B 1 164 ? 3.986 -7.383 -3.822 1 98.56 164 ALA B O 1
ATOM 3813 N N . GLY B 1 165 ? 3.951 -9.578 -3.938 1 97.69 165 GLY B N 1
ATOM 3814 C CA . GLY B 1 165 ? 2.746 -9.727 -3.139 1 97.69 165 GLY B CA 1
ATOM 3815 C C . GLY B 1 165 ? 2.32 -11.172 -2.959 1 97.69 165 GLY B C 1
ATOM 3816 O O . GLY B 1 165 ? 2.678 -12.031 -3.766 1 97.69 165 GLY B O 1
ATOM 3817 N N . GLY B 1 166 ? 1.576 -11.461 -1.94 1 96.88 166 GLY B N 1
ATOM 3818 C CA . GLY B 1 166 ? 1.027 -12.789 -1.743 1 96.88 166 GLY B CA 1
ATOM 3819 C C . GLY B 1 166 ? 2.076 -13.883 -1.821 1 96.88 166 GLY B C 1
ATOM 3820 O O . GLY B 1 166 ? 1.929 -14.836 -2.588 1 96.88 166 GLY B O 1
ATOM 3821 N N . PHE B 1 167 ? 3.184 -13.68 -1.207 1 97.5 167 PHE B N 1
ATOM 3822 C CA . PHE B 1 167 ? 4.27 -14.641 -1.068 1 97.5 167 PHE B CA 1
ATOM 3823 C C . PHE B 1 167 ? 5.07 -14.742 -2.361 1 97.5 167 PHE B C 1
ATOM 3825 O O . PHE B 1 167 ? 5.957 -15.594 -2.482 1 97.5 167 PHE B O 1
ATOM 3832 N N . CYS B 1 168 ? 4.762 -13.938 -3.375 1 98.62 168 CYS B N 1
ATOM 3833 C CA . CYS B 1 168 ? 5.348 -14.062 -4.707 1 98.62 168 CYS B CA 1
ATOM 3834 C C . CYS B 1 168 ? 6.305 -12.906 -4.988 1 98.62 168 CYS B C 1
ATOM 3836 O O . CYS B 1 168 ? 5.949 -11.742 -4.809 1 98.62 168 CYS B O 1
ATOM 3838 N N . PHE B 1 169 ? 7.508 -13.242 -5.477 1 98.81 169 PHE B N 1
ATOM 3839 C CA . PHE B 1 169 ? 8.547 -12.25 -5.742 1 98.81 169 PHE B CA 1
ATOM 3840 C C . PHE B 1 169 ? 8.875 -12.195 -7.23 1 98.81 169 PHE B C 1
ATOM 3842 O O . PHE B 1 169 ? 9.039 -11.109 -7.789 1 98.81 169 PHE B O 1
ATOM 3849 N N . LEU B 1 170 ? 9.055 -13.305 -7.844 1 98.94 170 LEU B N 1
ATOM 3850 C CA . LEU B 1 170 ? 9.188 -13.461 -9.289 1 98.94 170 LEU B CA 1
ATOM 3851 C C . LEU B 1 170 ? 8.047 -14.305 -9.852 1 98.94 170 LEU B C 1
ATOM 3853 O O . LEU B 1 170 ? 7.59 -15.25 -9.203 1 98.94 170 LEU B O 1
ATOM 3857 N N . ASN B 1 171 ? 7.562 -13.906 -11.016 1 98.94 171 ASN B N 1
ATOM 3858 C CA . ASN B 1 171 ? 6.395 -14.578 -11.57 1 98.94 171 ASN B CA 1
ATOM 3859 C C . ASN B 1 171 ? 6.793 -15.805 -12.383 1 98.94 171 ASN B C 1
ATOM 3861 O O . ASN B 1 171 ? 6.945 -15.727 -13.602 1 98.94 171 ASN B O 1
ATOM 3865 N N . ASN B 1 172 ? 6.871 -16.906 -11.758 1 98.88 172 ASN B N 1
ATOM 3866 C CA . ASN B 1 172 ? 7.41 -18.141 -12.32 1 98.88 172 ASN B CA 1
ATOM 3867 C C . ASN B 1 172 ? 6.617 -18.594 -13.547 1 98.88 172 ASN B C 1
ATOM 3869 O O . ASN B 1 172 ? 7.195 -18.875 -14.594 1 98.88 172 ASN B O 1
ATOM 3873 N N . SER B 1 173 ? 5.289 -18.656 -13.461 1 98.88 173 SER B N 1
ATOM 3874 C CA . SER B 1 173 ? 4.449 -19.078 -14.578 1 98.88 173 SER B CA 1
ATOM 3875 C C . SER B 1 173 ? 4.59 -18.125 -15.766 1 98.88 173 SER B C 1
ATOM 3877 O O . SER B 1 173 ? 4.672 -18.578 -16.906 1 98.88 173 SER B O 1
ATOM 3879 N N . ALA B 1 174 ? 4.637 -16.844 -15.461 1 98.94 174 ALA B N 1
ATOM 3880 C CA . ALA B 1 174 ? 4.785 -15.859 -16.531 1 98.94 174 ALA B CA 1
ATOM 3881 C C . ALA B 1 174 ? 6.152 -15.969 -17.188 1 98.94 174 ALA B C 1
ATOM 3883 O O . ALA B 1 174 ? 6.266 -15.859 -18.406 1 98.94 174 ALA B O 1
ATOM 3884 N N . ILE B 1 175 ? 7.168 -16.156 -16.375 1 98.94 175 ILE B N 1
ATOM 3885 C CA . ILE B 1 175 ? 8.523 -16.297 -16.891 1 98.94 175 ILE B CA 1
ATOM 3886 C C . ILE B 1 175 ? 8.594 -17.516 -17.812 1 98.94 175 ILE B C 1
ATOM 3888 O O . ILE B 1 175 ? 9.172 -17.438 -18.906 1 98.94 175 ILE B O 1
ATOM 3892 N N . ALA B 1 176 ? 8.016 -18.578 -17.406 1 98.94 176 ALA B N 1
ATOM 3893 C CA . ALA B 1 176 ? 7.969 -19.781 -18.25 1 98.94 176 ALA B CA 1
ATOM 3894 C C . ALA B 1 176 ? 7.219 -19.5 -19.547 1 98.94 176 ALA B C 1
ATOM 3896 O O . ALA B 1 176 ? 7.684 -19.859 -20.625 1 98.94 176 ALA B O 1
ATOM 3897 N N . ALA B 1 177 ? 6.051 -18.844 -19.453 1 98.94 177 ALA B N 1
ATOM 3898 C CA . ALA B 1 177 ? 5.25 -18.531 -20.625 1 98.94 177 ALA B CA 1
ATOM 3899 C C . ALA B 1 177 ? 6.023 -17.641 -21.594 1 98.94 177 ALA B C 1
ATOM 3901 O O . ALA B 1 177 ? 5.984 -17.859 -22.812 1 98.94 177 ALA B O 1
ATOM 3902 N N . GLU B 1 178 ? 6.699 -16.672 -21.031 1 98.75 178 GLU B N 1
ATOM 3903 C CA . GLU B 1 178 ? 7.492 -15.773 -21.859 1 98.75 178 GLU B CA 1
ATOM 3904 C C . GLU B 1 178 ? 8.625 -16.516 -22.562 1 98.75 178 GLU B C 1
ATOM 3906 O O . GLU B 1 178 ? 8.945 -16.234 -23.719 1 98.75 178 GLU B O 1
ATOM 3911 N N . ARG B 1 179 ? 9.242 -17.438 -21.844 1 98.5 179 ARG B N 1
ATOM 3912 C CA . ARG B 1 179 ? 10.289 -18.281 -22.438 1 98.5 179 ARG B CA 1
ATOM 3913 C C . ARG B 1 179 ? 9.742 -19.109 -23.594 1 98.5 179 ARG B C 1
ATOM 3915 O O . ARG B 1 179 ? 10.391 -19.203 -24.641 1 98.5 179 ARG B O 1
ATOM 3922 N N . LEU B 1 180 ? 8.617 -19.688 -23.453 1 98.81 180 LEU B N 1
ATOM 3923 C CA . LEU B 1 180 ? 7.953 -20.469 -24.5 1 98.81 180 LEU B CA 1
ATOM 3924 C C . LEU B 1 180 ? 7.559 -19.594 -25.672 1 98.81 180 LEU B C 1
ATOM 3926 O O . LEU B 1 180 ? 7.75 -19.984 -26.828 1 98.81 180 LEU B O 1
ATOM 3930 N N . ARG B 1 181 ? 7.027 -18.406 -25.375 1 98.44 181 ARG B N 1
ATOM 3931 C CA . ARG B 1 181 ? 6.664 -17.453 -26.406 1 98.44 181 ARG B CA 1
ATOM 3932 C C . ARG B 1 181 ? 7.871 -17.078 -27.25 1 98.44 181 ARG B C 1
ATOM 3934 O O . ARG B 1 181 ? 7.793 -17.062 -28.484 1 98.44 181 ARG B O 1
ATOM 3941 N N . ALA B 1 182 ? 8.977 -16.828 -26.594 1 96.62 182 ALA B N 1
ATOM 3942 C CA . ALA B 1 182 ? 10.203 -16.438 -27.266 1 96.62 182 ALA B CA 1
ATOM 3943 C C . ALA B 1 182 ? 10.711 -17.547 -28.172 1 96.62 182 ALA B C 1
ATOM 3945 O O . ALA B 1 182 ? 11.391 -17.297 -29.172 1 96.62 182 ALA B O 1
ATOM 3946 N N . ALA B 1 183 ? 10.375 -18.734 -27.875 1 97.56 183 ALA B N 1
ATOM 3947 C CA . ALA B 1 183 ? 10.789 -19.891 -28.672 1 97.56 183 ALA B CA 1
ATOM 3948 C C . ALA B 1 183 ? 9.828 -20.141 -29.828 1 97.56 183 ALA B C 1
ATOM 3950 O O . ALA B 1 183 ? 9.992 -21.094 -30.594 1 97.56 183 ALA B O 1
ATOM 3951 N N . GLY B 1 184 ? 8.797 -19.375 -29.969 1 95.88 184 GLY B N 1
ATOM 3952 C CA . GLY B 1 184 ? 7.926 -19.438 -31.125 1 95.88 184 GLY B CA 1
ATOM 3953 C C . GLY B 1 184 ? 6.609 -20.141 -30.859 1 95.88 184 GLY B C 1
ATOM 3954 O O . GLY B 1 184 ? 5.824 -20.391 -31.766 1 95.88 184 GLY B O 1
ATOM 3955 N N . LEU B 1 185 ? 6.398 -20.391 -29.609 1 96.56 185 LEU B N 1
ATOM 3956 C CA . LEU B 1 185 ? 5.121 -20.984 -29.25 1 96.56 185 LEU B CA 1
ATOM 3957 C C . LEU B 1 185 ? 4.105 -19.922 -28.859 1 96.56 185 LEU B C 1
ATOM 3959 O O . LEU B 1 185 ? 4.453 -18.75 -28.734 1 96.56 185 LEU B O 1
ATOM 3963 N N . ARG B 1 186 ? 2.844 -20.234 -28.812 1 97.31 186 ARG B N 1
ATOM 3964 C CA . ARG B 1 186 ? 1.754 -19.344 -28.422 1 97.31 186 ARG B CA 1
ATOM 3965 C C . ARG B 1 186 ? 1.142 -19.766 -27.094 1 97.31 186 ARG B C 1
ATOM 3967 O O . ARG B 1 186 ? 0.113 -20.453 -27.062 1 97.31 186 ARG B O 1
ATOM 3974 N N . PRO B 1 187 ? 1.778 -19.375 -26.016 1 98.75 187 PRO B N 1
ATOM 3975 C CA . PRO B 1 187 ? 1.397 -19.906 -24.703 1 98.75 187 PRO B CA 1
ATOM 3976 C C . PRO B 1 187 ? 0.139 -19.25 -24.141 1 98.75 187 PRO B C 1
ATOM 3978 O O . PRO B 1 187 ? -0.086 -18.062 -24.344 1 98.75 187 PRO B O 1
ATOM 3981 N N . ALA B 1 188 ? -0.662 -20.031 -23.453 1 98.88 188 ALA B N 1
ATOM 3982 C CA . ALA B 1 188 ? -1.684 -19.578 -22.516 1 98.88 188 ALA B CA 1
ATOM 3983 C C . ALA B 1 188 ? -1.322 -19.984 -21.078 1 98.88 188 ALA B C 1
ATOM 3985 O O . ALA B 1 188 ? -0.656 -21 -20.859 1 98.88 188 ALA B O 1
ATOM 3986 N N . ILE B 1 189 ? -1.667 -19.125 -20.188 1 98.94 189 ILE B N 1
ATOM 3987 C CA . ILE B 1 189 ? -1.534 -19.438 -18.766 1 98.94 189 ILE B CA 1
ATOM 3988 C C . ILE B 1 189 ? -2.914 -19.672 -18.156 1 98.94 189 ILE B C 1
ATOM 3990 O O . ILE B 1 189 ? -3.801 -18.828 -18.281 1 98.94 189 ILE B O 1
ATOM 3994 N N . LEU B 1 190 ? -3.143 -20.812 -17.641 1 98.94 190 LEU B N 1
ATOM 3995 C CA . LEU B 1 190 ? -4.328 -21.109 -16.844 1 98.94 190 LEU B CA 1
ATOM 3996 C C . LEU B 1 190 ? -3.98 -21.203 -15.359 1 98.94 190 LEU B C 1
ATOM 3998 O O . LEU B 1 190 ? -3.248 -22.094 -14.938 1 98.94 190 LEU B O 1
ATOM 4002 N N . ASP B 1 191 ? -4.461 -20.234 -14.609 1 98.94 191 ASP B N 1
ATOM 4003 C CA . ASP B 1 191 ? -4.254 -20.172 -13.172 1 98.94 191 ASP B CA 1
ATOM 4004 C C . ASP B 1 191 ? -5.41 -20.828 -12.422 1 98.94 191 ASP B C 1
ATOM 4006 O O . ASP B 1 191 ? -6.551 -20.375 -12.5 1 98.94 191 ASP B O 1
ATOM 4010 N N . ILE B 1 192 ? -5.125 -21.906 -11.703 1 98.81 192 ILE B N 1
ATOM 4011 C CA . ILE B 1 192 ? -6.191 -22.625 -11.008 1 98.81 192 ILE B CA 1
ATOM 4012 C C . ILE B 1 192 ? -5.992 -22.5 -9.5 1 98.81 192 ILE B C 1
ATOM 4014 O O . ILE B 1 192 ? -6.527 -23.297 -8.727 1 98.81 192 ILE B O 1
ATOM 4018 N N . ASP B 1 193 ? -5.07 -21.625 -9.062 1 98.5 193 ASP B N 1
ATOM 4019 C CA . ASP B 1 193 ? -4.969 -21.25 -7.66 1 98.5 193 ASP B CA 1
ATOM 4020 C C . ASP B 1 193 ? -6.262 -20.594 -7.164 1 98.5 193 ASP B C 1
ATOM 4022 O O . ASP B 1 193 ? -6.93 -19.891 -7.914 1 98.5 193 ASP B O 1
ATOM 4026 N N . VAL B 1 194 ? -6.555 -20.797 -5.879 1 98.56 194 VAL B N 1
ATOM 4027 C CA . VAL B 1 194 ? -7.797 -20.281 -5.316 1 98.56 194 VAL B CA 1
ATOM 4028 C C . VAL B 1 194 ? -7.793 -18.75 -5.363 1 98.56 194 VAL B C 1
ATOM 4030 O O . VAL B 1 194 ? -8.852 -18.125 -5.469 1 98.56 194 VAL B O 1
ATOM 4033 N N . HIS B 1 195 ? -6.641 -18.172 -5.176 1 98.31 195 HIS B N 1
ATOM 4034 C CA . HIS B 1 195 ? -6.469 -16.734 -5.289 1 98.31 195 HIS B CA 1
ATOM 4035 C C . HIS B 1 195 ? -6.148 -16.328 -6.723 1 98.31 195 HIS B C 1
ATOM 4037 O O . HIS B 1 195 ? -5.383 -17 -7.41 1 98.31 195 HIS B O 1
ATOM 4043 N N . HIS B 1 196 ? -6.707 -15.211 -7.148 1 98.44 196 HIS B N 1
ATOM 4044 C CA . HIS B 1 196 ? -6.457 -14.695 -8.492 1 98.44 196 HIS B CA 1
ATOM 4045 C C . HIS B 1 196 ? -4.973 -14.398 -8.695 1 98.44 196 HIS B C 1
ATOM 4047 O O . HIS B 1 196 ? -4.324 -13.82 -7.828 1 98.44 196 HIS B O 1
ATOM 4053 N N . GLY B 1 197 ? -4.414 -14.82 -9.828 1 98.5 197 GLY B N 1
ATOM 4054 C CA . GLY B 1 197 ? -3.055 -14.477 -10.219 1 98.5 197 GLY B CA 1
ATOM 4055 C C . GLY B 1 197 ? -2.91 -13.055 -10.711 1 98.5 197 GLY B C 1
ATOM 4056 O O . GLY B 1 197 ? -2.584 -12.82 -11.875 1 98.5 197 GLY B O 1
ATOM 4057 N N . ASN B 1 198 ? -3.076 -12.109 -9.812 1 98.56 198 ASN B N 1
ATOM 4058 C CA . ASN B 1 198 ? -3.096 -10.695 -10.164 1 98.56 198 ASN B CA 1
ATOM 4059 C C . ASN B 1 198 ? -1.766 -10.25 -10.766 1 98.56 198 ASN B C 1
ATOM 4061 O O . ASN B 1 198 ? -1.733 -9.367 -11.625 1 98.56 198 ASN B O 1
ATOM 4065 N N . GLY B 1 199 ? -0.672 -10.836 -10.352 1 98.69 199 GLY B N 1
ATOM 4066 C CA . GLY B 1 199 ? 0.613 -10.516 -10.953 1 98.69 199 GLY B CA 1
ATOM 4067 C C . GLY B 1 199 ? 0.704 -10.914 -12.414 1 98.69 199 GLY B C 1
ATOM 4068 O O . GLY B 1 199 ? 1.119 -10.109 -13.258 1 98.69 199 GLY B O 1
ATOM 4069 N N . THR B 1 200 ? 0.306 -12.172 -12.664 1 98.88 200 THR B N 1
ATOM 4070 C CA . THR B 1 200 ? 0.311 -12.672 -14.039 1 98.88 200 THR B CA 1
ATOM 4071 C C . THR B 1 200 ? -0.575 -11.805 -14.93 1 98.88 200 THR B C 1
ATOM 4073 O O . THR B 1 200 ? -0.169 -11.414 -16.031 1 98.88 200 THR B O 1
ATOM 4076 N N . GLN B 1 201 ? -1.778 -11.531 -14.445 1 98.62 201 GLN B N 1
ATOM 4077 C CA . GLN B 1 201 ? -2.668 -10.633 -15.172 1 98.62 201 GLN B CA 1
ATOM 4078 C C . GLN B 1 201 ? -1.983 -9.305 -15.469 1 98.62 201 GLN B C 1
ATOM 4080 O O . GLN B 1 201 ? -2.025 -8.82 -16.609 1 98.62 201 GLN B O 1
ATOM 4085 N N . GLY B 1 202 ? -1.4 -8.703 -14.43 1 98.31 202 GLY B N 1
ATOM 4086 C CA . GLY B 1 202 ? -0.769 -7.402 -14.586 1 98.31 202 GLY B CA 1
ATOM 4087 C C . GLY B 1 202 ? 0.333 -7.398 -15.625 1 98.31 202 GLY B C 1
ATOM 4088 O O . GLY B 1 202 ? 0.449 -6.453 -16.406 1 98.31 202 GLY B O 1
ATOM 4089 N N . ILE B 1 203 ? 1.157 -8.414 -15.68 1 98.5 203 ILE B N 1
ATOM 4090 C CA . ILE B 1 203 ? 2.299 -8.523 -16.578 1 98.5 203 ILE B CA 1
ATOM 4091 C C . ILE B 1 203 ? 1.813 -8.555 -18.031 1 98.5 203 ILE B C 1
ATOM 4093 O O . ILE B 1 203 ? 2.412 -7.922 -18.906 1 98.5 203 ILE B O 1
ATOM 4097 N N . PHE B 1 204 ? 0.722 -9.227 -18.266 1 98.69 204 PHE B N 1
ATOM 4098 C CA . PHE B 1 204 ? 0.319 -9.445 -19.641 1 98.69 204 PHE B CA 1
ATOM 4099 C C . PHE B 1 204 ? -0.918 -8.625 -19.984 1 98.69 204 PHE B C 1
ATOM 4101 O O . PHE B 1 204 ? -1.518 -8.805 -21.047 1 98.69 204 PHE B O 1
ATOM 4108 N N . TYR B 1 205 ? -1.335 -7.668 -19.109 1 98.25 205 TYR B N 1
ATOM 4109 C CA . TYR B 1 205 ? -2.627 -6.992 -19.188 1 98.25 205 TYR B CA 1
ATOM 4110 C C . TYR B 1 205 ? -2.777 -6.25 -20.516 1 98.25 205 TYR B C 1
ATOM 4112 O O . TYR B 1 205 ? -3.883 -6.145 -21.047 1 98.25 205 TYR B O 1
ATOM 4120 N N . GLU B 1 206 ? -1.706 -5.754 -21.094 1 97.5 206 GLU B N 1
ATOM 4121 C CA . GLU B 1 206 ? -1.775 -4.98 -22.328 1 97.5 206 GLU B CA 1
ATOM 4122 C C . GLU B 1 206 ? -1.177 -5.758 -23.5 1 97.5 206 GLU B C 1
ATOM 4124 O O . GLU B 1 206 ? -0.854 -5.176 -24.531 1 97.5 206 GLU B O 1
ATOM 4129 N N . ARG B 1 207 ? -0.945 -7.059 -23.344 1 97.06 207 ARG B N 1
ATOM 4130 C CA . ARG B 1 207 ? -0.323 -7.898 -24.359 1 97.06 207 ARG B CA 1
ATOM 4131 C C . ARG B 1 207 ? -1.33 -8.875 -24.953 1 97.06 207 ARG B C 1
ATOM 4133 O O . ARG B 1 207 ? -2.236 -9.344 -24.25 1 97.06 207 ARG B O 1
ATOM 4140 N N . ASP B 1 208 ? -1.128 -9.203 -26.219 1 96.81 208 ASP B N 1
ATOM 4141 C CA . ASP B 1 208 ? -2.045 -10.102 -26.906 1 96.81 208 ASP B CA 1
ATOM 4142 C C . ASP B 1 208 ? -1.333 -11.383 -27.359 1 96.81 208 ASP B C 1
ATOM 4144 O O . ASP B 1 208 ? -1.894 -12.18 -28.109 1 96.81 208 ASP B O 1
ATOM 4148 N N . ASP B 1 209 ? -0.078 -11.531 -26.922 1 97.5 209 ASP B N 1
ATOM 4149 C CA . ASP B 1 209 ? 0.706 -12.672 -27.375 1 97.5 209 ASP B CA 1
ATOM 4150 C C . ASP B 1 209 ? 0.787 -13.758 -26.312 1 97.5 209 ASP B C 1
ATOM 4152 O O . ASP B 1 209 ? 1.369 -14.82 -26.531 1 97.5 209 ASP B O 1
ATOM 4156 N N . VAL B 1 210 ? 0.202 -13.531 -25.172 1 98.5 210 VAL B N 1
ATOM 4157 C CA . VAL B 1 210 ? -0.017 -14.531 -24.125 1 98.5 210 VAL B CA 1
ATOM 4158 C C . VAL B 1 210 ? -1.433 -14.391 -23.578 1 98.5 210 VAL B C 1
ATOM 4160 O O . VAL B 1 210 ? -1.844 -13.297 -23.172 1 98.5 210 VAL B O 1
ATOM 4163 N N . LEU B 1 211 ? -2.203 -15.422 -23.578 1 98.69 211 LEU B N 1
ATOM 4164 C CA . LEU B 1 211 ? -3.527 -15.438 -22.953 1 98.69 211 LEU B CA 1
ATOM 4165 C C . LEU B 1 211 ? -3.441 -15.805 -21.484 1 98.69 211 LEU B C 1
ATOM 4167 O O . LEU B 1 211 ? -2.75 -16.766 -21.125 1 98.69 211 LEU B O 1
ATOM 4171 N N . THR B 1 212 ? -4.051 -15.047 -20.672 1 98.75 212 THR B N 1
ATOM 4172 C CA . THR B 1 212 ? -4.133 -15.344 -19.25 1 98.75 212 THR B CA 1
ATOM 4173 C C . THR B 1 212 ? -5.574 -15.648 -18.844 1 98.75 212 THR B C 1
ATOM 4175 O O . THR B 1 212 ? -6.484 -14.875 -19.125 1 98.75 212 THR B O 1
ATOM 4178 N N . VAL B 1 213 ? -5.805 -16.797 -18.25 1 98.81 213 VAL B N 1
ATOM 4179 C CA . VAL B 1 213 ? -7.098 -17.219 -17.734 1 98.81 213 VAL B CA 1
ATOM 4180 C C . VAL B 1 213 ? -6.957 -17.625 -16.266 1 98.81 213 VAL B C 1
ATOM 4182 O O . VAL B 1 213 ? -5.984 -18.281 -15.891 1 98.81 213 VAL B O 1
ATOM 4185 N N . SER B 1 214 ? -7.863 -17.188 -15.477 1 98.88 214 SER B N 1
ATOM 4186 C CA . SER B 1 214 ? -7.805 -17.516 -14.055 1 98.88 214 SER B CA 1
ATOM 4187 C C . SER B 1 214 ? -9.172 -17.938 -13.531 1 98.88 214 SER B C 1
ATOM 4189 O O . SER B 1 214 ? -10.18 -17.266 -13.797 1 98.88 214 SER B O 1
ATOM 4191 N N . ILE B 1 215 ? -9.273 -19.094 -12.922 1 98.88 215 ILE B N 1
ATOM 4192 C CA . ILE B 1 215 ? -10.422 -19.531 -12.125 1 98.88 215 ILE B CA 1
ATOM 4193 C C . ILE B 1 215 ? -10.094 -19.391 -10.641 1 98.88 215 ILE B C 1
ATOM 4195 O O . ILE B 1 215 ? -9.156 -20.016 -10.148 1 98.88 215 ILE B O 1
ATOM 4199 N N . HIS B 1 216 ? -10.828 -18.594 -9.93 1 98.75 216 HIS B N 1
ATOM 4200 C CA . HIS B 1 216 ? -10.469 -18.281 -8.547 1 98.75 216 HIS B CA 1
ATOM 4201 C C . HIS B 1 216 ? -11.695 -17.859 -7.738 1 98.75 216 HIS B C 1
ATOM 4203 O O . HIS B 1 216 ? -12.773 -17.656 -8.305 1 98.75 216 HIS B O 1
ATOM 4209 N N . ALA B 1 217 ? -11.539 -17.875 -6.445 1 98.5 217 ALA B N 1
ATOM 4210 C CA . ALA B 1 217 ? -12.609 -17.375 -5.59 1 98.5 217 ALA B CA 1
ATOM 4211 C C . ALA B 1 217 ? -12.875 -15.898 -5.859 1 98.5 217 ALA B C 1
ATOM 4213 O O . ALA B 1 217 ? -11.938 -15.125 -6.09 1 98.5 217 ALA B O 1
ATOM 4214 N N . ASP B 1 218 ? -14.117 -15.508 -5.793 1 97.94 218 ASP B N 1
ATOM 4215 C CA . ASP B 1 218 ? -14.5 -14.125 -6.027 1 97.94 218 ASP B CA 1
ATOM 4216 C C . ASP B 1 218 ? -13.688 -13.172 -5.152 1 97.94 218 ASP B C 1
ATOM 4218 O O . ASP B 1 218 ? -13.734 -13.258 -3.922 1 97.94 218 ASP B O 1
ATOM 4222 N N . PRO B 1 219 ? -13 -12.266 -5.812 1 97.19 219 PRO B N 1
ATOM 4223 C CA . PRO B 1 219 ? -12.07 -11.422 -5.062 1 97.19 219 PRO B CA 1
ATOM 4224 C C . PRO B 1 219 ? -12.766 -10.336 -4.25 1 97.19 219 PRO B C 1
ATOM 4226 O O . PRO B 1 219 ? -12.117 -9.609 -3.5 1 97.19 219 PRO B O 1
ATOM 4229 N N . ALA B 1 220 ? -14.047 -10.172 -4.328 1 94.5 220 ALA B N 1
ATOM 4230 C CA . ALA B 1 220 ? -14.758 -9.125 -3.6 1 94.5 220 ALA B CA 1
ATOM 4231 C C . ALA B 1 220 ? -14.492 -9.211 -2.102 1 94.5 220 ALA B C 1
ATOM 4233 O O . ALA B 1 220 ? -14.445 -8.188 -1.409 1 94.5 220 ALA B O 1
ATOM 4234 N N . ARG B 1 221 ? -14.305 -10.445 -1.581 1 94.75 221 ARG B N 1
ATOM 4235 C CA . ARG B 1 221 ? -14.055 -10.648 -0.157 1 94.75 221 ARG B CA 1
ATOM 4236 C C . ARG B 1 221 ? -12.945 -11.672 0.064 1 94.75 221 ARG B C 1
ATOM 4238 O O . ARG B 1 221 ? -12.93 -12.367 1.085 1 94.75 221 ARG B O 1
ATOM 4245 N N . PHE B 1 222 ? -12.117 -11.789 -0.923 1 95.81 222 PHE B N 1
ATOM 4246 C CA . PHE B 1 222 ? -11.055 -12.789 -0.882 1 95.81 222 PHE B CA 1
ATOM 4247 C C . PHE B 1 222 ? -9.781 -12.258 -1.532 1 95.81 222 PHE B C 1
ATOM 4249 O O . PHE B 1 222 ? -9.844 -11.586 -2.566 1 95.81 222 PHE B O 1
ATOM 4256 N N . TYR B 1 223 ? -8.625 -12.414 -0.874 1 95.94 223 TYR B N 1
ATOM 4257 C CA . TYR B 1 223 ? -7.355 -11.977 -1.451 1 95.94 223 TYR B CA 1
ATOM 4258 C C . TYR B 1 223 ? -7.273 -12.344 -2.928 1 95.94 223 TYR B C 1
ATOM 4260 O O . TYR B 1 223 ? -7.621 -13.461 -3.314 1 95.94 223 TYR B O 1
ATOM 4268 N N . PRO B 1 224 ? -6.918 -11.391 -3.803 1 97.56 224 PRO B N 1
ATOM 4269 C CA . PRO B 1 224 ? -6.18 -10.156 -3.541 1 97.56 224 PRO B CA 1
ATOM 4270 C C . PRO B 1 224 ? -7.078 -8.922 -3.52 1 97.56 224 PRO B C 1
ATOM 4272 O O . PRO B 1 224 ? -6.586 -7.793 -3.5 1 97.56 224 PRO B O 1
ATOM 4275 N N . PHE B 1 225 ? -8.32 -9.086 -3.508 1 97.31 225 PHE B N 1
ATOM 4276 C CA . PHE B 1 225 ? -9.359 -8.102 -3.221 1 97.31 225 PHE B CA 1
ATOM 4277 C C . PHE B 1 225 ? -9.531 -7.141 -4.387 1 97.31 225 PHE B C 1
ATOM 4279 O O . PHE B 1 225 ? -10.656 -6.891 -4.832 1 97.31 225 PHE B O 1
ATOM 4286 N N . PHE B 1 226 ? -8.406 -6.57 -4.898 1 97.88 226 PHE B N 1
ATOM 4287 C CA . PHE B 1 226 ? -8.461 -5.406 -5.773 1 97.88 226 PHE B CA 1
ATOM 4288 C C . PHE B 1 226 ? -8.492 -5.832 -7.238 1 97.88 226 PHE B C 1
ATOM 4290 O O . PHE B 1 226 ? -8.82 -5.031 -8.117 1 97.88 226 PHE B O 1
ATOM 4297 N N . TRP B 1 227 ? -8.07 -7.023 -7.488 1 97.69 227 TRP B N 1
ATOM 4298 C CA . TRP B 1 227 ? -7.898 -7.559 -8.828 1 97.69 227 TRP B CA 1
ATOM 4299 C C . TRP B 1 227 ? -8.664 -8.867 -9 1 97.69 227 TRP B C 1
ATOM 4301 O O . TRP B 1 227 ? -9.039 -9.5 -8.008 1 97.69 227 TRP B O 1
ATOM 4311 N N . GLY B 1 228 ? -8.828 -9.312 -10.258 1 98.25 228 GLY B N 1
ATOM 4312 C CA . GLY B 1 228 ? -9.414 -10.617 -10.539 1 98.25 228 GLY B CA 1
ATOM 4313 C C . GLY B 1 228 ? -10.898 -10.555 -10.82 1 98.25 228 GLY B C 1
ATOM 4314 O O . GLY B 1 228 ? -11.555 -11.594 -10.953 1 98.25 228 GLY B O 1
ATOM 4315 N N . HIS B 1 229 ? -11.445 -9.32 -10.953 1 97.31 229 HIS B N 1
ATOM 4316 C CA . HIS B 1 229 ? -12.867 -9.156 -11.227 1 97.31 229 HIS B CA 1
ATOM 4317 C C . HIS B 1 229 ? -13.188 -9.508 -12.672 1 97.31 229 HIS B C 1
ATOM 4319 O O . HIS B 1 229 ? -12.352 -9.32 -13.562 1 97.31 229 HIS B O 1
ATOM 4325 N N . ALA B 1 230 ? -14.43 -9.922 -12.906 1 96.81 230 ALA B N 1
ATOM 4326 C CA . ALA B 1 230 ? -14.844 -10.453 -14.203 1 96.81 230 ALA B CA 1
ATOM 4327 C C . ALA B 1 230 ? -14.719 -9.398 -15.297 1 96.81 230 ALA B C 1
ATOM 4329 O O . ALA B 1 230 ? -14.477 -9.719 -16.469 1 96.81 230 ALA B O 1
ATOM 4330 N N . GLN B 1 231 ? -14.812 -8.133 -14.953 1 96 231 GLN B N 1
ATOM 4331 C CA . GLN B 1 231 ? -14.836 -7.078 -15.969 1 96 231 GLN B CA 1
ATOM 4332 C C . GLN B 1 231 ? -13.422 -6.711 -16.406 1 96 231 GLN B C 1
ATOM 4334 O O . GLN B 1 231 ? -13.242 -5.938 -17.359 1 96 231 GLN B O 1
ATOM 4339 N N . GLU B 1 232 ? -12.438 -7.203 -15.672 1 97.62 232 GLU B N 1
ATOM 4340 C CA . GLU B 1 232 ? -11.055 -6.98 -16.078 1 97.62 232 GLU B CA 1
ATOM 4341 C C . GLU B 1 232 ? -10.664 -7.895 -17.234 1 97.62 232 GLU B C 1
ATOM 4343 O O . GLU B 1 232 ? -10.273 -9.047 -17.016 1 97.62 232 GLU B O 1
ATOM 4348 N N . ARG B 1 233 ? -10.617 -7.379 -18.469 1 97.25 233 ARG B N 1
ATOM 4349 C CA . ARG B 1 233 ? -10.484 -8.203 -19.656 1 97.25 233 ARG B CA 1
ATOM 4350 C C . ARG B 1 233 ? -9.211 -7.867 -20.422 1 97.25 233 ARG B C 1
ATOM 4352 O O . ARG B 1 233 ? -9 -8.352 -21.531 1 97.25 233 ARG B O 1
ATOM 4359 N N . GLY B 1 234 ? -8.312 -7.082 -19.859 1 96.88 234 GLY B N 1
ATOM 4360 C CA . GLY B 1 234 ? -7.156 -6.527 -20.547 1 96.88 234 GLY B CA 1
ATOM 4361 C C . GLY B 1 234 ? -7.363 -5.102 -21.016 1 96.88 234 GLY B C 1
ATOM 4362 O O . GLY B 1 234 ? -8.422 -4.512 -20.781 1 96.88 234 GLY B O 1
ATOM 4363 N N . ALA B 1 235 ? -6.344 -4.48 -21.531 1 96.94 235 ALA B N 1
ATOM 4364 C CA . ALA B 1 235 ? -6.406 -3.119 -22.062 1 96.94 235 ALA B CA 1
ATOM 4365 C C . ALA B 1 235 ? -5.535 -2.973 -23.312 1 96.94 235 ALA B C 1
ATOM 4367 O O . ALA B 1 235 ? -4.602 -3.754 -23.516 1 96.94 235 ALA B O 1
ATOM 4368 N N . GLY B 1 236 ? -5.816 -1.977 -24.188 1 95.5 236 GLY B N 1
ATOM 4369 C CA . GLY B 1 236 ? -5.043 -1.785 -25.391 1 95.5 236 GLY B CA 1
ATOM 4370 C C . GLY B 1 236 ? -5.012 -3.014 -26.281 1 95.5 236 GLY B C 1
ATOM 4371 O O . GLY B 1 236 ? -6.062 -3.568 -26.625 1 95.5 236 GLY B O 1
ATOM 4372 N N . ARG B 1 237 ? -3.814 -3.463 -26.641 1 94.31 237 ARG B N 1
ATOM 4373 C CA . ARG B 1 237 ? -3.664 -4.645 -27.469 1 94.31 237 ARG B CA 1
ATOM 4374 C C . ARG B 1 237 ? -4.094 -5.906 -26.734 1 94.31 237 ARG B C 1
ATOM 4376 O O . ARG B 1 237 ? -4.445 -6.91 -27.359 1 94.31 237 ARG B O 1
ATOM 4383 N N . GLY B 1 238 ? -4.113 -5.805 -25.406 1 97.56 238 GLY B N 1
ATOM 4384 C CA . GLY B 1 238 ? -4.398 -6.992 -24.625 1 97.56 238 GLY B CA 1
ATOM 4385 C C . GLY B 1 238 ? -5.879 -7.168 -24.328 1 97.56 238 GLY B C 1
ATOM 4386 O O . GLY B 1 238 ? -6.27 -8.125 -23.656 1 97.56 238 GLY B O 1
ATOM 4387 N N . LEU B 1 239 ? -6.734 -6.164 -24.844 1 96.12 239 LEU B N 1
ATOM 4388 C CA . LEU B 1 239 ? -8.164 -6.297 -24.609 1 96.12 239 LEU B CA 1
ATOM 4389 C C . LEU B 1 239 ? -8.703 -7.594 -25.203 1 96.12 239 LEU B C 1
ATOM 4391 O O . LEU B 1 239 ? -8.523 -7.848 -26.391 1 96.12 239 LEU B O 1
ATOM 4395 N N . GLY B 1 240 ? -9.273 -8.445 -24.375 1 96.75 240 GLY B N 1
ATOM 4396 C CA . GLY B 1 240 ? -9.82 -9.719 -24.828 1 96.75 240 GLY B CA 1
ATOM 4397 C C . GLY B 1 240 ? -8.875 -10.883 -24.609 1 96.75 240 GLY B C 1
ATOM 4398 O O . GLY B 1 240 ? -9.203 -12.031 -24.922 1 96.75 240 GLY B O 1
ATOM 4399 N N . TYR B 1 241 ? -7.652 -10.602 -24.031 1 98.12 241 TYR B N 1
ATOM 4400 C CA . TYR B 1 241 ? -6.648 -11.641 -23.844 1 98.12 241 TYR B CA 1
ATOM 4401 C C . TYR B 1 241 ? -6.449 -11.945 -22.359 1 98.12 241 TYR B C 1
ATOM 4403 O O . TYR B 1 241 ? -5.414 -12.484 -21.969 1 98.12 241 TYR B O 1
ATOM 4411 N N . ASN B 1 242 ? -7.324 -11.453 -21.547 1 98.25 242 ASN B N 1
ATOM 4412 C CA . ASN B 1 242 ? -7.426 -11.734 -20.125 1 98.25 242 ASN B CA 1
ATOM 4413 C C . ASN B 1 242 ? -8.836 -12.172 -19.734 1 98.25 242 ASN B C 1
ATOM 4415 O O . ASN B 1 242 ? -9.812 -11.484 -20.047 1 98.25 242 ASN B O 1
ATOM 4419 N N . LEU B 1 243 ? -8.922 -13.344 -19.125 1 98.62 243 LEU B N 1
ATOM 4420 C CA . LEU B 1 243 ? -10.227 -13.844 -18.703 1 98.62 243 LEU B CA 1
ATOM 4421 C C . LEU B 1 243 ? -10.211 -14.234 -17.219 1 98.62 243 LEU B C 1
ATOM 4423 O O . LEU B 1 243 ? -9.492 -15.156 -16.828 1 98.62 243 LEU B O 1
ATOM 4427 N N . ASN B 1 244 ? -10.914 -13.508 -16.484 1 98.75 244 ASN B N 1
ATOM 4428 C CA . ASN B 1 244 ? -11.164 -13.852 -15.094 1 98.75 244 ASN B CA 1
ATOM 4429 C C . ASN B 1 244 ? -12.508 -14.555 -14.914 1 98.75 244 ASN B C 1
ATOM 4431 O O . ASN B 1 244 ? -13.523 -14.086 -15.422 1 98.75 244 ASN B O 1
ATOM 4435 N N . LEU B 1 245 ? -12.492 -15.688 -14.227 1 98.81 245 LEU B N 1
ATOM 4436 C CA . LEU B 1 245 ? -13.688 -16.469 -13.914 1 98.81 245 LEU B CA 1
ATOM 4437 C C . LEU B 1 245 ? -13.844 -16.641 -12.406 1 98.81 245 LEU B C 1
ATOM 4439 O O . LEU B 1 245 ? -13.578 -17.703 -11.875 1 98.81 245 LEU B O 1
ATOM 4443 N N . PRO B 1 246 ? -14.281 -15.555 -11.734 1 98.56 246 PRO B N 1
ATOM 4444 C CA . PRO B 1 246 ? -14.477 -15.656 -10.281 1 98.56 246 PRO B CA 1
ATOM 4445 C C . PRO B 1 246 ? -15.633 -16.578 -9.906 1 98.56 246 PRO B C 1
ATOM 4447 O O . PRO B 1 246 ? -16.656 -16.594 -10.594 1 98.56 246 PRO B O 1
ATOM 4450 N N . LEU B 1 247 ? -15.445 -17.375 -8.875 1 98.75 247 LEU B N 1
ATOM 4451 C CA . LEU B 1 247 ? -16.438 -18.312 -8.367 1 98.75 247 LEU B CA 1
ATOM 4452 C C . LEU B 1 247 ? -16.859 -17.938 -6.949 1 98.75 247 LEU B C 1
ATOM 4454 O O . LEU B 1 247 ? -16.078 -17.344 -6.199 1 98.75 247 LEU B O 1
ATOM 4458 N N . ALA B 1 248 ? -18.078 -18.312 -6.629 1 98 248 ALA B N 1
ATOM 4459 C CA . ALA B 1 248 ? -18.531 -18.156 -5.25 1 98 248 ALA B CA 1
ATOM 4460 C C . ALA B 1 248 ? -17.719 -19 -4.293 1 98 248 ALA B C 1
ATOM 4462 O O . ALA B 1 248 ? -17.344 -20.141 -4.617 1 98 248 ALA B O 1
ATOM 4463 N N . ARG B 1 249 ? -17.453 -18.516 -3.105 1 97.12 249 ARG B N 1
ATOM 4464 C CA . ARG B 1 249 ? -16.781 -19.297 -2.076 1 97.12 249 ARG B CA 1
ATOM 4465 C C . ARG B 1 249 ? -17.531 -20.594 -1.798 1 97.12 249 ARG B C 1
ATOM 4467 O O . ARG B 1 249 ? -18.766 -20.609 -1.771 1 97.12 249 ARG B O 1
ATOM 4474 N N . GLY B 1 250 ? -16.75 -21.688 -1.632 1 97.94 250 GLY B N 1
ATOM 4475 C CA . GLY B 1 250 ? -17.344 -22.969 -1.332 1 97.94 250 GLY B CA 1
ATOM 4476 C C . GLY B 1 250 ? -17.719 -23.766 -2.574 1 97.94 250 GLY B C 1
ATOM 4477 O O . GLY B 1 250 ? -18.156 -24.906 -2.479 1 97.94 250 GLY B O 1
ATOM 4478 N N . THR B 1 251 ? -17.547 -23.156 -3.773 1 98.5 251 THR B N 1
ATOM 4479 C CA . THR B 1 251 ? -17.812 -23.891 -5.008 1 98.5 251 THR B CA 1
ATOM 4480 C C . THR B 1 251 ? -17.109 -25.234 -5 1 98.5 251 THR B C 1
ATOM 4482 O O . THR B 1 251 ? -15.938 -25.328 -4.621 1 98.5 251 THR B O 1
ATOM 4485 N N . GLY B 1 252 ? -17.844 -26.281 -5.441 1 98.5 252 GLY B N 1
ATOM 4486 C CA . GLY B 1 252 ? -17.328 -27.641 -5.418 1 98.5 252 GLY B CA 1
ATOM 4487 C C . GLY B 1 252 ? -16.938 -28.141 -6.789 1 98.5 252 GLY B C 1
ATOM 4488 O O . GLY B 1 252 ? -16.781 -27.359 -7.73 1 98.5 252 GLY B O 1
ATOM 4489 N N . ASP B 1 253 ? -16.828 -29.453 -6.914 1 98.69 253 ASP B N 1
ATOM 4490 C CA . ASP B 1 253 ? -16.188 -30.109 -8.055 1 98.69 253 ASP B CA 1
ATOM 4491 C C . ASP B 1 253 ? -16.938 -29.797 -9.352 1 98.69 253 ASP B C 1
ATOM 4493 O O . ASP B 1 253 ? -16.344 -29.312 -10.32 1 98.69 253 ASP B O 1
ATOM 4497 N N . ASP B 1 254 ? -18.188 -30.016 -9.391 1 98.62 254 ASP B N 1
ATOM 4498 C CA . ASP B 1 254 ? -18.938 -29.984 -10.648 1 98.62 254 ASP B CA 1
ATOM 4499 C C . ASP B 1 254 ? -18.984 -28.578 -11.234 1 98.62 254 ASP B C 1
ATOM 4501 O O . ASP B 1 254 ? -18.703 -28.391 -12.414 1 98.62 254 ASP B O 1
ATOM 4505 N N . ASP B 1 255 ? -19.297 -27.625 -10.391 1 98.69 255 ASP B N 1
ATOM 4506 C CA . ASP B 1 255 ? -19.344 -26.234 -10.852 1 98.69 255 ASP B CA 1
ATOM 4507 C C . ASP B 1 255 ? -17.969 -25.75 -11.289 1 98.69 255 ASP B C 1
ATOM 4509 O O . ASP B 1 255 ? -17.844 -25 -12.258 1 98.69 255 ASP B O 1
ATOM 4513 N N . TYR B 1 256 ? -16.953 -26.172 -10.539 1 98.81 256 TYR B N 1
ATOM 4514 C CA . TYR B 1 256 ? -15.586 -25.797 -10.914 1 98.81 256 TYR B CA 1
ATOM 4515 C C . TYR B 1 256 ? -15.227 -26.375 -12.281 1 98.81 256 TYR B C 1
ATOM 4517 O O . TYR B 1 256 ? -14.648 -25.672 -13.117 1 98.81 256 TYR B O 1
ATOM 4525 N N . LEU B 1 257 ? -15.57 -27.641 -12.531 1 98.75 257 LEU B N 1
ATOM 4526 C CA . LEU B 1 257 ? -15.234 -28.281 -13.797 1 98.75 257 LEU B CA 1
ATOM 4527 C C . LEU B 1 257 ? -16.016 -27.656 -14.953 1 98.75 257 LEU B C 1
ATOM 4529 O O . LEU B 1 257 ? -15.508 -27.562 -16.078 1 98.75 257 LEU B O 1
ATOM 4533 N N . ASP B 1 258 ? -17.25 -27.266 -14.68 1 98.69 258 ASP B N 1
ATOM 4534 C CA . ASP B 1 258 ? -18 -26.516 -15.688 1 98.69 258 ASP B CA 1
ATOM 4535 C C . ASP B 1 258 ? -17.281 -25.219 -16.062 1 98.69 258 ASP B C 1
ATOM 4537 O O . ASP B 1 258 ? -17.203 -24.875 -17.25 1 98.69 258 ASP B O 1
ATOM 4541 N N . THR B 1 259 ? -16.797 -24.547 -15.07 1 98.81 259 THR B N 1
ATOM 4542 C CA . THR B 1 259 ? -16.047 -23.297 -15.297 1 98.81 259 THR B CA 1
ATOM 4543 C C . THR B 1 259 ? -14.75 -23.578 -16.031 1 98.81 259 THR B C 1
ATOM 4545 O O . THR B 1 259 ? -14.352 -22.812 -16.922 1 98.81 259 THR B O 1
ATOM 4548 N N . LEU B 1 260 ? -14.086 -24.672 -15.641 1 98.88 260 LEU B N 1
ATOM 4549 C CA . LEU B 1 260 ? -12.852 -25.078 -16.312 1 98.88 260 LEU B CA 1
ATOM 4550 C C . LEU B 1 260 ? -13.102 -25.312 -17.797 1 98.88 260 LEU B C 1
ATOM 4552 O O . LEU B 1 260 ? -12.258 -24.969 -18.641 1 98.88 260 LEU B O 1
ATOM 4556 N N . SER B 1 261 ? -14.234 -25.875 -18.109 1 98.62 261 SER B N 1
ATOM 4557 C CA . SER B 1 261 ? -14.562 -26.078 -19.516 1 98.62 261 SER B CA 1
ATOM 4558 C C . SER B 1 261 ? -14.609 -24.766 -20.281 1 98.62 261 SER B C 1
ATOM 4560 O O . SER B 1 261 ? -14.18 -24.703 -21.438 1 98.62 261 SER B O 1
ATOM 4562 N N . VAL B 1 262 ? -15.164 -23.75 -19.688 1 98.44 262 VAL B N 1
ATOM 4563 C CA . VAL B 1 262 ? -15.203 -22.422 -20.297 1 98.44 262 VAL B CA 1
ATOM 4564 C C . VAL B 1 262 ? -13.781 -21.906 -20.484 1 98.44 262 VAL B C 1
ATOM 4566 O O . VAL B 1 262 ? -13.445 -21.375 -21.547 1 98.44 262 VAL B O 1
ATOM 4569 N N . ALA B 1 263 ? -12.961 -22.047 -19.484 1 98.81 263 ALA B N 1
ATOM 4570 C CA . ALA B 1 263 ? -11.57 -21.609 -19.547 1 98.81 263 ALA B CA 1
ATOM 4571 C C . ALA B 1 263 ? -10.828 -22.297 -20.688 1 98.81 263 ALA B C 1
ATOM 4573 O O . ALA B 1 263 ? -10.133 -21.641 -21.469 1 98.81 263 ALA B O 1
ATOM 4574 N N . LEU B 1 264 ? -10.977 -23.609 -20.781 1 98.62 264 LEU B N 1
ATOM 4575 C CA . LEU B 1 264 ? -10.25 -24.391 -21.781 1 98.62 264 LEU B CA 1
ATOM 4576 C C . LEU B 1 264 ? -10.742 -24.078 -23.188 1 98.62 264 LEU B C 1
ATOM 4578 O O . LEU B 1 264 ? -9.969 -24.109 -24.141 1 98.62 264 LEU B O 1
ATOM 4582 N N . ARG B 1 265 ? -11.992 -23.75 -23.344 1 98 265 ARG B N 1
ATOM 4583 C CA . ARG B 1 265 ? -12.5 -23.297 -24.641 1 98 265 ARG B CA 1
ATOM 4584 C C . ARG B 1 265 ? -11.812 -22 -25.062 1 98 265 ARG B C 1
ATOM 4586 O O . ARG B 1 265 ? -11.5 -21.812 -26.25 1 98 265 ARG B O 1
ATOM 4593 N N . GLN B 1 266 ? -11.648 -21.062 -24.094 1 98.06 266 GLN B N 1
ATOM 4594 C CA . GLN B 1 266 ? -10.953 -19.812 -24.406 1 98.06 266 GLN B CA 1
ATOM 4595 C C . GLN B 1 266 ? -9.516 -20.078 -24.844 1 98.06 266 GLN B C 1
ATOM 4597 O O . GLN B 1 266 ? -9 -19.422 -25.75 1 98.06 266 GLN B O 1
ATOM 4602 N N . VAL B 1 267 ? -8.867 -21 -24.125 1 98.38 267 VAL B N 1
ATOM 4603 C CA . VAL B 1 267 ? -7.5 -21.391 -24.469 1 98.38 267 VAL B CA 1
ATOM 4604 C C . VAL B 1 267 ? -7.453 -21.922 -25.891 1 98.38 267 VAL B C 1
ATOM 4606 O O . VAL B 1 267 ? -6.566 -21.562 -26.672 1 98.38 267 VAL B O 1
ATOM 4609 N N . ALA B 1 268 ? -8.367 -22.734 -26.234 1 97.88 268 ALA B N 1
ATOM 4610 C CA . ALA B 1 268 ? -8.453 -23.281 -27.594 1 97.88 268 ALA B CA 1
ATOM 4611 C C . ALA B 1 268 ? -8.695 -22.172 -28.609 1 97.88 268 ALA B C 1
ATOM 4613 O O . ALA B 1 268 ? -8.078 -22.172 -29.672 1 97.88 268 ALA B O 1
ATOM 4614 N N . SER B 1 269 ? -9.602 -21.281 -28.312 1 97.69 269 SER B N 1
ATOM 4615 C CA . SER B 1 269 ? -9.93 -20.188 -29.219 1 97.69 269 SER B CA 1
ATOM 4616 C C . SER B 1 269 ? -8.727 -19.281 -29.438 1 97.69 269 SER B C 1
ATOM 4618 O O . SER B 1 269 ? -8.578 -18.688 -30.516 1 97.69 269 SER B O 1
ATOM 4620 N N . PHE B 1 270 ? -7.859 -19.156 -28.453 1 97.44 270 PHE B N 1
ATOM 4621 C CA . PHE B 1 270 ? -6.629 -18.391 -28.562 1 97.44 270 PHE B CA 1
ATOM 4622 C C . PHE B 1 270 ? -5.645 -19.047 -29.516 1 97.44 270 PHE B C 1
ATOM 4624 O O . PHE B 1 270 ? -4.746 -18.391 -30.047 1 97.44 270 PHE B O 1
ATOM 4631 N N . GLY B 1 271 ? -5.883 -20.359 -29.734 1 97.12 271 GLY B N 1
ATOM 4632 C CA . GLY B 1 271 ? -4.977 -21.109 -30.594 1 97.12 271 GLY B CA 1
ATOM 4633 C C . GLY B 1 271 ? -3.67 -21.469 -29.906 1 97.12 271 GLY B C 1
ATOM 4634 O O . GLY B 1 271 ? -2.619 -21.516 -30.562 1 97.12 271 GLY B O 1
ATOM 4635 N N . SER B 1 272 ? -3.74 -21.688 -28.609 1 97.88 272 SER B N 1
ATOM 4636 C CA . SER B 1 272 ? -2.541 -21.984 -27.844 1 97.88 272 SER B CA 1
ATOM 4637 C C . SER B 1 272 ? -1.884 -23.281 -28.297 1 97.88 272 SER B C 1
ATOM 4639 O O . SER B 1 272 ? -2.57 -24.266 -28.578 1 97.88 272 SER B O 1
ATOM 4641 N N . ARG B 1 273 ? -0.56 -23.25 -28.312 1 97.69 273 ARG B N 1
ATOM 4642 C CA . ARG B 1 273 ? 0.219 -24.438 -28.672 1 97.69 273 ARG B CA 1
ATOM 4643 C C . ARG B 1 273 ? 0.886 -25.047 -27.453 1 97.69 273 ARG B C 1
ATOM 4645 O O . ARG B 1 273 ? 1.5 -26.109 -27.531 1 97.69 273 ARG B O 1
ATOM 4652 N N . VAL B 1 274 ? 0.785 -24.422 -26.391 1 98.75 274 VAL B N 1
ATOM 4653 C CA . VAL B 1 274 ? 1.343 -24.875 -25.125 1 98.75 274 VAL B CA 1
ATOM 4654 C C . VAL B 1 274 ? 0.581 -24.234 -23.969 1 98.75 274 VAL B C 1
ATOM 4656 O O . VAL B 1 274 ? 0.149 -23.078 -24.062 1 98.75 274 VAL B O 1
ATOM 4659 N N . LEU B 1 275 ? 0.371 -24.969 -22.922 1 98.88 275 LEU B N 1
ATOM 4660 C CA . LEU B 1 275 ? -0.366 -24.5 -21.75 1 98.88 275 LEU B CA 1
ATOM 4661 C C . LEU B 1 275 ? 0.52 -24.5 -20.516 1 98.88 275 LEU B C 1
ATOM 4663 O O . LEU B 1 275 ? 1.129 -25.516 -20.188 1 98.88 275 LEU B O 1
ATOM 4667 N N . VAL B 1 276 ? 0.693 -23.328 -19.922 1 98.94 276 VAL B N 1
ATOM 4668 C CA . VAL B 1 276 ? 1.306 -23.219 -18.609 1 98.94 276 VAL B CA 1
ATOM 4669 C C . VAL B 1 276 ? 0.219 -23.188 -17.531 1 98.94 276 VAL B C 1
ATOM 4671 O O . VAL B 1 276 ? -0.643 -22.297 -17.547 1 98.94 276 VAL B O 1
ATOM 4674 N N . VAL B 1 277 ? 0.199 -24.141 -16.656 1 98.94 277 VAL B N 1
ATOM 4675 C CA . VAL B 1 277 ? -0.767 -24.203 -15.562 1 98.94 277 VAL B CA 1
ATOM 4676 C C . VAL B 1 277 ? -0.126 -23.672 -14.281 1 98.94 277 VAL B C 1
ATOM 4678 O O . VAL B 1 277 ? 0.809 -24.281 -13.75 1 98.94 277 VAL B O 1
ATOM 4681 N N . ALA B 1 278 ? -0.543 -22.438 -13.867 1 98.88 278 ALA B N 1
ATOM 4682 C CA . ALA B 1 278 ? -0.233 -22.016 -12.5 1 98.88 278 ALA B CA 1
ATOM 4683 C C . ALA B 1 278 ? -0.992 -22.859 -11.477 1 98.88 278 ALA B C 1
ATOM 4685 O O . ALA B 1 278 ? -2.164 -22.594 -11.195 1 98.88 278 ALA B O 1
ATOM 4686 N N . LEU B 1 279 ? -0.301 -23.781 -10.961 1 98.81 279 LEU B N 1
ATOM 4687 C CA . LEU B 1 279 ? -0.924 -24.859 -10.188 1 98.81 279 LEU B CA 1
ATOM 4688 C C . LEU B 1 279 ? -0.956 -24.516 -8.703 1 98.81 279 LEU B C 1
ATOM 4690 O O . LEU B 1 279 ? 0.009 -24.766 -7.984 1 98.81 279 LEU B O 1
ATOM 4694 N N . GLY B 1 280 ? -1.997 -23.906 -8.305 1 98.06 280 GLY B N 1
ATOM 4695 C CA . GLY B 1 280 ? -2.318 -23.812 -6.891 1 98.06 280 GLY B CA 1
ATOM 4696 C C . GLY B 1 280 ? -3.225 -24.938 -6.406 1 98.06 280 GLY B C 1
ATOM 4697 O O . GLY B 1 280 ? -4.148 -25.344 -7.117 1 98.06 280 GLY B O 1
ATOM 4698 N N . LEU B 1 281 ? -3.016 -25.422 -5.223 1 98.25 281 LEU B N 1
ATOM 4699 C CA . LEU B 1 281 ? -3.779 -26.531 -4.688 1 98.25 281 LEU B CA 1
ATOM 4700 C C . LEU B 1 281 ? -4.688 -26.078 -3.551 1 98.25 281 LEU B C 1
ATOM 4702 O O . LEU B 1 281 ? -5.332 -26.906 -2.9 1 98.25 281 LEU B O 1
ATOM 4706 N N . ASP B 1 282 ? -4.746 -24.781 -3.326 1 97.75 282 ASP B N 1
ATOM 4707 C CA . ASP B 1 282 ? -5.457 -24.234 -2.176 1 97.75 282 ASP B CA 1
ATOM 4708 C C . ASP B 1 282 ? -6.938 -24.031 -2.494 1 97.75 282 ASP B C 1
ATOM 4710 O O . ASP B 1 282 ? -7.691 -23.516 -1.665 1 97.75 282 ASP B O 1
ATOM 4714 N N . ALA B 1 283 ? -7.402 -24.453 -3.664 1 98.06 283 ALA B N 1
ATOM 4715 C CA . ALA B 1 283 ? -8.828 -24.578 -3.934 1 98.06 283 ALA B CA 1
ATOM 4716 C C . ALA B 1 283 ? -9.422 -25.812 -3.25 1 98.06 283 ALA B C 1
ATOM 4718 O O . ALA B 1 283 ? -10.641 -26.016 -3.264 1 98.06 283 ALA B O 1
ATOM 4719 N N . SER B 1 284 ? -8.617 -26.578 -2.648 1 98 284 SER B N 1
ATOM 4720 C CA . SER B 1 284 ? -8.984 -27.828 -1.985 1 98 284 SER B CA 1
ATOM 4721 C C . SER B 1 284 ? -9.969 -27.578 -0.844 1 98 284 SER B C 1
ATOM 4723 O O . SER B 1 284 ? -9.852 -26.578 -0.125 1 98 284 SER B O 1
ATOM 4725 N N . ILE B 1 285 ? -10.789 -28.516 -0.65 1 97.38 285 ILE B N 1
ATOM 4726 C CA . ILE B 1 285 ? -11.766 -28.469 0.437 1 97.38 285 ILE B CA 1
ATOM 4727 C C . ILE B 1 285 ? -11.039 -28.516 1.779 1 97.38 285 ILE B C 1
ATOM 4729 O O . ILE B 1 285 ? -11.578 -28.094 2.801 1 97.38 285 ILE B O 1
ATOM 4733 N N . ASP B 1 286 ? -9.797 -28.969 1.788 1 95.88 286 ASP B N 1
ATOM 4734 C CA . ASP B 1 286 ? -9.023 -29.141 3.016 1 95.88 286 ASP B CA 1
ATOM 4735 C C . ASP B 1 286 ? -8.133 -27.938 3.279 1 95.88 286 ASP B C 1
ATOM 4737 O O . ASP B 1 286 ? -7.441 -27.875 4.301 1 95.88 286 ASP B O 1
ATOM 4741 N N . ASP B 1 287 ? -8.125 -26.984 2.352 1 94.25 287 ASP B N 1
ATOM 4742 C CA . ASP B 1 287 ? -7.289 -25.797 2.531 1 94.25 287 ASP B CA 1
ATOM 4743 C C . ASP B 1 287 ? -7.719 -25 3.762 1 94.25 287 ASP B C 1
ATOM 4745 O O . ASP B 1 287 ? -8.914 -24.844 4.012 1 94.25 287 ASP B O 1
ATOM 4749 N N . PRO B 1 288 ? -6.77 -24.531 4.543 1 90.69 288 PRO B N 1
ATOM 4750 C CA . PRO B 1 288 ? -7.113 -23.828 5.781 1 90.69 288 PRO B CA 1
ATOM 4751 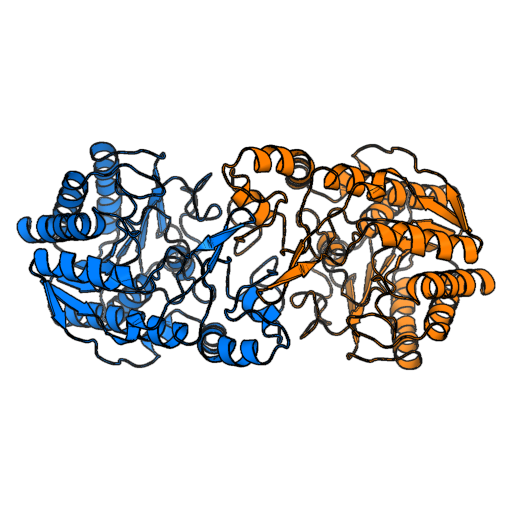C C . PRO B 1 288 ? -7.93 -22.562 5.535 1 90.69 288 PRO B C 1
ATOM 4753 O O . PRO B 1 288 ? -8.672 -22.125 6.418 1 90.69 288 PRO B O 1
ATOM 4756 N N . PHE B 1 289 ? -7.852 -21.953 4.336 1 87.81 289 PHE B N 1
ATOM 4757 C CA . PHE B 1 289 ? -8.523 -20.688 4.086 1 87.81 289 PHE B CA 1
ATOM 4758 C C . PHE B 1 289 ? -9.906 -20.906 3.494 1 87.81 289 PHE B C 1
ATOM 4760 O O . PHE B 1 289 ? -10.719 -19.984 3.406 1 87.81 289 PHE B O 1
ATOM 4767 N N . GLN B 1 290 ? -10.172 -22.031 3.043 1 90.12 290 GLN B N 1
ATOM 4768 C CA . GLN B 1 290 ? -11.5 -22.484 2.635 1 90.12 290 GLN B CA 1
ATOM 4769 C C . GLN B 1 290 ? -12.109 -21.531 1.604 1 90.12 290 GLN B C 1
ATOM 4771 O O . GLN B 1 290 ? -13.242 -21.078 1.766 1 90.12 290 GLN B O 1
ATOM 4776 N N . GLY B 1 291 ? -11.391 -21.219 0.55 1 95.06 291 GLY B N 1
ATOM 4777 C CA . GLY B 1 291 ? -11.914 -20.438 -0.554 1 95.06 291 GLY B CA 1
ATOM 4778 C C . GLY B 1 291 ? -12.898 -21.203 -1.421 1 95.06 291 GLY B C 1
ATOM 4779 O O . GLY B 1 291 ? -14.016 -20.75 -1.659 1 95.06 291 GLY B O 1
ATOM 4780 N N . LEU B 1 292 ? -12.484 -22.344 -1.882 1 98.25 292 LEU B N 1
ATOM 4781 C CA . LEU B 1 292 ? -13.312 -23.266 -2.648 1 98.25 292 LEU B CA 1
ATOM 4782 C C . LEU B 1 292 ? -13.344 -24.641 -1.986 1 98.25 292 LEU B C 1
ATOM 4784 O O . LEU B 1 292 ? -12.898 -24.797 -0.846 1 98.25 292 LEU B O 1
ATOM 4788 N N . ALA B 1 293 ? -14.078 -25.578 -2.598 1 98.44 293 ALA B N 1
ATOM 4789 C CA . ALA B 1 293 ? -14.258 -26.875 -1.946 1 98.44 293 ALA B CA 1
ATOM 4790 C C . ALA B 1 293 ? -14 -28.031 -2.92 1 98.44 293 ALA B C 1
ATOM 4792 O O . ALA B 1 293 ? -14.812 -28.938 -3.041 1 98.44 293 ALA B O 1
ATOM 4793 N N . ILE B 1 294 ? -12.961 -27.922 -3.596 1 98.62 294 ILE B N 1
ATOM 4794 C CA . ILE B 1 294 ? -12.625 -28.969 -4.559 1 98.62 294 ILE B CA 1
ATOM 4795 C C . ILE B 1 294 ? -12.047 -30.172 -3.826 1 98.62 294 ILE B C 1
ATOM 4797 O O . ILE B 1 294 ? -11.148 -30.047 -2.99 1 98.62 294 ILE B O 1
ATOM 4801 N N . THR B 1 295 ? -12.516 -31.328 -4.098 1 98.5 295 THR B N 1
ATOM 4802 C CA . THR B 1 295 ? -12.055 -32.562 -3.475 1 98.5 295 THR B CA 1
ATOM 4803 C C . THR B 1 295 ? -10.852 -33.125 -4.219 1 98.5 295 THR B C 1
ATOM 4805 O O . THR B 1 295 ? -10.492 -32.625 -5.289 1 98.5 295 THR B O 1
ATOM 4808 N N . GLN B 1 296 ? -10.203 -34.156 -3.621 1 97.94 296 GLN B N 1
ATOM 4809 C CA . GLN B 1 296 ? -9.117 -34.844 -4.301 1 97.94 296 GLN B CA 1
ATOM 4810 C C . GLN B 1 296 ? -9.578 -35.438 -5.637 1 97.94 296 GLN B C 1
ATOM 4812 O O . GLN B 1 296 ? -8.836 -35.406 -6.621 1 97.94 296 GLN B O 1
ATOM 4817 N N . ASP B 1 297 ? -10.789 -35.969 -5.641 1 98.25 297 ASP B N 1
ATOM 4818 C CA . ASP B 1 297 ? -11.359 -36.438 -6.891 1 98.25 297 ASP B CA 1
ATOM 4819 C C . ASP B 1 297 ? -11.523 -35.312 -7.898 1 98.25 297 ASP B C 1
ATOM 4821 O O . ASP B 1 297 ? -11.297 -35.5 -9.094 1 98.25 297 ASP B O 1
ATOM 4825 N N . GLY B 1 298 ? -12 -34.219 -7.41 1 98.75 298 GLY B N 1
ATOM 4826 C CA . GLY B 1 298 ? -12.094 -33.062 -8.266 1 98.75 298 GLY B CA 1
ATOM 4827 C C . GLY B 1 298 ? -10.773 -32.656 -8.906 1 98.75 298 GLY B C 1
ATOM 4828 O O . GLY B 1 298 ? -10.719 -32.375 -10.102 1 98.75 298 GLY B O 1
ATOM 4829 N N . PHE B 1 299 ? -9.68 -32.719 -8.125 1 98.75 299 PHE B N 1
ATOM 4830 C CA . PHE B 1 299 ? -8.367 -32.375 -8.648 1 98.75 299 PHE B CA 1
ATOM 4831 C C . PHE B 1 299 ? -7.91 -33.375 -9.688 1 98.75 299 PHE B C 1
ATOM 4833 O O . PHE B 1 299 ? -7.266 -33.031 -10.672 1 98.75 299 PHE B O 1
ATOM 4840 N N . ALA B 1 300 ? -8.25 -34.656 -9.438 1 98.75 300 ALA B N 1
ATOM 4841 C CA . ALA B 1 300 ? -7.945 -35.656 -10.453 1 98.75 300 ALA B CA 1
ATOM 4842 C C . ALA B 1 300 ? -8.68 -35.375 -11.758 1 98.75 300 ALA B C 1
ATOM 4844 O O . ALA B 1 300 ? -8.109 -35.5 -12.844 1 98.75 300 ALA B O 1
ATOM 4845 N N . ARG B 1 301 ? -9.914 -34.969 -11.656 1 98.81 301 ARG B N 1
ATOM 4846 C CA . ARG B 1 301 ? -10.719 -34.656 -12.828 1 98.81 301 ARG B CA 1
ATOM 4847 C C . ARG B 1 301 ? -10.18 -33.406 -13.523 1 98.81 301 ARG B C 1
ATOM 4849 O O . ARG B 1 301 ? -10.25 -33.281 -14.75 1 98.81 301 ARG B O 1
ATOM 4856 N N . ILE B 1 302 ? -9.727 -32.438 -12.75 1 98.88 302 ILE B N 1
ATOM 4857 C CA . ILE B 1 302 ? -9.078 -31.266 -13.32 1 98.88 302 ILE B CA 1
ATOM 4858 C C . ILE B 1 302 ? -7.867 -31.688 -14.148 1 98.88 302 ILE B C 1
ATOM 4860 O O . ILE B 1 302 ? -7.711 -31.266 -15.297 1 98.88 302 ILE B O 1
ATOM 4864 N N . GLY B 1 303 ? -6.992 -32.562 -13.539 1 98.81 303 GLY B N 1
ATOM 4865 C CA . GLY B 1 303 ? -5.859 -33.094 -14.281 1 98.81 303 GLY B CA 1
ATOM 4866 C C . GLY B 1 303 ? -6.258 -33.75 -15.586 1 98.81 303 GLY B C 1
ATOM 4867 O O . GLY B 1 303 ? -5.656 -33.5 -16.625 1 98.81 303 GLY B O 1
ATOM 4868 N N . ALA B 1 304 ? -7.273 -34.531 -15.523 1 98.75 304 ALA B N 1
ATOM 4869 C CA . ALA B 1 304 ? -7.754 -35.25 -16.719 1 98.75 304 ALA B CA 1
ATOM 4870 C C . ALA B 1 304 ? -8.227 -34.25 -17.766 1 98.75 304 ALA B C 1
ATOM 4872 O O . ALA B 1 304 ? -7.973 -34.438 -18.969 1 98.75 304 ALA B O 1
ATOM 4873 N N . ALA B 1 305 ? -8.953 -33.25 -17.344 1 98.75 305 ALA B N 1
ATOM 4874 C CA . ALA B 1 305 ? -9.445 -32.25 -18.266 1 98.75 305 ALA B CA 1
ATOM 4875 C C . ALA B 1 305 ? -8.297 -31.516 -18.969 1 98.75 305 ALA B C 1
ATOM 4877 O O . ALA B 1 305 ? -8.383 -31.203 -20.156 1 98.75 305 ALA B O 1
ATOM 4878 N N . LEU B 1 306 ? -7.238 -31.234 -18.219 1 98.75 306 LEU B N 1
ATOM 4879 C CA . LEU B 1 306 ? -6.07 -30.578 -18.797 1 98.75 306 LEU B CA 1
ATOM 4880 C C . LEU B 1 306 ? -5.414 -31.453 -19.859 1 98.75 306 LEU B C 1
ATOM 4882 O O . LEU B 1 306 ? -4.926 -30.953 -20.875 1 98.75 306 LEU B O 1
ATO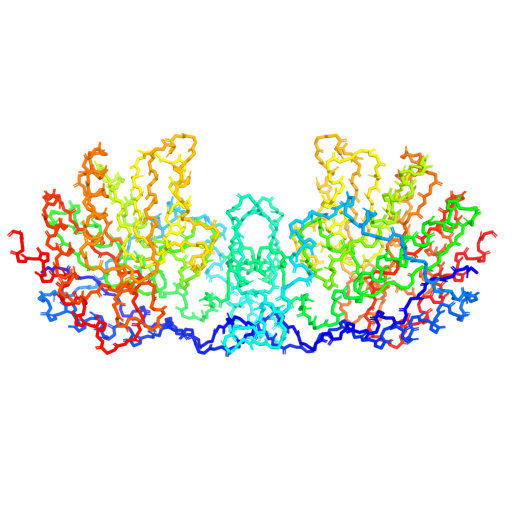M 4886 N N . ALA B 1 307 ? -5.352 -32.75 -19.625 1 98.38 307 ALA B N 1
ATOM 4887 C CA . ALA B 1 307 ? -4.805 -33.688 -20.609 1 98.38 307 ALA B CA 1
ATOM 4888 C C . ALA B 1 307 ? -5.602 -33.625 -21.906 1 98.38 307 ALA B C 1
ATOM 4890 O O . ALA B 1 307 ? -5.047 -33.844 -22.984 1 98.38 307 ALA B O 1
ATOM 4891 N N . GLY B 1 308 ? -6.852 -33.281 -21.781 1 96.94 308 GLY B N 1
ATOM 4892 C CA . GLY B 1 308 ? -7.75 -33.25 -22.922 1 96.94 308 GLY B CA 1
ATOM 4893 C C . GLY B 1 308 ? -7.426 -32.125 -23.891 1 96.94 308 GLY B C 1
ATOM 4894 O O . GLY B 1 308 ? -7.883 -32.125 -25.031 1 96.94 308 GLY B O 1
ATOM 4895 N N . THR B 1 309 ? -6.637 -31.156 -23.453 1 96.56 309 THR B N 1
ATOM 4896 C CA . THR B 1 309 ? -6.266 -30.062 -24.344 1 96.56 309 THR B CA 1
ATOM 4897 C C . THR B 1 309 ? -5.383 -30.547 -25.484 1 96.56 309 THR B C 1
ATOM 4899 O O . THR B 1 309 ? -5.289 -29.906 -26.531 1 96.56 309 THR B O 1
ATOM 4902 N N . ARG B 1 310 ? -4.641 -31.609 -25.344 1 95.81 310 ARG B N 1
ATOM 4903 C CA . ARG B 1 310 ? -3.791 -32.281 -26.312 1 95.81 310 ARG B CA 1
ATOM 4904 C C . ARG B 1 310 ? -2.627 -31.406 -26.75 1 95.81 310 ARG B C 1
ATOM 4906 O O . ARG B 1 310 ? -2.049 -31.609 -27.812 1 95.81 310 ARG B O 1
ATOM 4913 N N . VAL B 1 311 ? -2.355 -30.344 -26.078 1 97.62 311 VAL B N 1
ATOM 4914 C CA . VAL B 1 311 ? -1.136 -29.562 -26.234 1 97.62 311 VAL B CA 1
ATOM 4915 C C . VAL B 1 311 ? -0.185 -29.844 -25.078 1 97.62 311 VAL B C 1
ATOM 4917 O O . VAL B 1 311 ? -0.595 -30.375 -24.047 1 97.62 311 VAL B O 1
ATOM 4920 N N . PRO B 1 312 ? 1.172 -29.547 -25.281 1 98.56 312 PRO B N 1
ATOM 4921 C CA . PRO B 1 312 ? 2.084 -29.703 -24.156 1 98.56 312 PRO B CA 1
ATOM 4922 C C . PRO B 1 312 ? 1.677 -28.859 -22.953 1 98.56 312 PRO B C 1
ATOM 4924 O O . PRO B 1 312 ? 1.21 -27.719 -23.109 1 98.56 312 PRO B O 1
ATOM 4927 N N . VAL B 1 313 ? 1.84 -29.438 -21.719 1 98.88 313 VAL B N 1
ATOM 4928 C CA . VAL B 1 313 ? 1.403 -28.766 -20.5 1 98.88 313 VAL B CA 1
ATOM 4929 C C . VAL B 1 313 ? 2.572 -28.672 -19.516 1 98.88 313 VAL B C 1
ATOM 4931 O O . VAL B 1 313 ? 3.217 -29.672 -19.203 1 98.88 313 VAL B O 1
ATOM 4934 N N . LEU B 1 314 ? 2.885 -27.5 -19.125 1 98.94 314 LEU B N 1
ATOM 4935 C CA . LEU B 1 314 ? 3.84 -27.25 -18.062 1 98.94 314 LEU B CA 1
ATOM 4936 C C . LEU B 1 314 ? 3.119 -26.859 -16.766 1 98.94 314 LEU B C 1
ATOM 4938 O O . LEU B 1 314 ? 2.434 -25.844 -16.719 1 98.94 314 LEU B O 1
ATOM 4942 N N . PHE B 1 315 ? 3.244 -27.703 -15.727 1 98.94 315 PHE B N 1
ATOM 4943 C CA . PHE B 1 315 ? 2.715 -27.375 -14.406 1 98.94 315 PHE B CA 1
ATOM 4944 C C . PHE B 1 315 ? 3.742 -26.594 -13.586 1 98.94 315 PHE B C 1
ATOM 4946 O O . PHE B 1 315 ? 4.855 -27.078 -13.367 1 98.94 315 PHE B O 1
ATOM 4953 N N . VAL B 1 316 ? 3.42 -25.422 -13.18 1 98.94 316 VAL B N 1
ATOM 4954 C CA . VAL B 1 316 ? 4.258 -24.625 -12.289 1 98.94 316 VAL B CA 1
ATOM 4955 C C . VAL B 1 316 ? 3.564 -24.453 -10.938 1 98.94 316 VAL B C 1
ATOM 4957 O O . VAL B 1 316 ? 2.479 -23.875 -10.859 1 98.94 316 VAL B O 1
ATOM 4960 N N . GLN B 1 317 ? 4.191 -24.906 -9.898 1 98.75 317 GLN B N 1
ATOM 4961 C CA . GLN B 1 317 ? 3.6 -24.828 -8.57 1 98.75 317 GLN B CA 1
ATOM 4962 C C . GLN B 1 317 ? 3.436 -23.391 -8.109 1 98.75 317 GLN B C 1
ATOM 4964 O O . GLN B 1 317 ? 4.406 -22.641 -8.055 1 98.75 317 GLN B O 1
ATOM 4969 N N . GLU B 1 318 ? 2.266 -22.891 -7.688 1 95.62 318 GLU B N 1
ATOM 4970 C CA . GLU B 1 318 ? 2.037 -21.516 -7.266 1 95.62 318 GLU B CA 1
ATOM 4971 C C . GLU B 1 318 ? 1.402 -21.453 -5.883 1 95.62 318 GLU B C 1
ATOM 4973 O O . GLU B 1 318 ? 1.55 -20.469 -5.164 1 95.62 318 GLU B O 1
ATOM 4978 N N . GLY B 1 319 ? 0.629 -22.375 -5.543 1 91.38 319 GLY B N 1
ATOM 4979 C CA . GLY B 1 319 ? -0.081 -22.297 -4.277 1 91.38 319 GLY B CA 1
ATOM 4980 C C . GLY B 1 319 ? -0.351 -23.656 -3.662 1 91.38 319 GLY B C 1
ATOM 4981 O O . GLY B 1 319 ? -0.053 -24.688 -4.27 1 91.38 319 GLY B O 1
ATOM 4982 N N . GLY B 1 320 ? -0.934 -23.609 -2.516 1 93.56 320 GLY B N 1
ATOM 4983 C CA . GLY B 1 320 ? -1.178 -24.781 -1.678 1 93.56 320 GLY B CA 1
ATOM 4984 C C . GLY B 1 320 ? -0.553 -24.656 -0.3 1 93.56 320 GLY B C 1
ATOM 4985 O O . GLY B 1 320 ? 0.656 -24.844 -0.143 1 93.56 320 GLY B O 1
ATOM 4986 N N . TYR B 1 321 ? -1.396 -24.469 0.692 1 93.5 321 TYR B N 1
ATOM 4987 C CA . TYR B 1 321 ? -0.908 -24.312 2.057 1 93.5 321 TYR B CA 1
ATOM 4988 C C . TYR B 1 321 ? -0.734 -25.672 2.732 1 93.5 321 TYR B C 1
ATOM 4990 O O . TYR B 1 321 ? -1.399 -26.641 2.367 1 93.5 321 TYR B O 1
ATOM 4998 N N . LEU B 1 322 ? 0.162 -25.641 3.684 1 93.38 322 LEU B N 1
ATOM 4999 C CA . LEU B 1 322 ? 0.425 -26.875 4.414 1 93.38 322 LEU B CA 1
ATOM 5000 C C . LEU B 1 322 ? -0.839 -27.375 5.105 1 93.38 322 LEU B C 1
ATOM 5002 O O . LEU B 1 322 ? -1.477 -26.641 5.859 1 93.38 322 LEU B O 1
ATOM 5006 N N . CYS B 1 323 ? -1.188 -28.5 4.766 1 93.31 323 CYS B N 1
ATOM 5007 C CA . CYS B 1 323 ? -2.24 -29.297 5.383 1 93.31 323 CYS B CA 1
ATOM 5008 C C . CYS B 1 323 ? -2.041 -30.781 5.09 1 93.31 323 CYS B C 1
ATOM 5010 O O . CYS B 1 323 ? -1.174 -31.141 4.297 1 93.31 323 CYS B O 1
ATOM 5012 N N . ASP B 1 324 ? -2.824 -31.609 5.688 1 92.88 324 ASP B N 1
ATOM 5013 C CA . ASP B 1 324 ? -2.592 -33.062 5.629 1 92.88 324 ASP B CA 1
ATOM 5014 C C . ASP B 1 324 ? -2.762 -33.594 4.207 1 92.88 324 ASP B C 1
ATOM 5016 O O . ASP B 1 324 ? -2.086 -34.531 3.809 1 92.88 324 ASP B O 1
ATOM 5020 N N . SER B 1 325 ? -3.592 -32.938 3.457 1 96 325 SER B N 1
ATOM 5021 C CA . SER B 1 325 ? -3.949 -33.5 2.16 1 96 325 SER B CA 1
ATOM 5022 C C . SER B 1 325 ? -3.154 -32.844 1.035 1 96 325 SER B C 1
ATOM 5024 O O . SER B 1 325 ? -3.328 -33.188 -0.136 1 96 325 SER B O 1
ATOM 5026 N N . LEU B 1 326 ? -2.273 -31.938 1.309 1 97.25 326 LEU B N 1
ATOM 5027 C CA . LEU B 1 326 ? -1.609 -31.156 0.279 1 97.25 326 LEU B CA 1
ATOM 5028 C C . LEU B 1 326 ? -0.878 -32.062 -0.712 1 97.25 326 LEU B C 1
ATOM 5030 O O . LEU B 1 326 ? -1.093 -31.953 -1.923 1 97.25 326 LEU B O 1
ATOM 5034 N N . GLY B 1 327 ? -0.008 -32.938 -0.208 1 98.19 327 GLY B N 1
ATOM 5035 C CA . GLY B 1 327 ? 0.738 -33.844 -1.061 1 98.19 327 GLY B CA 1
ATOM 5036 C C . GLY B 1 327 ? -0.153 -34.75 -1.882 1 98.19 327 GLY B C 1
ATOM 5037 O O . GLY B 1 327 ? 0.078 -34.938 -3.078 1 98.19 327 GLY B O 1
ATOM 5038 N N . ASP B 1 328 ? -1.188 -35.281 -1.245 1 98.31 328 ASP B N 1
ATOM 5039 C CA . ASP B 1 328 ? -2.127 -36.188 -1.92 1 98.31 328 ASP B CA 1
ATOM 5040 C C . ASP B 1 328 ? -2.867 -35.438 -3.039 1 98.31 328 ASP B C 1
ATOM 5042 O O . ASP B 1 328 ? -3.139 -36.031 -4.094 1 98.31 328 ASP B O 1
ATOM 5046 N N . THR B 1 329 ? -3.197 -34.281 -2.752 1 98.31 329 THR B N 1
ATOM 5047 C CA . THR B 1 329 ? -3.896 -33.469 -3.754 1 98.31 329 THR B CA 1
ATOM 5048 C C . THR B 1 329 ? -3.031 -33.281 -4.996 1 98.31 329 THR B C 1
ATOM 5050 O O . THR B 1 329 ? -3.518 -33.406 -6.125 1 98.31 329 THR B O 1
ATOM 5053 N N . LEU B 1 330 ? -1.731 -32.969 -4.762 1 98.75 330 LEU B N 1
ATOM 5054 C CA . LEU B 1 330 ? -0.814 -32.844 -5.891 1 98.75 330 LEU B CA 1
ATOM 5055 C C . LEU B 1 330 ? -0.732 -34.188 -6.652 1 98.75 330 LEU B C 1
ATOM 5057 O O . LEU B 1 330 ? -0.771 -34.188 -7.887 1 98.75 330 LEU B O 1
ATOM 5061 N N . THR B 1 331 ? -0.643 -35.281 -5.898 1 98.81 331 THR B N 1
ATOM 5062 C CA . THR B 1 331 ? -0.589 -36.594 -6.523 1 98.81 331 THR B CA 1
ATOM 5063 C C . THR B 1 331 ? -1.806 -36.812 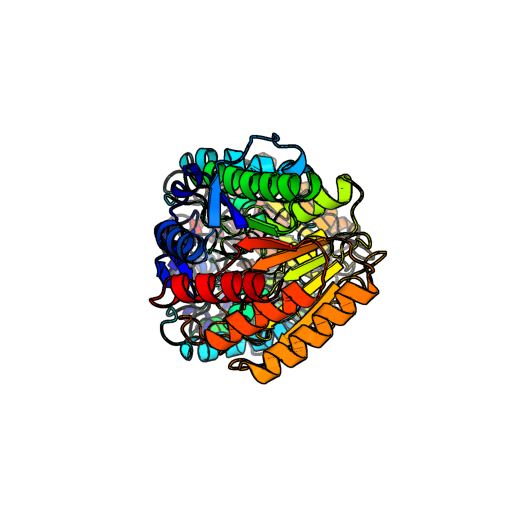-7.418 1 98.81 331 THR B C 1
ATOM 5065 O O . THR B 1 331 ? -1.674 -37.312 -8.547 1 98.81 331 THR B O 1
ATOM 5068 N N . ARG B 1 332 ? -2.936 -36.438 -6.93 1 98.62 332 ARG B N 1
ATOM 5069 C CA . ARG B 1 332 ? -4.191 -36.688 -7.621 1 98.62 332 ARG B CA 1
ATOM 5070 C C . ARG B 1 332 ? -4.277 -35.906 -8.922 1 98.62 332 ARG B C 1
ATOM 5072 O O . ARG B 1 332 ? -4.727 -36.406 -9.945 1 98.62 332 ARG B O 1
ATOM 5079 N N . VAL B 1 333 ? -3.906 -34.656 -8.891 1 98.5 333 VAL B N 1
ATOM 5080 C CA . VAL B 1 333 ? -4.008 -33.844 -10.102 1 98.5 333 VAL B CA 1
ATOM 5081 C C . VAL B 1 333 ? -3.027 -34.344 -11.148 1 98.5 333 VAL B C 1
ATOM 5083 O O . VAL B 1 333 ? -3.391 -34.5 -12.32 1 98.5 333 VAL B O 1
ATOM 5086 N N . LEU B 1 334 ? -1.75 -34.625 -10.781 1 98.75 334 LEU B N 1
ATOM 5087 C CA . LEU B 1 334 ? -0.731 -35.062 -11.727 1 98.75 334 LEU B CA 1
ATOM 5088 C C . LEU B 1 334 ? -1.049 -36.469 -12.266 1 98.75 334 LEU B C 1
ATOM 5090 O O . LEU B 1 334 ? -0.865 -36.719 -13.453 1 98.75 334 LEU B O 1
ATOM 5094 N N . THR B 1 335 ? -1.547 -37.344 -11.367 1 98.62 335 THR B N 1
ATOM 5095 C CA . THR B 1 335 ? -1.933 -38.688 -11.82 1 98.62 335 THR B CA 1
ATOM 5096 C C . THR B 1 335 ? -3.139 -38.625 -12.75 1 98.62 335 THR B C 1
ATOM 5098 O O . THR B 1 335 ? -3.189 -39.312 -13.766 1 98.62 335 THR B O 1
ATOM 5101 N N . GLY B 1 336 ? -4.125 -37.812 -12.312 1 98.56 336 GLY B N 1
ATOM 5102 C CA . GLY B 1 336 ? -5.27 -37.625 -13.188 1 98.56 336 GLY B CA 1
ATOM 5103 C C . GLY B 1 336 ? -4.887 -37.156 -14.578 1 98.56 336 GLY B C 1
ATOM 5104 O O . GLY B 1 336 ? -5.445 -37.656 -15.57 1 98.56 336 GLY B O 1
ATOM 5105 N N . PHE B 1 337 ? -3.965 -36.312 -14.711 1 98.69 337 PHE B N 1
ATOM 5106 C CA . PHE B 1 337 ? -3.457 -35.812 -15.984 1 98.69 337 PHE B CA 1
ATOM 5107 C C . PHE B 1 337 ? -2.768 -36.938 -16.75 1 98.69 337 PHE B C 1
ATOM 5109 O O . PHE B 1 337 ? -3.062 -37.156 -17.922 1 98.69 337 PHE B O 1
ATOM 5116 N N . GLN B 1 338 ? -1.84 -37.688 -16.125 1 97.75 338 GLN B N 1
ATOM 5117 C CA . GLN B 1 338 ? -1.017 -38.688 -16.766 1 97.75 338 GLN B CA 1
ATOM 5118 C C . GLN B 1 338 ? -1.868 -39.875 -17.266 1 97.75 338 GLN B C 1
ATOM 5120 O O . GLN B 1 338 ? -1.621 -40.406 -18.344 1 97.75 338 GLN B O 1
ATOM 5125 N N . GLU B 1 339 ? -2.842 -40.188 -16.484 1 97.12 339 GLU B N 1
ATOM 5126 C CA . GLU B 1 339 ? -3.682 -41.344 -16.844 1 97.12 339 GLU B CA 1
ATOM 5127 C C . GLU B 1 339 ? -4.586 -41.031 -18.031 1 97.12 339 GLU B C 1
ATOM 5129 O O . GLU B 1 339 ? -5.031 -41.938 -18.734 1 97.12 339 GLU B O 1
ATOM 5134 N N . ALA B 1 340 ? -4.863 -39.781 -18.172 1 95.19 340 ALA B N 1
ATOM 5135 C CA . ALA B 1 340 ? -5.785 -39.375 -19.219 1 95.19 340 ALA B CA 1
ATOM 5136 C C . ALA B 1 340 ? -5.043 -39.094 -20.531 1 95.19 340 ALA B C 1
ATOM 5138 O O . ALA B 1 340 ? -5.668 -38.844 -21.562 1 95.19 340 ALA B O 1
ATOM 5139 N N . LEU B 1 341 ? -3.688 -39.094 -20.547 1 91.44 341 LEU B N 1
ATOM 5140 C CA . LEU B 1 341 ? -2.914 -38.875 -21.766 1 91.44 341 LEU B CA 1
ATOM 5141 C C . LEU B 1 341 ? -3.047 -40.062 -22.703 1 91.44 341 LEU B C 1
ATOM 5143 O O . LEU B 1 341 ? -3.092 -41.219 -22.25 1 91.44 341 LEU B O 1
#